Protein 8K2F (pdb70)

InterPro domains:
  IPR025150 Glycoside hydrolase 123, catalytic domain [PF13320] (336-466)
  IPR053850 Glycoside hydrolase 123, N-terminal domain [PF22680] (28-164)

Radius of gyration: 23.16 Å; Cα contacts (8 Å, |Δi|>4): 1126; chains: 1; bounding box: 53×58×70 Å

Structure (mmCIF, N/CA/C/O backbone):
data_8K2F
#
_entry.id   8K2F
#
_cell.length_a   48.699
_cell.length_b   70.614
_cell.length_c   71.604
_cell.angle_alpha   90.00
_cell.angle_beta   100.86
_cell.angle_gamma   90.00
#
_symmetry.space_group_name_H-M   'P 1 21 1'
#
loop_
_entity.id
_entity.type
_entity.pdbx_description
1 polymer 'Oligosaccharide-releasing beta-N-acetylgalactosaminidase'
2 non-polymer 'MAGNESIUM ION'
3 water water
#
loop_
_atom_site.group_PDB
_atom_site.id
_atom_site.type_symbol
_atom_site.label_atom_id
_atom_site.label_alt_id
_atom_site.label_comp_id
_atom_site.label_asym_id
_atom_site.label_entity_id
_atom_site.label_seq_id
_atom_site.pdbx_PDB_ins_code
_atom_site.Cartn_x
_atom_site.Cartn_y
_atom_site.Cartn_z
_atom_site.occupancy
_atom_site.B_iso_or_equiv
_atom_site.auth_seq_id
_atom_site.auth_comp_id
_atom_site.auth_asym_id
_atom_site.auth_atom_id
_atom_site.pdbx_PDB_model_num
ATOM 1 N N . SER A 1 12 ? 31.997 1.167 -11.765 1.00 36.67 9 SER A N 1
ATOM 2 C CA . SER A 1 12 ? 31.135 2.349 -12.054 1.00 34.22 9 SER A CA 1
ATOM 3 C C . SER A 1 12 ? 29.828 2.354 -11.242 1.00 31.56 9 SER A C 1
ATOM 4 O O . SER A 1 12 ? 29.172 3.406 -11.151 1.00 31.98 9 SER A O 1
ATOM 7 N N . LEU A 1 13 ? 29.425 1.190 -10.705 1.00 25.91 10 LEU A N 1
ATOM 8 C CA . LEU A 1 13 ? 28.243 1.077 -9.843 1.00 23.14 10 LEU A CA 1
ATOM 9 C C . LEU A 1 13 ? 28.590 0.278 -8.584 1.00 22.09 10 LEU A C 1
ATOM 10 O O . LEU A 1 13 ? 28.658 -0.975 -8.621 1.00 20.44 10 LEU A O 1
ATOM 15 N N . SER A 1 14 ? 28.761 1.044 -7.485 1.00 19.75 11 SER A N 1
ATOM 16 C CA . SER A 1 14 ? 29.113 0.531 -6.168 1.00 17.98 11 SER A CA 1
ATOM 17 C C . SER A 1 14 ? 27.835 0.410 -5.346 1.00 16.56 11 SER A C 1
ATOM 18 O O . SER A 1 14 ? 27.102 1.388 -5.250 1.00 14.53 11 SER A O 1
ATOM 21 N N . VAL A 1 15 ? 27.577 -0.787 -4.814 1.00 14.53 12 VAL A N 1
ATOM 22 C CA . VAL A 1 15 ? 26.388 -1.127 -4.043 1.00 14.13 12 VAL A CA 1
ATOM 23 C C . VAL A 1 15 ? 26.831 -1.742 -2.717 1.00 13.44 12 VAL A C 1
ATOM 24 O O . VAL A 1 15 ? 27.713 -2.618 -2.682 1.00 13.97 12 VAL A O 1
ATOM 28 N N . TRP A 1 16 ? 26.202 -1.316 -1.617 1.00 12.88 13 TRP A N 1
ATOM 29 C CA . TRP A 1 16 ? 26.464 -1.936 -0.329 1.00 12.73 13 TRP A CA 1
ATOM 30 C C . TRP A 1 16 ? 25.253 -1.831 0.590 1.00 12.91 13 TRP A C 1
ATOM 31 O O . TRP A 1 16 ? 24.372 -1.025 0.336 1.00 12.42 13 TRP A O 1
ATOM 42 N N . THR A 1 17 ? 25.258 -2.623 1.676 1.00 12.11 14 THR A N 1
ATOM 43 C CA . THR A 1 17 ? 24.191 -2.597 2.671 1.00 12.81 14 THR A CA 1
ATOM 44 C C . THR A 1 17 ? 24.621 -1.928 3.975 1.00 13.86 14 THR A C 1
ATOM 45 O O . THR A 1 17 ? 25.804 -1.857 4.344 1.00 14.65 14 THR A O 1
ATOM 49 N N . ALA A 1 18 ? 23.612 -1.478 4.730 1.00 12.97 15 ALA A N 1
ATOM 50 C CA . ALA A 1 18 ? 23.768 -0.847 6.050 1.00 14.62 15 ALA A CA 1
ATOM 51 C C . ALA A 1 18 ? 22.595 -1.281 6.935 1.00 14.81 15 ALA A C 1
ATOM 52 O O . ALA A 1 18 ? 21.465 -1.540 6.452 1.00 12.66 15 ALA A O 1
ATOM 54 N N . SER A 1 19 ? 22.855 -1.351 8.251 1.00 13.51 16 SER A N 1
ATOM 55 C CA . SER A 1 19 ? 21.832 -1.734 9.218 1.00 12.77 16 SER A CA 1
ATOM 56 C C . SER A 1 19 ? 20.844 -0.594 9.394 1.00 11.82 16 SER A C 1
ATOM 57 O O . SER A 1 19 ? 21.144 0.534 8.999 1.00 11.97 16 SER A O 1
ATOM 60 N N . SER A 1 20 ? 19.701 -0.895 10.019 1.00 11.53 17 SER A N 1
ATOM 61 C CA . SER A 1 20 ? 18.586 0.042 10.127 1.00 11.80 17 SER A CA 1
ATOM 62 C C . SER A 1 20 ? 18.992 1.350 10.821 1.00 12.02 17 SER A C 1
ATOM 63 O O . SER A 1 20 ? 18.581 2.420 10.358 1.00 12.07 17 SER A O 1
ATOM 66 N N . GLN A 1 21 ? 19.821 1.292 11.901 1.00 12.90 18 GLN A N 1
ATOM 67 C CA . GLN A 1 21 ? 20.145 2.506 12.650 1.00 13.53 18 GLN A CA 1
ATOM 68 C C . GLN A 1 21 ? 21.571 2.992 12.369 1.00 13.85 18 GLN A C 1
ATOM 69 O O . GLN A 1 21 ? 22.141 3.698 13.197 1.00 16.42 18 GLN A O 1
ATOM 75 N N . GLU A 1 22 ? 22.102 2.669 11.186 1.00 13.81 19 GLU A N 1
ATOM 76 C CA . GLU A 1 22 ? 23.322 3.206 10.621 1.00 14.13 19 GLU A CA 1
ATOM 77 C C . GLU A 1 22 ? 22.942 4.333 9.664 1.00 15.63 19 GLU A C 1
ATOM 78 O O . GLU A 1 22 ? 22.259 4.104 8.660 1.00 16.83 19 GLU A O 1
ATOM 84 N N . ARG A 1 23 ? 23.391 5.552 9.960 1.00 12.50 20 ARG A N 1
ATOM 85 C CA . ARG A 1 23 ? 23.237 6.671 9.038 1.00 13.27 20 ARG A CA 1
ATOM 86 C C . ARG A 1 23 ? 24.173 6.509 7.842 1.00 12.58 20 ARG A C 1
ATOM 87 O O . ARG A 1 23 ? 25.382 6.280 8.016 1.00 16.04 20 ARG A O 1
ATOM 95 N N . VAL A 1 24 ? 23.632 6.660 6.618 1.00 12.57 21 VAL A N 1
ATOM 96 C CA . VAL A 1 24 ? 24.439 6.718 5.406 1.00 12.13 21 VAL A CA 1
ATOM 97 C C . VAL A 1 24 ? 24.446 8.150 4.877 1.00 12.73 21 VAL A C 1
ATOM 98 O O . VAL A 1 24 ? 23.417 8.657 4.431 1.00 12.40 21 VAL A O 1
ATOM 102 N N . ARG A 1 25 ? 25.614 8.780 4.937 1.00 14.71 22 ARG A N 1
ATOM 103 C CA . ARG A 1 25 ? 25.803 10.129 4.399 1.00 14.94 22 ARG A CA 1
ATOM 104 C C . ARG A 1 25 ? 25.972 10.089 2.878 1.00 15.51 22 ARG A C 1
ATOM 105 O O . ARG A 1 25 ? 26.365 9.064 2.303 1.00 15.78 22 ARG A O 1
ATOM 113 N N . GLN A 1 26 ? 25.652 11.213 2.199 1.00 16.82 23 GLN A N 1
ATOM 114 C CA . GLN A 1 26 ? 25.859 11.321 0.757 1.00 18.92 23 GLN A CA 1
ATOM 115 C C . GLN A 1 26 ? 27.297 11.022 0.357 1.00 19.12 23 GLN A C 1
ATOM 116 O O . GLN A 1 26 ? 27.538 10.584 -0.776 1.00 20.82 23 GLN A O 1
ATOM 122 N N . ASP A 1 27 ? 28.269 11.341 1.226 1.00 18.50 24 ASP A N 1
ATOM 123 C CA . ASP A 1 27 ? 29.678 11.270 0.902 1.00 20.81 24 ASP A CA 1
ATOM 124 C C . ASP A 1 27 ? 30.340 10.069 1.557 1.00 20.28 24 ASP A C 1
ATOM 125 O O . ASP A 1 27 ? 31.570 9.892 1.511 1.00 23.06 24 ASP A O 1
ATOM 130 N N . ASP A 1 28 ? 29.553 9.153 2.113 1.00 18.39 25 ASP A N 1
ATOM 131 C CA . ASP A 1 28 ? 30.191 8.021 2.759 1.00 18.64 25 ASP A CA 1
ATOM 132 C C . ASP A 1 28 ? 30.795 7.100 1.693 1.00 17.81 25 ASP A C 1
ATOM 133 O O . ASP A 1 28 ? 30.249 6.867 0.590 1.00 17.11 25 ASP A O 1
ATOM 138 N N . PRO A 1 29 ? 31.934 6.466 2.035 1.00 18.74 26 PRO A N 1
ATOM 139 C CA . PRO A 1 29 ? 32.580 5.529 1.121 1.00 18.95 26 PRO A CA 1
ATOM 140 C C . PRO A 1 29 ? 31.773 4.226 1.009 1.00 18.82 26 PRO A C 1
ATOM 141 O O . PRO A 1 29 ? 30.998 3.896 1.917 1.00 20.58 26 PRO A O 1
ATOM 145 N N . ALA A 1 30 ? 31.988 3.494 -0.082 1.00 19.93 27 ALA A N 1
ATOM 146 C CA . ALA A 1 30 ? 31.331 2.200 -0.263 1.00 20.82 27 ALA A CA 1
ATOM 147 C C . ALA A 1 30 ? 31.752 1.240 0.852 1.00 20.84 27 ALA A C 1
ATOM 148 O O . ALA A 1 30 ? 32.919 1.212 1.249 1.00 21.37 27 ALA A O 1
ATOM 150 N N . GLY A 1 31 ? 30.782 0.485 1.383 1.00 18.56 28 GLY A N 1
ATOM 151 C CA . GLY A 1 31 ? 30.985 -0.564 2.370 1.00 21.09 28 GLY A CA 1
ATOM 152 C C . GLY A 1 31 ? 31.410 -1.890 1.716 1.00 21.12 28 GLY A C 1
ATOM 153 O O . GLY A 1 31 ? 31.483 -1.978 0.488 1.00 22.66 28 GLY A O 1
ATOM 154 N N . GLU A 1 32 ? 31.637 -2.914 2.549 1.00 23.65 29 GLU A N 1
ATOM 155 C CA . GLU A 1 32 ? 32.301 -4.137 2.106 1.00 26.62 29 GLU A CA 1
ATOM 156 C C . GLU A 1 32 ? 31.294 -5.234 1.736 1.00 22.78 29 GLU A C 1
ATOM 157 O O . GLU A 1 32 ? 31.687 -6.204 1.096 1.00 27.76 29 GLU A O 1
ATOM 163 N N . SER A 1 33 ? 30.014 -5.098 2.103 1.00 19.68 30 SER A N 1
ATOM 164 C CA . SER A 1 33 ? 29.071 -6.180 1.831 1.00 20.32 30 SER A CA 1
ATOM 165 C C . SER A 1 33 ? 27.863 -5.709 1.036 1.00 17.19 30 SER A C 1
ATOM 166 O O . SER A 1 33 ? 27.311 -4.677 1.376 1.00 17.74 30 SER A O 1
ATOM 169 N N . LEU A 1 34 ? 27.443 -6.476 0.024 1.00 15.85 31 LEU A N 1
ATOM 170 C CA . LEU A 1 34 ? 26.167 -6.155 -0.601 1.00 17.25 31 LEU A CA 1
ATOM 171 C C . LEU A 1 34 ? 25.071 -7.145 -0.225 1.00 15.14 31 LEU A C 1
ATOM 172 O O . LEU A 1 34 ? 23.941 -7.003 -0.690 1.00 15.60 31 LEU A O 1
ATOM 177 N N . ASN A 1 35 ? 25.348 -8.048 0.716 1.00 14.91 32 ASN A N 1
ATOM 178 C CA . ASN A 1 35 ? 24.308 -8.931 1.220 1.00 15.06 32 ASN A CA 1
ATOM 179 C C . ASN A 1 35 ? 23.894 -8.463 2.619 1.00 14.41 32 ASN A C 1
ATOM 180 O O . ASN A 1 35 ? 24.593 -7.660 3.250 1.00 17.06 32 ASN A O 1
ATOM 185 N N . ILE A 1 36 ? 22.783 -9.008 3.125 1.00 14.41 33 ILE A N 1
ATOM 186 C CA . ILE A 1 36 ? 22.292 -8.682 4.465 1.00 14.37 33 ILE A CA 1
ATOM 187 C C . ILE A 1 36 ? 21.752 -9.964 5.128 1.00 14.87 33 ILE A C 1
ATOM 188 O O . ILE A 1 36 ? 21.162 -10.804 4.452 1.00 14.56 33 ILE A O 1
ATOM 193 N N . GLU A 1 37 ? 22.031 -10.116 6.427 1.00 16.17 34 GLU A N 1
ATOM 194 C CA . GLU A 1 37 ? 21.547 -11.228 7.244 1.00 17.00 34 GLU A CA 1
ATOM 195 C C . GLU A 1 37 ? 20.771 -10.653 8.426 1.00 15.94 34 GLU A C 1
ATOM 196 O O . GLU A 1 37 ? 21.317 -9.871 9.226 1.00 17.26 34 GLU A O 1
ATOM 202 N N . LEU A 1 38 ? 19.472 -10.991 8.494 1.00 14.87 35 LEU A N 1
ATOM 203 C CA . LEU A 1 38 ? 18.574 -10.472 9.505 1.00 15.04 35 LEU A CA 1
ATOM 204 C C . LEU A 1 38 ? 17.873 -11.600 10.250 1.00 15.21 35 LEU A C 1
ATOM 205 O O . LEU A 1 38 ? 17.830 -12.744 9.787 1.00 15.71 35 LEU A O 1
ATOM 210 N N . PHE A 1 39 ? 17.311 -11.221 11.412 1.00 14.63 36 PHE A N 1
ATOM 211 C CA . PHE A 1 39 ? 16.642 -12.134 12.323 1.00 14.44 36 PHE A CA 1
ATOM 212 C C . PHE A 1 39 ? 15.399 -11.433 12.856 1.00 13.95 36 PHE A C 1
ATOM 213 O O . PHE A 1 39 ? 15.506 -10.279 13.251 1.00 13.28 36 PHE A O 1
ATOM 221 N N . ALA A 1 40 ? 14.246 -12.118 12.914 1.00 13.83 37 ALA A N 1
ATOM 222 C CA . ALA A 1 40 ? 13.034 -11.485 13.433 1.00 14.65 37 ALA A CA 1
ATOM 223 C C . ALA A 1 40 ? 12.009 -12.535 13.875 1.00 15.75 37 ALA A C 1
ATOM 224 O O . ALA A 1 40 ? 12.094 -13.721 13.489 1.00 15.60 37 ALA A O 1
ATOM 226 N N . ALA A 1 41 ? 11.025 -12.082 14.665 1.00 15.87 38 ALA A N 1
ATOM 227 C CA . ALA A 1 41 ? 9.895 -12.911 15.088 1.00 15.56 38 ALA A CA 1
ATOM 228 C C . ALA A 1 41 ? 8.729 -12.707 14.136 1.00 15.79 38 ALA A C 1
ATOM 229 O O . ALA A 1 41 ? 8.689 -11.736 13.410 1.00 16.73 38 ALA A O 1
ATOM 231 N N . ARG A 1 42 ? 7.710 -13.581 14.212 1.00 15.47 39 ARG A N 1
ATOM 232 C CA . ARG A 1 42 ? 6.435 -13.301 13.571 1.00 15.95 39 ARG A CA 1
ATOM 233 C C . ARG A 1 42 ? 5.861 -11.979 14.129 1.00 15.00 39 ARG A C 1
ATOM 234 O O . ARG A 1 42 ? 5.957 -11.686 15.310 1.00 15.17 39 ARG A O 1
ATOM 242 N N . GLY A 1 43 ? 5.266 -11.196 13.255 1.00 16.28 40 GLY A N 1
ATOM 243 C CA . GLY A 1 43 ? 4.608 -9.958 13.633 1.00 16.38 40 GLY A CA 1
ATOM 244 C C . GLY A 1 43 ? 5.591 -8.811 13.889 1.00 19.49 40 GLY A C 1
ATOM 245 O O . GLY A 1 43 ? 5.205 -7.792 14.468 1.00 21.07 40 GLY A O 1
ATOM 246 N N . GLU A 1 44 ? 6.839 -8.988 13.443 1.00 15.76 41 GLU A N 1
ATOM 247 C CA . GLU A 1 44 ? 7.885 -7.997 13.678 1.00 14.92 41 GLU A CA 1
ATOM 248 C C . GLU A 1 44 ? 8.385 -7.469 12.330 1.00 14.29 41 GLU A C 1
ATOM 249 O O . GLU A 1 44 ? 8.432 -8.201 11.330 1.00 14.56 41 GLU A O 1
ATOM 255 N N . TYR A 1 45 ? 8.809 -6.186 12.334 1.00 12.96 42 TYR A N 1
ATOM 256 C CA . TYR A 1 45 ? 9.579 -5.595 11.259 1.00 13.47 42 TYR A CA 1
ATOM 257 C C . TYR A 1 45 ? 11.090 -5.697 11.509 1.00 14.68 42 TYR A C 1
ATOM 258 O O . TYR A 1 45 ? 11.553 -5.479 12.621 1.00 14.68 42 TYR A O 1
ATOM 267 N N . GLU A 1 46 ? 11.846 -5.968 10.443 1.00 13.65 43 GLU A N 1
ATOM 268 C CA . GLU A 1 46 ? 13.278 -5.693 10.379 1.00 14.47 43 GLU A CA 1
ATOM 269 C C . GLU A 1 46 ? 13.508 -4.914 9.087 1.00 14.55 43 GLU A C 1
ATOM 270 O O . GLU A 1 46 ? 12.750 -5.046 8.117 1.00 16.58 43 GLU A O 1
ATOM 276 N N . SER A 1 47 ? 14.533 -4.057 9.102 1.00 12.71 44 SER A N 1
ATOM 277 C CA . SER A 1 47 ? 14.819 -3.157 7.983 1.00 12.27 44 SER A CA 1
ATOM 278 C C . SER A 1 47 ? 16.306 -3.168 7.681 1.00 11.80 44 SER A C 1
ATOM 279 O O . SER A 1 47 ? 17.105 -3.450 8.567 1.00 12.44 44 SER A O 1
ATOM 282 N N . PHE A 1 48 ? 16.655 -2.840 6.421 1.00 11.06 45 PHE A N 1
ATOM 283 C CA . PHE A 1 48 ? 18.029 -2.592 6.051 1.00 11.64 45 PHE A CA 1
ATOM 284 C C . PHE A 1 48 ? 18.042 -1.586 4.917 1.00 11.59 45 PHE A C 1
ATOM 285 O O . PHE A 1 48 ? 16.988 -1.195 4.418 1.00 11.76 45 PHE A O 1
ATOM 293 N N . GLN A 1 49 ? 19.233 -1.064 4.661 1.00 10.43 46 GLN A N 1
ATOM 294 C CA . GLN A 1 49 ? 19.422 -0.043 3.658 1.00 10.18 46 GLN A CA 1
ATOM 295 C C . GLN A 1 49 ? 20.382 -0.556 2.579 1.00 11.29 46 GLN A C 1
ATOM 296 O O . GLN A 1 49 ? 21.360 -1.248 2.879 1.00 13.29 46 GLN A O 1
ATOM 302 N N . VAL A 1 50 ? 20.065 -0.210 1.326 1.00 11.47 47 VAL A N 1
ATOM 303 C CA . VAL A 1 50 ? 20.937 -0.377 0.177 1.00 11.39 47 VAL A CA 1
ATOM 304 C C . VAL A 1 50 ? 21.411 0.994 -0.302 1.00 12.06 47 VAL A C 1
ATOM 305 O O . VAL A 1 50 ? 20.611 1.822 -0.776 1.00 11.68 47 VAL A O 1
ATOM 309 N N . ALA A 1 51 ? 22.735 1.181 -0.204 1.00 12.24 48 ALA A N 1
ATOM 310 C CA . ALA A 1 51 ? 23.401 2.379 -0.669 1.00 12.85 48 ALA A CA 1
ATOM 311 C C . ALA A 1 51 ? 24.073 2.129 -2.010 1.00 13.84 48 ALA A C 1
ATOM 312 O O . ALA A 1 51 ? 24.573 1.014 -2.247 1.00 13.91 48 ALA A O 1
ATOM 314 N N . LEU A 1 52 ? 24.019 3.193 -2.839 1.00 14.92 49 LEU A N 1
ATOM 315 C CA . LEU A 1 52 ? 24.462 3.201 -4.218 1.00 14.80 49 LEU A CA 1
ATOM 316 C C . LEU A 1 52 ? 25.342 4.421 -4.481 1.00 14.68 49 LEU A C 1
ATOM 317 O O . LEU A 1 52 ? 25.022 5.538 -4.055 1.00 14.65 49 LEU A O 1
ATOM 322 N N . LYS A 1 53 ? 26.432 4.197 -5.234 1.00 15.12 50 LYS A N 1
ATOM 323 C CA . LYS A 1 53 ? 27.343 5.254 -5.605 1.00 17.17 50 LYS A CA 1
ATOM 324 C C . LYS A 1 53 ? 27.791 5.048 -7.048 1.00 19.16 50 LYS A C 1
ATOM 325 O O . LYS A 1 53 ? 28.131 3.948 -7.441 1.00 18.33 50 LYS A O 1
ATOM 331 N N . ALA A 1 54 ? 27.918 6.155 -7.766 1.00 21.52 51 ALA A N 1
ATOM 332 C CA . ALA A 1 54 ? 28.503 6.119 -9.098 1.00 26.26 51 ALA A CA 1
ATOM 333 C C . ALA A 1 54 ? 29.847 6.829 -9.017 1.00 31.37 51 ALA A C 1
ATOM 334 O O . ALA A 1 54 ? 29.887 8.052 -9.001 1.00 33.76 51 ALA A O 1
ATOM 336 N N . PRO A 1 55 ? 30.960 6.083 -8.787 1.00 39.13 52 PRO A N 1
ATOM 337 C CA . PRO A 1 55 ? 32.268 6.701 -8.585 1.00 42.10 52 PRO A CA 1
ATOM 338 C C . PRO A 1 55 ? 32.873 7.250 -9.879 1.00 48.16 52 PRO A C 1
ATOM 339 O O . PRO A 1 55 ? 33.838 8.013 -9.812 1.00 48.61 52 PRO A O 1
ATOM 343 N N . GLU A 1 56 ? 32.291 6.872 -11.031 1.00 50.38 53 GLU A N 1
ATOM 344 C CA . GLU A 1 56 ? 32.752 7.303 -12.343 1.00 58.72 53 GLU A CA 1
ATOM 345 C C . GLU A 1 56 ? 31.543 7.548 -13.244 1.00 58.53 53 GLU A C 1
ATOM 346 O O . GLU A 1 56 ? 30.954 6.598 -13.760 1.00 65.08 53 GLU A O 1
ATOM 352 N N . GLY A 1 57 ? 31.178 8.822 -13.423 1.00 54.47 54 GLY A N 1
ATOM 353 C CA . GLY A 1 57 ? 30.111 9.188 -14.340 1.00 58.11 54 GLY A CA 1
ATOM 354 C C . GLY A 1 57 ? 28.738 9.145 -13.672 1.00 63.03 54 GLY A C 1
ATOM 355 O O . GLY A 1 57 ? 28.634 9.362 -12.463 1.00 66.57 54 GLY A O 1
ATOM 356 N N . GLU A 1 58 ? 27.704 8.860 -14.481 1.00 58.54 55 GLU A N 1
ATOM 357 C CA . GLU A 1 58 ? 26.311 9.022 -14.085 1.00 53.57 55 GLU A CA 1
ATOM 358 C C . GLU A 1 58 ? 25.467 7.884 -14.668 1.00 48.16 55 GLU A C 1
ATOM 359 O O . GLU A 1 58 ? 25.671 7.452 -15.799 1.00 42.81 55 GLU A O 1
ATOM 365 N N . HIS A 1 59 ? 24.545 7.375 -13.844 1.00 37.46 56 HIS A N 1
ATOM 366 C CA . HIS A 1 59 ? 23.498 6.463 -14.259 1.00 30.23 56 HIS A CA 1
ATOM 367 C C . HIS A 1 59 ? 22.218 7.255 -14.092 1.00 30.63 56 HIS A C 1
ATOM 368 O O . HIS A 1 59 ? 21.956 7.715 -12.984 1.00 33.30 56 HIS A O 1
ATOM 375 N N . ARG A 1 60 ? 21.466 7.478 -15.169 1.00 27.67 57 ARG A N 1
ATOM 376 C CA . ARG A 1 60 ? 20.375 8.430 -15.075 1.00 33.31 57 ARG A CA 1
ATOM 377 C C . ARG A 1 60 ? 19.049 7.733 -14.806 1.00 29.55 57 ARG A C 1
ATOM 378 O O . ARG A 1 60 ? 18.111 8.385 -14.336 1.00 30.25 57 ARG A O 1
ATOM 386 N N . ASN A 1 61 ? 18.982 6.418 -15.050 1.00 25.03 58 ASN A N 1
ATOM 387 C CA . ASN A 1 61 ? 17.724 5.704 -15.006 1.00 24.85 58 ASN A CA 1
ATOM 388 C C . ASN A 1 61 ? 17.829 4.454 -14.126 1.00 24.21 58 ASN A C 1
ATOM 389 O O . ASN A 1 61 ? 17.753 3.330 -14.639 1.00 23.43 58 ASN A O 1
ATOM 394 N N . VAL A 1 62 ? 17.924 4.657 -12.798 1.00 20.60 59 VAL A N 1
ATOM 395 C CA . VAL A 1 62 ? 18.124 3.547 -11.866 1.00 20.51 59 VAL A CA 1
ATOM 396 C C . VAL A 1 62 ? 16.774 3.064 -11.330 1.00 19.35 59 VAL A C 1
ATOM 397 O O . VAL A 1 62 ? 15.905 3.845 -10.914 1.00 19.58 59 VAL A O 1
ATOM 401 N N . HIS A 1 63 ? 16.592 1.747 -11.372 1.00 17.74 60 HIS A N 1
ATOM 402 C CA . HIS A 1 63 ? 15.461 1.017 -10.830 1.00 18.16 60 HIS A CA 1
ATOM 403 C C . HIS A 1 63 ? 15.917 0.074 -9.715 1.00 16.79 60 HIS A C 1
ATOM 404 O O . HIS A 1 63 ? 17.098 -0.285 -9.632 1.00 16.65 60 HIS A O 1
ATOM 411 N N . PHE A 1 64 ? 14.957 -0.388 -8.925 1.00 16.31 61 PHE A N 1
ATOM 412 C CA . PHE A 1 64 ? 15.193 -1.222 -7.756 1.00 15.34 61 PHE A CA 1
ATOM 413 C C . PHE A 1 64 ? 13.981 -2.107 -7.501 1.00 15.84 61 PHE A C 1
ATOM 414 O O . PHE A 1 64 ? 12.848 -1.617 -7.329 1.00 16.02 61 PHE A O 1
ATOM 422 N N . VAL A 1 65 ? 14.216 -3.429 -7.457 1.00 16.06 62 VAL A N 1
ATOM 423 C CA . VAL A 1 65 ? 13.159 -4.397 -7.200 1.00 17.98 62 VAL A CA 1
ATOM 424 C C . VAL A 1 65 ? 13.628 -5.409 -6.159 1.00 17.17 62 VAL A C 1
ATOM 425 O O . VAL A 1 65 ? 14.841 -5.579 -5.965 1.00 19.74 62 VAL A O 1
ATOM 429 N N . VAL A 1 66 ? 12.681 -6.139 -5.547 1.00 15.88 63 VAL A N 1
ATOM 430 C CA . VAL A 1 66 ? 12.998 -7.179 -4.582 1.00 17.93 63 VAL A CA 1
ATOM 431 C C . VAL A 1 66 ? 12.206 -8.413 -4.997 1.00 19.36 63 VAL A C 1
ATOM 432 O O . VAL A 1 66 ? 11.146 -8.280 -5.605 1.00 20.75 63 VAL A O 1
ATOM 436 N N . SER A 1 67 ? 12.678 -9.556 -4.550 1.00 18.83 64 SER A N 1
ATOM 437 C CA . SER A 1 67 ? 12.006 -10.820 -4.808 1.00 21.55 64 SER A CA 1
ATOM 438 C C . SER A 1 67 ? 11.230 -11.277 -3.580 1.00 19.77 64 SER A C 1
ATOM 439 O O . SER A 1 67 ? 11.331 -10.722 -2.485 1.00 19.94 64 SER A O 1
ATOM 442 N N . ASP A 1 68 ? 10.425 -12.341 -3.756 1.00 19.11 65 ASP A N 1
ATOM 443 C CA . ASP A 1 68 ? 9.984 -13.140 -2.639 1.00 18.43 65 ASP A CA 1
ATOM 444 C C . ASP A 1 68 ? 11.164 -13.721 -1.844 1.00 16.56 65 ASP A C 1
ATOM 445 O O . ASP A 1 68 ? 12.248 -13.942 -2.372 1.00 18.50 65 ASP A O 1
ATOM 450 N N . LEU A 1 69 ? 10.947 -14.016 -0.564 1.00 18.01 66 LEU A N 1
ATOM 451 C CA . LEU A 1 69 ? 11.923 -14.710 0.266 1.00 18.77 66 LEU A CA 1
ATOM 452 C C . LEU A 1 69 ? 11.572 -16.201 0.329 1.00 21.02 66 LEU A C 1
ATOM 453 O O . LEU A 1 69 ? 10.567 -16.604 0.911 1.00 18.62 66 LEU A O 1
ATOM 458 N N . LYS A 1 70 ? 12.432 -17.027 -0.289 1.00 21.57 67 LYS A N 1
ATOM 459 C CA . LYS A 1 70 ? 12.192 -18.464 -0.362 1.00 25.79 67 LYS A CA 1
ATOM 460 C C . LYS A 1 70 ? 12.748 -19.189 0.863 1.00 23.92 67 LYS A C 1
ATOM 461 O O . LYS A 1 70 ? 13.875 -19.010 1.317 1.00 19.03 67 LYS A O 1
ATOM 467 N N . GLY A 1 71 ? 11.902 -20.050 1.438 1.00 24.29 68 GLY A N 1
ATOM 468 C CA . GLY A 1 71 ? 12.324 -20.915 2.520 1.00 24.66 68 GLY A CA 1
ATOM 469 C C . GLY A 1 71 ? 12.329 -22.367 2.046 1.00 31.54 68 GLY A C 1
ATOM 470 O O . GLY A 1 71 ? 12.475 -22.621 0.859 1.00 32.73 68 GLY A O 1
ATOM 471 N N . THR A 1 72 ? 12.100 -23.298 2.958 1.00 35.17 69 THR A N 1
ATOM 472 C CA . THR A 1 72 ? 12.041 -24.709 2.589 1.00 38.71 69 THR A CA 1
ATOM 473 C C . THR A 1 72 ? 10.947 -25.028 1.562 1.00 41.58 69 THR A C 1
ATOM 474 O O . THR A 1 72 ? 9.841 -24.491 1.603 1.00 34.01 69 THR A O 1
ATOM 478 N N . GLY A 1 73 ? 11.315 -25.918 0.622 1.00 38.51 70 GLY A N 1
ATOM 479 C CA . GLY A 1 73 ? 10.459 -26.350 -0.467 1.00 40.28 70 GLY A CA 1
ATOM 480 C C . GLY A 1 73 ? 9.736 -25.205 -1.165 1.00 40.67 70 GLY A C 1
ATOM 481 O O . GLY A 1 73 ? 10.339 -24.448 -1.920 1.00 40.64 70 GLY A O 1
ATOM 482 N N . ASP A 1 74 ? 8.441 -25.100 -0.840 1.00 40.76 71 ASP A N 1
ATOM 483 C CA . ASP A 1 74 ? 7.436 -24.305 -1.534 1.00 48.88 71 ASP A CA 1
ATOM 484 C C . ASP A 1 74 ? 7.205 -22.975 -0.801 1.00 39.21 71 ASP A C 1
ATOM 485 O O . ASP A 1 74 ? 6.608 -22.045 -1.387 1.00 37.42 71 ASP A O 1
ATOM 490 N N . SER A 1 75 ? 7.672 -23.006 0.471 1.00 31.56 72 SER A N 1
ATOM 491 C CA . SER A 1 75 ? 7.569 -22.033 1.557 1.00 37.49 72 SER A CA 1
ATOM 492 C C . SER A 1 75 ? 8.190 -20.722 1.108 1.00 37.40 72 SER A C 1
ATOM 493 O O . SER A 1 75 ? 9.297 -20.747 0.575 1.00 33.08 72 SER A O 1
ATOM 496 N N . PHE A 1 76 ? 7.475 -19.614 1.339 1.00 32.34 73 PHE A N 1
ATOM 497 C CA . PHE A 1 76 ? 7.951 -18.307 0.944 1.00 31.63 73 PHE A CA 1
ATOM 498 C C . PHE A 1 76 ? 7.292 -17.256 1.840 1.00 27.60 73 PHE A C 1
ATOM 499 O O . PHE A 1 76 ? 6.257 -17.476 2.450 1.00 29.54 73 PHE A O 1
ATOM 507 N N . ILE A 1 77 ? 7.994 -16.153 2.014 1.00 23.39 74 ILE A N 1
ATOM 508 C CA . ILE A 1 77 ? 7.391 -14.907 2.454 1.00 21.52 74 ILE A CA 1
ATOM 509 C C . ILE A 1 77 ? 7.253 -14.036 1.222 1.00 20.98 74 ILE A C 1
ATOM 510 O O . ILE A 1 77 ? 8.224 -13.679 0.565 1.00 19.34 74 ILE A O 1
ATOM 515 N N . SER A 1 78 ? 6.019 -13.663 0.894 1.00 19.58 75 SER A N 1
ATOM 516 C CA . SER A 1 78 ? 5.777 -12.850 -0.286 1.00 19.61 75 SER A CA 1
ATOM 517 C C . SER A 1 78 ? 6.472 -11.486 -0.214 1.00 20.03 75 SER A C 1
ATOM 518 O O . SER A 1 78 ? 6.514 -10.872 0.847 1.00 21.17 75 SER A O 1
ATOM 521 N N . LYS A 1 79 ? 6.953 -11.011 -1.362 1.00 19.16 76 LYS A N 1
ATOM 522 C CA . LYS A 1 79 ? 7.466 -9.658 -1.534 1.00 19.75 76 LYS A CA 1
ATOM 523 C C . LYS A 1 79 ? 6.406 -8.604 -1.178 1.00 19.37 76 LYS A C 1
ATOM 524 O O . LYS A 1 79 ? 6.751 -7.442 -0.993 1.00 20.15 76 LYS A O 1
ATOM 530 N N . SER A 1 80 ? 5.119 -8.979 -1.110 1.00 19.41 77 SER A N 1
ATOM 531 C CA . SER A 1 80 ? 4.085 -8.039 -0.675 1.00 19.09 77 SER A CA 1
ATOM 532 C C . SER A 1 80 ? 4.373 -7.538 0.742 1.00 19.32 77 SER A C 1
ATOM 533 O O . SER A 1 80 ? 3.845 -6.492 1.132 1.00 19.84 77 SER A O 1
ATOM 536 N N . ASN A 1 81 ? 5.163 -8.307 1.498 1.00 16.61 78 ASN A N 1
ATOM 537 C CA . ASN A 1 81 ? 5.497 -8.012 2.888 1.00 17.43 78 ASN A CA 1
ATOM 538 C C . ASN A 1 81 ? 6.726 -7.094 2.987 1.00 18.29 78 ASN A C 1
ATOM 539 O O . ASN A 1 81 ? 7.171 -6.796 4.097 1.00 17.56 78 ASN A O 1
ATOM 544 N N . LEU A 1 82 ? 7.289 -6.695 1.856 1.00 17.96 79 LEU A N 1
ATOM 545 C CA . LEU A 1 82 ? 8.411 -5.775 1.843 1.00 17.28 79 LEU A CA 1
ATOM 546 C C . LEU A 1 82 ? 7.896 -4.418 1.407 1.00 18.28 79 LEU A C 1
ATOM 547 O O . LEU A 1 82 ? 7.114 -4.319 0.444 1.00 20.66 79 LEU A O 1
ATOM 552 N N . THR A 1 83 ? 8.321 -3.365 2.116 1.00 16.23 80 THR A N 1
ATOM 553 C CA . THR A 1 83 ? 7.957 -2.007 1.760 1.00 15.72 80 THR A CA 1
ATOM 554 C C . THR A 1 83 ? 9.213 -1.197 1.451 1.00 15.79 80 THR A C 1
ATOM 555 O O . THR A 1 83 ? 10.147 -1.188 2.268 1.00 15.99 80 THR A O 1
ATOM 559 N N . LEU A 1 84 ? 9.241 -0.567 0.280 1.00 14.01 81 LEU A N 1
ATOM 560 C CA . LEU A 1 84 ? 10.430 0.124 -0.220 1.00 14.70 81 LEU A CA 1
ATOM 561 C C . LEU A 1 84 ? 10.242 1.643 -0.254 1.00 13.49 81 LEU A C 1
ATOM 562 O O . LEU A 1 84 ? 9.169 2.179 -0.626 1.00 14.01 81 LEU A O 1
ATOM 567 N N . TYR A 1 85 ? 11.322 2.351 0.077 1.00 12.91 82 TYR A N 1
ATOM 568 C CA . TYR A 1 85 ? 11.399 3.801 -0.057 1.00 12.52 82 TYR A CA 1
ATOM 569 C C . TYR A 1 85 ? 12.772 4.274 -0.527 1.00 11.35 82 TYR A C 1
ATOM 570 O O . TYR A 1 85 ? 13.798 3.630 -0.271 1.00 12.29 82 TYR A O 1
ATOM 579 N N . ARG A 1 86 ? 12.825 5.439 -1.173 1.00 11.76 83 ARG A N 1
ATOM 580 C CA . ARG A 1 86 ? 14.094 6.100 -1.432 1.00 12.10 83 ARG A CA 1
ATOM 581 C C . ARG A 1 86 ? 14.287 7.210 -0.391 1.00 12.06 83 ARG A C 1
ATOM 582 O O . ARG A 1 86 ? 13.356 7.972 -0.064 1.00 12.17 83 ARG A O 1
ATOM 590 N N . GLU A 1 87 ? 15.490 7.260 0.212 1.00 11.28 84 GLU A N 1
ATOM 591 C CA . GLU A 1 87 ? 15.726 8.274 1.235 1.00 11.49 84 GLU A CA 1
ATOM 592 C C . GLU A 1 87 ? 15.898 9.655 0.589 1.00 11.29 84 GLU A C 1
ATOM 593 O O . GLU A 1 87 ? 16.669 9.834 -0.339 1.00 12.08 84 GLU A O 1
ATOM 599 N N . HIS A 1 88 ? 15.270 10.667 1.208 1.00 11.89 85 HIS A N 1
ATOM 600 C CA . HIS A 1 88 ? 15.417 12.048 0.790 1.00 13.09 85 HIS A CA 1
ATOM 601 C C . HIS A 1 88 ? 16.280 12.779 1.802 1.00 12.54 85 HIS A C 1
ATOM 602 O O . HIS A 1 88 ? 15.977 12.742 3.016 1.00 13.84 85 HIS A O 1
ATOM 609 N N . TYR A 1 89 ? 17.333 13.407 1.313 1.00 12.23 86 TYR A N 1
ATOM 610 C CA . TYR A 1 89 ? 18.228 14.184 2.160 1.00 13.69 86 TYR A CA 1
ATOM 611 C C . TYR A 1 89 ? 17.753 15.637 2.246 1.00 13.61 86 TYR A C 1
ATOM 612 O O . TYR A 1 89 ? 17.230 16.200 1.288 1.00 14.75 86 TYR A O 1
ATOM 621 N N . VAL A 1 90 ? 17.848 16.160 3.464 1.00 14.45 87 VAL A N 1
ATOM 622 C CA . VAL A 1 90 ? 17.440 17.509 3.825 1.00 13.96 87 VAL A CA 1
ATOM 623 C C . VAL A 1 90 ? 18.694 18.217 4.336 1.00 13.27 87 VAL A C 1
ATOM 624 O O . VAL A 1 90 ? 19.545 17.612 5.016 1.00 12.28 87 VAL A O 1
ATOM 628 N N . TYR A 1 91 ? 18.829 19.504 3.985 1.00 13.75 88 TYR A N 1
ATOM 629 C CA . TYR A 1 91 ? 20.004 20.257 4.394 1.00 13.32 88 TYR A CA 1
ATOM 630 C C . TYR A 1 91 ? 19.725 21.010 5.699 1.00 14.11 88 TYR A C 1
ATOM 631 O O . TYR A 1 91 ? 18.817 21.833 5.752 1.00 15.19 88 TYR A O 1
ATOM 640 N N . ILE A 1 92 ? 20.559 20.766 6.704 1.00 15.15 89 ILE A N 1
ATOM 641 C CA . ILE A 1 92 ? 20.556 21.473 7.984 1.00 13.07 89 ILE A CA 1
ATOM 642 C C . ILE A 1 92 ? 21.659 22.532 7.948 1.00 13.10 89 ILE A C 1
ATOM 643 O O . ILE A 1 92 ? 22.834 22.208 7.841 1.00 13.87 89 ILE A O 1
ATOM 648 N N . SER A 1 93 ? 21.255 23.810 7.993 1.00 13.43 90 SER A N 1
ATOM 649 C CA . SER A 1 93 ? 22.207 24.929 7.925 1.00 13.69 90 SER A CA 1
ATOM 650 C C . SER A 1 93 ? 22.556 25.503 9.300 1.00 14.22 90 SER A C 1
ATOM 651 O O . SER A 1 93 ? 23.517 26.259 9.415 1.00 15.07 90 SER A O 1
ATOM 654 N N . GLU A 1 94 ? 21.735 25.208 10.321 1.00 13.82 91 GLU A N 1
ATOM 655 C CA . GLU A 1 94 ? 21.967 25.686 11.678 1.00 14.55 91 GLU A CA 1
ATOM 656 C C . GLU A 1 94 ? 21.862 24.474 12.605 1.00 14.40 91 GLU A C 1
ATOM 657 O O . GLU A 1 94 ? 20.814 23.876 12.618 1.00 14.91 91 GLU A O 1
ATOM 663 N N . SER A 1 95 ? 22.909 24.171 13.372 1.00 13.98 92 SER A N 1
ATOM 664 C CA . SER A 1 95 ? 22.921 23.038 14.278 1.00 13.53 92 SER A CA 1
ATOM 665 C C . SER A 1 95 ? 21.875 23.163 15.392 1.00 12.84 92 SER A C 1
ATOM 666 O O . SER A 1 95 ? 21.583 24.258 15.920 1.00 12.60 92 SER A O 1
ATOM 669 N N . SER A 1 96 ? 21.346 22.011 15.806 1.00 12.77 93 SER A N 1
ATOM 670 C CA . SER A 1 96 ? 20.651 21.894 17.081 1.00 13.15 93 SER A CA 1
ATOM 671 C C . SER A 1 96 ? 21.630 22.257 18.194 1.00 12.51 93 SER A C 1
ATOM 672 O O . SER A 1 96 ? 22.838 22.309 17.976 1.00 13.28 93 SER A O 1
ATOM 675 N N . PRO A 1 97 ? 21.155 22.547 19.420 1.00 12.79 94 PRO A N 1
ATOM 676 C CA . PRO A 1 97 ? 22.085 22.948 20.481 1.00 14.59 94 PRO A CA 1
ATOM 677 C C . PRO A 1 97 ? 23.188 21.932 20.716 1.00 15.44 94 PRO A C 1
ATOM 678 O O . PRO A 1 97 ? 22.955 20.716 20.703 1.00 16.38 94 PRO A O 1
ATOM 682 N N . GLN A 1 98 ? 24.384 22.464 21.020 1.00 15.69 95 GLN A N 1
ATOM 683 C CA . GLN A 1 98 ? 25.598 21.711 21.256 1.00 16.72 95 GLN A CA 1
ATOM 684 C C . GLN A 1 98 ? 25.977 21.900 22.721 1.00 19.60 95 GLN A C 1
ATOM 685 O O . GLN A 1 98 ? 26.316 23.023 23.137 1.00 21.40 95 GLN A O 1
ATOM 691 N N . ARG A 1 99 ? 25.843 20.833 23.506 1.00 18.28 96 ARG A N 1
ATOM 692 C CA . ARG A 1 99 ? 26.177 20.876 24.908 1.00 22.44 96 ARG A CA 1
ATOM 693 C C . ARG A 1 99 ? 26.594 19.499 25.386 1.00 22.50 96 ARG A C 1
ATOM 694 O O . ARG A 1 99 ? 26.032 18.465 25.008 1.00 20.32 96 ARG A O 1
ATOM 702 N N . GLY A 1 100 ? 27.563 19.503 26.313 1.00 21.16 97 GLY A N 1
ATOM 703 C CA . GLY A 1 100 ? 27.948 18.271 26.962 1.00 18.97 97 GLY A CA 1
ATOM 704 C C . GLY A 1 100 ? 28.654 17.339 25.989 1.00 19.43 97 GLY A C 1
ATOM 705 O O . GLY A 1 100 ? 29.333 17.806 25.077 1.00 20.97 97 GLY A O 1
ATOM 706 N N . THR A 1 101 ? 28.393 16.037 26.145 1.00 20.41 98 THR A N 1
ATOM 707 C CA . THR A 1 101 ? 29.119 15.007 25.429 1.00 22.02 98 THR A CA 1
ATOM 708 C C . THR A 1 101 ? 28.238 14.348 24.355 1.00 20.36 98 THR A C 1
ATOM 709 O O . THR A 1 101 ? 28.763 13.661 23.500 1.00 20.78 98 THR A O 1
ATOM 713 N N . VAL A 1 102 ? 26.930 14.552 24.418 1.00 17.44 99 VAL A N 1
ATOM 714 C CA . VAL A 1 102 ? 26.020 14.028 23.408 1.00 15.32 99 VAL A CA 1
ATOM 715 C C . VAL A 1 102 ? 25.710 15.197 22.460 1.00 15.48 99 VAL A C 1
ATOM 716 O O . VAL A 1 102 ? 24.919 16.075 22.795 1.00 16.38 99 VAL A O 1
ATOM 720 N N . LEU A 1 103 ? 26.363 15.191 21.298 1.00 14.98 100 LEU A N 1
ATOM 721 C CA . LEU A 1 103 ? 26.441 16.337 20.391 1.00 14.54 100 LEU A CA 1
ATOM 722 C C . LEU A 1 103 ? 25.832 16.000 19.040 1.00 14.60 100 LEU A C 1
ATOM 723 O O . LEU A 1 103 ? 25.933 14.859 18.579 1.00 14.97 100 LEU A O 1
ATOM 728 N N . PRO A 1 104 ? 25.249 16.990 18.323 1.00 14.35 101 PRO A N 1
ATOM 729 C CA . PRO A 1 104 ? 24.791 16.764 16.956 1.00 14.38 101 PRO A CA 1
ATOM 730 C C . PRO A 1 104 ? 25.981 16.713 16.003 1.00 13.47 101 PRO A C 1
ATOM 731 O O . PRO A 1 104 ? 27.092 17.135 16.350 1.00 12.62 101 PRO A O 1
ATOM 735 N N . GLU A 1 105 ? 25.753 16.195 14.787 1.00 13.05 102 GLU A N 1
ATOM 736 C CA . GLU A 1 105 ? 26.860 15.814 13.912 1.00 13.92 102 GLU A CA 1
ATOM 737 C C . GLU A 1 105 ? 27.318 16.942 12.983 1.00 15.01 102 GLU A C 1
ATOM 738 O O . GLU A 1 105 ? 28.256 16.736 12.202 1.00 14.82 102 GLU A O 1
ATOM 744 N N . GLY A 1 106 ? 26.656 18.102 13.057 1.00 15.09 103 GLY A N 1
ATOM 745 C CA . GLY A 1 106 ? 27.089 19.283 12.325 1.00 15.23 103 GLY A CA 1
ATOM 746 C C . GLY A 1 106 ? 26.191 19.603 11.130 1.00 13.04 103 GLY A C 1
ATOM 747 O O . GLY A 1 106 ? 25.468 18.748 10.586 1.00 12.89 103 GLY A O 1
ATOM 748 N N . PRO A 1 107 ? 26.179 20.860 10.658 1.00 14.11 104 PRO A N 1
ATOM 749 C CA . PRO A 1 107 ? 25.411 21.215 9.473 1.00 14.43 104 PRO A CA 1
ATOM 750 C C . PRO A 1 107 ? 25.785 20.346 8.290 1.00 13.64 104 PRO A C 1
ATOM 751 O O . PRO A 1 107 ? 26.920 19.870 8.184 1.00 14.84 104 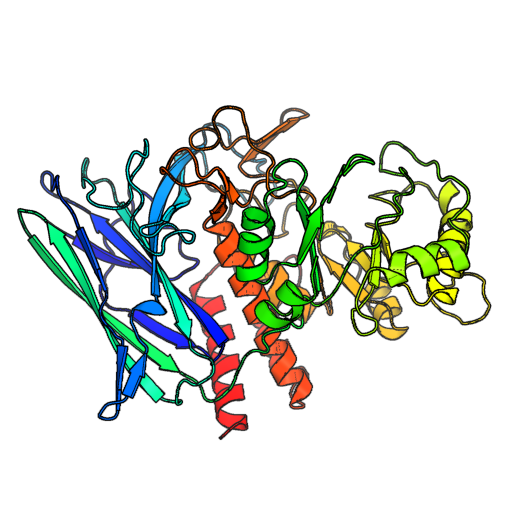PRO A O 1
ATOM 755 N N . GLY A 1 108 ? 24.810 20.094 7.424 1.00 13.73 105 GLY A N 1
ATOM 756 C CA . GLY A 1 108 ? 25.049 19.161 6.329 1.00 12.28 105 GLY A CA 1
ATOM 757 C C . GLY A 1 108 ? 23.753 18.518 5.842 1.00 12.14 105 GLY A C 1
ATOM 758 O O . GLY A 1 108 ? 22.670 18.869 6.287 1.00 11.41 105 GLY A O 1
ATOM 759 N N . TRP A 1 109 ? 23.903 17.602 4.869 1.00 12.47 106 TRP A N 1
ATOM 760 C CA . TRP A 1 109 ? 22.786 16.822 4.335 1.00 12.49 106 TRP A CA 1
ATOM 761 C C . TRP A 1 109 ? 22.513 15.573 5.173 1.00 12.87 106 TRP A C 1
ATOM 762 O O . TRP A 1 109 ? 23.443 14.791 5.470 1.00 16.34 106 TRP A O 1
ATOM 773 N N . TYR A 1 110 ? 21.246 15.423 5.613 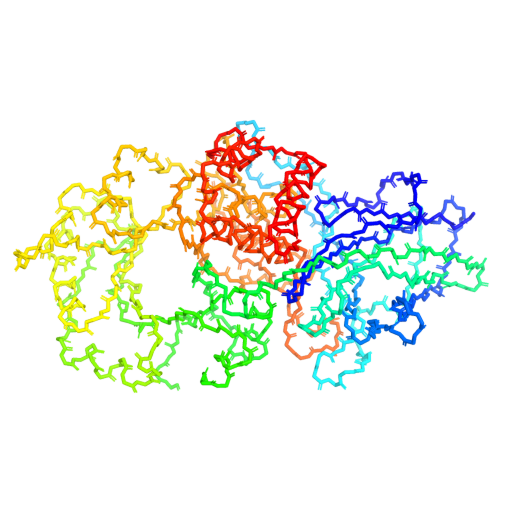1.00 12.09 107 TYR A N 1
ATOM 774 C CA . TYR A 1 110 ? 20.811 14.317 6.464 1.00 11.64 107 TYR A CA 1
ATOM 775 C C . TYR A 1 110 ? 19.720 13.547 5.748 1.00 11.66 107 TYR A C 1
ATOM 776 O O . TYR A 1 110 ? 18.695 14.116 5.365 1.00 10.09 107 TYR A O 1
ATOM 785 N N . PRO A 1 111 ? 19.801 12.207 5.639 1.00 10.45 108 PRO A N 1
ATOM 786 C CA . PRO A 1 111 ? 18.642 11.445 5.143 1.00 11.42 108 PRO A CA 1
ATOM 787 C C . PRO A 1 111 ? 17.561 11.337 6.224 1.00 11.19 108 PRO A C 1
ATOM 788 O O . PRO A 1 111 ? 17.819 11.063 7.404 1.00 12.59 108 PRO A O 1
ATOM 792 N N . ASP A 1 112 ? 16.301 11.588 5.843 1.00 12.41 109 ASP A N 1
ATOM 793 C CA . ASP A 1 112 ? 15.235 11.518 6.842 1.00 12.57 109 ASP A CA 1
ATOM 794 C C . ASP A 1 112 ? 13.866 11.209 6.248 1.00 12.65 109 ASP A C 1
ATOM 795 O O . ASP A 1 112 ? 13.217 10.302 6.754 1.00 14.85 109 ASP A O 1
ATOM 800 N N . ALA A 1 113 ? 13.392 11.973 5.276 1.00 12.28 110 ALA A N 1
ATOM 801 C CA . ALA A 1 113 ? 12.087 11.656 4.692 1.00 12.63 110 ALA A CA 1
ATOM 802 C C . ALA A 1 113 ? 12.194 10.431 3.806 1.00 12.25 110 ALA A C 1
ATOM 803 O O . ALA A 1 113 ? 13.231 10.207 3.199 1.00 15.64 110 ALA A O 1
ATOM 805 N N . LEU A 1 114 ? 11.119 9.642 3.767 1.00 13.31 111 LEU A N 1
ATOM 806 C CA . LEU A 1 114 ? 11.114 8.417 2.983 1.00 12.88 111 LEU A CA 1
ATOM 807 C C . LEU A 1 114 ? 10.105 8.569 1.842 1.00 13.73 111 LEU A C 1
ATOM 808 O O . LEU A 1 114 ? 8.905 8.672 2.102 1.00 15.83 111 LEU A O 1
ATOM 813 N N . ILE A 1 115 ? 10.638 8.513 0.616 1.00 13.98 112 ILE A N 1
ATOM 814 C CA . ILE A 1 115 ? 9.835 8.607 -0.604 1.00 14.87 112 ILE A CA 1
ATOM 815 C C . ILE A 1 115 ? 9.312 7.209 -0.900 1.00 15.46 112 ILE A C 1
ATOM 816 O O . ILE A 1 115 ? 10.056 6.387 -1.388 1.00 14.29 112 ILE A O 1
ATOM 821 N N . PRO A 1 116 ? 8.003 6.911 -0.766 1.00 16.35 113 PRO A N 1
ATOM 822 C CA . PRO A 1 116 ? 7.516 5.540 -0.952 1.00 16.27 113 PRO A CA 1
ATOM 823 C C . PRO A 1 116 ? 7.458 5.141 -2.420 1.00 15.54 113 PRO A C 1
ATOM 824 O O . PRO A 1 116 ? 7.206 5.969 -3.279 1.00 13.69 113 PRO A O 1
ATOM 828 N N . PHE A 1 117 ? 7.848 3.892 -2.699 1.00 14.52 114 PHE A N 1
ATOM 829 C CA . PHE A 1 117 ? 7.680 3.343 -4.038 1.00 15.44 114 PHE A CA 1
ATOM 830 C C . PHE A 1 117 ? 6.187 3.156 -4.339 1.00 16.16 114 PHE A C 1
ATOM 831 O O . PHE A 1 117 ? 5.819 3.181 -5.526 1.00 18.61 114 PHE A O 1
ATOM 839 N N . ILE A 1 118 ? 5.382 2.869 -3.305 1.00 16.27 115 ILE A N 1
ATOM 840 C CA . ILE A 1 118 ? 3.974 2.477 -3.451 1.00 18.61 115 ILE A CA 1
ATOM 841 C C . ILE A 1 118 ? 3.112 3.441 -2.645 1.00 20.99 115 ILE A C 1
ATOM 842 O O . ILE A 1 118 ? 3.385 3.680 -1.471 1.00 19.04 115 ILE A O 1
ATOM 847 N N . ASP A 1 119 ? 2.001 3.919 -3.233 1.00 20.78 116 ASP A N 1
ATOM 848 C CA . ASP A 1 119 ? 1.010 4.668 -2.481 1.00 21.99 116 ASP A CA 1
ATOM 849 C C . ASP A 1 119 ? 0.130 3.713 -1.680 1.00 24.11 116 ASP A C 1
ATOM 850 O O . ASP A 1 119 ? -0.541 2.879 -2.267 1.00 24.17 116 ASP A O 1
ATOM 855 N N . PRO A 1 120 ? 0.081 3.752 -0.319 1.00 27.26 117 PRO A N 1
ATOM 856 C CA . PRO A 1 120 ? -0.692 2.756 0.425 1.00 28.92 117 PRO A CA 1
ATOM 857 C C . PRO A 1 120 ? -2.181 2.743 0.062 1.00 31.44 117 PRO A C 1
ATOM 858 O O . PRO A 1 120 ? -2.843 1.737 0.257 1.00 30.68 117 PRO A O 1
ATOM 862 N N . ALA A 1 121 ? -2.690 3.858 -0.472 1.00 35.78 118 ALA A N 1
ATOM 863 C CA . ALA A 1 121 ? -4.101 3.978 -0.824 1.00 37.94 118 ALA A CA 1
ATOM 864 C C . ALA A 1 121 ? -4.445 3.205 -2.103 1.00 38.29 118 ALA A C 1
ATOM 865 O O . ALA A 1 121 ? -5.590 2.810 -2.284 1.00 41.36 118 ALA A O 1
ATOM 867 N N . THR A 1 122 ? -3.479 2.987 -3.004 1.00 36.38 119 THR A N 1
ATOM 868 C CA . THR A 1 122 ? -3.753 2.333 -4.279 1.00 34.73 119 THR A CA 1
ATOM 869 C C . THR A 1 122 ? -3.074 0.967 -4.375 1.00 34.77 119 THR A C 1
ATOM 870 O O . THR A 1 122 ? -3.464 0.123 -5.182 1.00 32.30 119 THR A O 1
ATOM 874 N N . ASN A 1 123 ? -2.021 0.767 -3.563 1.00 32.04 120 ASN A N 1
ATOM 875 C CA . ASN A 1 123 ? -1.116 -0.366 -3.681 1.00 29.22 120 ASN A CA 1
ATOM 876 C C . ASN A 1 123 ? -0.431 -0.345 -5.042 1.00 26.02 120 ASN A C 1
ATOM 877 O O . ASN A 1 123 ? 0.038 -1.383 -5.519 1.00 31.01 120 ASN A O 1
ATOM 882 N N . GLU A 1 124 ? -0.253 0.852 -5.609 1.00 24.95 121 GLU A N 1
ATOM 883 C CA . GLU A 1 124 ? 0.477 1.036 -6.846 1.00 27.95 121 GLU A CA 1
ATOM 884 C C . GLU A 1 124 ? 1.385 2.249 -6.697 1.00 25.58 121 GLU A C 1
ATOM 885 O O . GLU A 1 124 ? 1.208 3.042 -5.773 1.00 25.33 121 GLU A O 1
ATOM 891 N N . PRO A 1 125 ? 2.387 2.402 -7.589 1.00 25.45 122 PRO A N 1
ATOM 892 C CA . PRO A 1 125 ? 3.293 3.543 -7.568 1.00 26.65 122 PRO A CA 1
ATOM 893 C C . PRO A 1 125 ? 2.512 4.846 -7.661 1.00 31.27 122 PRO A C 1
ATOM 894 O O . PRO A 1 125 ? 1.501 4.899 -8.367 1.00 29.11 122 PRO A O 1
ATOM 898 N N . PRO A 1 126 ? 2.962 5.929 -6.979 1.00 26.88 123 PRO A N 1
ATOM 899 C CA . PRO A 1 126 ? 2.432 7.269 -7.244 1.00 28.71 123 PRO A CA 1
ATOM 900 C C . PRO A 1 126 ? 2.784 7.736 -8.663 1.00 30.56 123 PRO A C 1
ATOM 901 O O . PRO A 1 126 ? 3.764 7.282 -9.249 1.00 30.70 123 PRO A O 1
ATOM 905 N N . SER A 1 127 ? 2.018 8.701 -9.177 1.00 38.68 124 SER A N 1
ATOM 906 C CA . SER A 1 127 ? 2.436 9.483 -10.332 1.00 40.00 124 SER A CA 1
ATOM 907 C C . SER A 1 127 ? 2.226 10.951 -10.016 1.00 38.62 124 SER A C 1
ATOM 908 O O . SER A 1 127 ? 1.462 11.286 -9.112 1.00 38.35 124 SER A O 1
ATOM 911 N N . GLY A 1 128 ? 2.979 11.797 -10.719 1.00 35.38 125 GLY A N 1
ATOM 912 C CA . GLY A 1 128 ? 2.752 13.225 -10.655 1.00 40.76 125 GLY A CA 1
ATOM 913 C C . GLY A 1 128 ? 3.673 13.951 -9.680 1.00 40.77 125 GLY A C 1
ATOM 914 O O . GLY A 1 128 ? 3.918 15.132 -9.870 1.00 40.08 125 GLY A O 1
ATOM 915 N N . GLY A 1 129 ? 4.196 13.254 -8.662 1.00 37.39 126 GLY A N 1
ATOM 916 C CA . GLY A 1 129 ? 4.909 13.921 -7.582 1.00 32.98 126 GLY A CA 1
ATOM 917 C C . GLY A 1 129 ? 6.086 14.756 -8.081 1.00 29.46 126 GLY A C 1
ATOM 918 O O . GLY A 1 129 ? 6.726 14.399 -9.066 1.00 31.91 126 GLY A O 1
ATOM 919 N N . GLU A 1 130 ? 6.339 15.869 -7.386 1.00 30.78 127 GLU A N 1
ATOM 920 C CA . GLU A 1 130 ? 7.570 16.648 -7.449 1.00 32.38 127 GLU A CA 1
ATOM 921 C C . GLU A 1 130 ? 8.786 15.725 -7.268 1.00 29.92 127 GLU A C 1
ATOM 922 O O . GLU A 1 130 ? 9.816 15.896 -7.913 1.00 29.58 127 GLU A O 1
ATOM 928 N N . LEU A 1 131 ? 8.690 14.800 -6.306 1.00 24.69 128 LEU A N 1
ATOM 929 C CA . LEU A 1 131 ? 9.760 13.849 -6.030 1.00 23.53 128 LEU A CA 1
ATOM 930 C C . LEU A 1 131 ? 9.242 12.442 -6.236 1.00 20.55 128 LEU A C 1
ATOM 931 O O . LEU A 1 131 ? 8.196 12.102 -5.698 1.00 19.47 128 LEU A O 1
ATOM 936 N N . ILE A 1 132 ? 10.035 11.599 -6.910 1.00 21.83 129 ILE A N 1
ATOM 937 C CA . ILE A 1 132 ? 9.619 10.230 -7.162 1.00 22.52 129 ILE A CA 1
ATOM 938 C C . ILE A 1 132 ? 10.739 9.252 -6.789 1.00 20.01 129 ILE A C 1
ATOM 939 O O . ILE A 1 132 ? 11.920 9.575 -6.889 1.00 21.04 129 ILE A O 1
ATOM 944 N N . ALA A 1 133 ? 10.342 8.084 -6.299 1.00 19.26 130 ALA A N 1
ATOM 945 C CA . ALA A 1 133 ? 11.306 7.135 -5.720 1.00 17.49 130 ALA A CA 1
ATOM 946 C C . ALA A 1 133 ? 12.134 6.523 -6.849 1.00 16.30 130 ALA A C 1
ATOM 947 O O . ALA A 1 133 ? 13.352 6.606 -6.823 1.00 16.73 130 ALA A O 1
ATOM 949 N N . VAL A 1 134 ? 11.437 5.991 -7.871 1.00 20.44 131 VAL A N 1
ATOM 950 C CA . VAL A 1 134 ? 12.073 5.309 -8.994 1.00 20.77 131 VAL A CA 1
ATOM 951 C C . VAL A 1 134 ? 11.354 5.671 -10.293 1.00 21.88 131 VAL A C 1
ATOM 952 O O . VAL A 1 134 ? 10.133 5.859 -10.306 1.00 21.00 131 VAL A O 1
ATOM 956 N N . PRO A 1 135 ? 12.063 5.844 -11.427 1.00 23.29 132 PRO A N 1
ATOM 957 C CA . PRO A 1 135 ? 13.522 5.832 -11.506 1.00 22.54 132 PRO A CA 1
ATOM 958 C C . PRO A 1 135 ? 14.140 7.059 -10.866 1.00 23.45 132 PRO A C 1
ATOM 959 O O . PRO A 1 135 ? 13.453 8.065 -10.659 1.00 23.38 132 PRO A O 1
ATOM 963 N N . PHE A 1 136 ? 15.441 6.932 -10.521 1.00 21.67 133 PHE A N 1
ATOM 964 C CA . PHE A 1 136 ? 16.237 8.046 -10.041 1.00 19.68 133 PHE A CA 1
ATOM 965 C C . PHE A 1 136 ? 17.584 8.067 -10.754 1.00 21.68 133 PHE A C 1
ATOM 966 O O . PHE A 1 136 ? 18.039 7.064 -11.320 1.00 18.79 133 PHE A O 1
ATOM 974 N N . ALA A 1 137 ? 18.243 9.230 -10.650 1.00 23.61 134 ALA A N 1
ATOM 975 C CA . ALA A 1 137 ? 19.592 9.430 -11.124 1.00 23.13 134 ALA A CA 1
ATOM 976 C C . ALA A 1 137 ? 20.586 9.271 -9.987 1.00 22.43 134 ALA A C 1
ATOM 977 O O . ALA A 1 137 ? 20.379 9.732 -8.864 1.00 26.41 134 ALA A O 1
ATOM 979 N N . LEU A 1 138 ? 21.699 8.646 -10.323 1.00 20.86 135 LEU A N 1
ATOM 980 C CA . LEU A 1 138 ? 22.848 8.573 -9.458 1.00 20.82 135 LEU A CA 1
ATOM 981 C C . LEU A 1 138 ? 23.916 9.517 -10.010 1.00 27.00 135 LEU A C 1
ATOM 982 O O . LEU A 1 138 ? 24.468 9.272 -11.081 1.00 28.29 135 LEU A O 1
ATOM 987 N N . GLU A 1 139 ? 24.210 10.589 -9.262 1.00 26.43 136 GLU A N 1
ATOM 988 C CA . GLU A 1 139 ? 25.061 11.657 -9.757 1.00 34.15 136 GLU A CA 1
ATOM 989 C C . GLU A 1 139 ? 26.304 11.772 -8.885 1.00 40.16 136 GLU A C 1
ATOM 990 O O . GLU A 1 139 ? 26.554 10.884 -8.076 1.00 38.12 136 GLU A O 1
ATOM 996 N N . ASN A 1 140 ? 27.112 12.804 -9.207 1.00 43.30 137 ASN A N 1
ATOM 997 C CA . ASN A 1 140 ? 28.019 13.562 -8.339 1.00 41.42 137 ASN A CA 1
ATOM 998 C C . ASN A 1 140 ? 28.919 12.724 -7.432 1.00 35.17 137 ASN A C 1
ATOM 999 O O . ASN A 1 140 ? 29.444 13.290 -6.490 1.00 32.20 137 ASN A O 1
ATOM 1004 N N . ASN A 1 141 ? 29.139 11.427 -7.678 1.00 39.72 138 ASN A N 1
ATOM 1005 C CA . ASN A 1 141 ? 29.782 10.569 -6.675 1.00 38.56 138 ASN A CA 1
ATOM 1006 C C . ASN A 1 141 ? 28.930 10.501 -5.390 1.00 34.75 138 ASN A C 1
ATOM 1007 O O . ASN A 1 141 ? 29.359 9.900 -4.411 1.00 41.70 138 ASN A O 1
ATOM 1012 N N . SER A 1 142 ? 27.692 11.042 -5.436 1.00 30.54 139 SER A N 1
ATOM 1013 C CA . SER A 1 142 ? 26.837 11.300 -4.280 1.00 27.21 139 SER A CA 1
ATOM 1014 C C . SER A 1 142 ? 25.845 10.160 -4.077 1.00 23.18 139 SER A C 1
ATOM 1015 O O . SER A 1 142 ? 25.124 9.817 -5.002 1.00 21.68 139 SER A O 1
ATOM 1018 N N . ASN A 1 143 ? 25.794 9.610 -2.865 1.00 17.27 140 ASN A N 1
ATOM 1019 C CA . ASN A 1 143 ? 25.086 8.357 -2.614 1.00 14.99 140 ASN A CA 1
ATOM 1020 C C . ASN A 1 143 ? 23.573 8.543 -2.691 1.00 17.04 140 ASN A C 1
ATOM 1021 O O . ASN A 1 143 ? 23.041 9.574 -2.223 1.00 16.77 140 ASN A O 1
ATOM 1026 N N . GLN A 1 144 ? 22.908 7.491 -3.191 1.00 13.10 141 GLN A N 1
ATOM 1027 C CA . GLN A 1 144 ? 21.480 7.277 -3.070 1.00 14.28 141 GLN A CA 1
ATOM 1028 C C . GLN A 1 144 ? 21.255 6.066 -2.167 1.00 14.52 141 GLN A C 1
ATOM 1029 O O . GLN A 1 144 ? 22.088 5.162 -2.122 1.00 14.17 141 GLN A O 1
ATOM 1035 N N . VAL A 1 145 ? 20.158 6.092 -1.413 1.00 13.40 142 VAL A N 1
ATOM 1036 C CA . VAL A 1 145 ? 19.915 5.054 -0.410 1.00 11.88 142 VAL A CA 1
ATOM 1037 C C . VAL A 1 145 ? 18.462 4.619 -0.466 1.00 12.07 142 VAL A C 1
ATOM 1038 O O . VAL A 1 145 ? 17.535 5.445 -0.469 1.00 12.16 142 VAL A O 1
ATOM 1042 N N . ILE A 1 146 ? 18.279 3.292 -0.569 1.00 11.14 143 ILE A N 1
ATOM 1043 C CA . ILE A 1 146 ? 16.976 2.661 -0.515 1.00 11.32 143 ILE A CA 1
ATOM 1044 C C . ILE A 1 146 ? 16.753 2.065 0.874 1.00 10.44 143 ILE A C 1
ATOM 1045 O O . ILE A 1 146 ? 17.607 1.326 1.372 1.00 11.03 143 ILE A O 1
ATOM 1050 N N . TRP A 1 147 ? 15.620 2.376 1.490 1.00 11.32 144 TRP A N 1
ATOM 1051 C CA . TRP A 1 147 ? 15.186 1.779 2.738 1.00 10.78 144 TRP A CA 1
ATOM 1052 C C . TRP A 1 147 ? 14.228 0.622 2.443 1.00 11.75 144 TRP A C 1
ATOM 1053 O O . TRP A 1 147 ? 13.211 0.830 1.739 1.00 12.17 144 TRP A O 1
ATOM 1064 N N . VAL A 1 148 ? 14.528 -0.540 3.033 1.00 11.27 145 VAL A N 1
ATOM 1065 C CA . VAL A 1 148 ? 13.736 -1.761 2.869 1.00 11.86 145 VAL A CA 1
ATOM 1066 C C . VAL A 1 148 ? 13.177 -2.214 4.207 1.00 11.51 145 VAL A C 1
ATOM 1067 O O . VAL A 1 148 ? 13.926 -2.580 5.105 1.00 10.96 145 VAL A O 1
ATOM 1071 N N . ASP A 1 149 ? 11.838 -2.182 4.362 1.00 11.24 146 ASP A N 1
ATOM 1072 C CA . ASP A 1 149 ? 11.154 -2.830 5.461 1.00 11.72 146 ASP A CA 1
ATOM 1073 C C . ASP A 1 149 ? 10.659 -4.234 5.083 1.00 13.28 146 ASP A C 1
ATOM 1074 O O . ASP A 1 149 ? 10.169 -4.437 3.963 1.00 15.15 146 ASP A O 1
ATOM 1079 N N . ILE A 1 150 ? 10.885 -5.165 6.010 1.00 14.02 147 ILE A N 1
ATOM 1080 C CA . ILE A 1 150 ? 10.356 -6.529 5.936 1.00 14.98 147 ILE A CA 1
ATOM 1081 C C . ILE A 1 150 ? 9.410 -6.739 7.108 1.00 15.62 147 ILE A C 1
ATOM 1082 O O . ILE A 1 150 ? 9.830 -6.722 8.250 1.00 15.58 147 ILE A O 1
ATOM 1087 N N . GLN A 1 151 ? 8.122 -6.984 6.831 1.00 14.93 148 GLN A N 1
ATOM 1088 C CA . GLN A 1 151 ? 7.234 -7.400 7.892 1.00 17.40 148 GLN A CA 1
ATOM 1089 C C . GLN A 1 151 ? 7.049 -8.919 7.893 1.00 17.75 148 GLN A C 1
ATOM 1090 O O . GLN A 1 151 ? 6.604 -9.467 6.898 1.00 19.41 148 GLN A O 1
ATOM 1096 N N . VAL A 1 152 ? 7.439 -9.600 8.979 1.00 16.71 149 VAL A N 1
ATOM 1097 C CA . VAL A 1 152 ? 7.277 -11.042 9.038 1.00 15.28 149 VAL A CA 1
ATOM 1098 C C . VAL A 1 152 ? 5.798 -11.357 9.273 1.00 17.38 149 VAL A C 1
ATOM 1099 O O . VAL A 1 152 ? 5.216 -10.938 10.274 1.00 15.48 149 VAL A O 1
ATOM 1103 N N . PRO A 1 153 ? 5.162 -12.147 8.376 1.00 17.22 150 PRO A N 1
ATOM 1104 C CA . PRO A 1 153 ? 3.771 -12.560 8.572 1.00 18.65 150 PRO A CA 1
ATOM 1105 C C . PRO A 1 153 ? 3.552 -13.322 9.869 1.00 20.83 150 PRO A C 1
ATOM 1106 O O . PRO A 1 153 ? 4.428 -14.016 10.366 1.00 19.8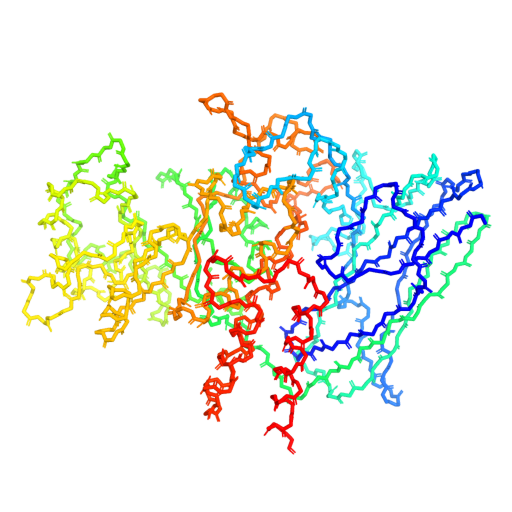5 150 PRO A O 1
ATOM 1110 N N . ARG A 1 154 ? 2.351 -13.182 10.448 1.00 22.72 151 ARG A N 1
ATOM 1111 C CA . ARG A 1 154 ? 2.073 -13.846 11.717 1.00 25.50 151 ARG A CA 1
ATOM 1112 C C . ARG A 1 154 ? 2.013 -15.361 11.555 1.00 26.99 151 ARG A C 1
ATOM 1113 O O . ARG A 1 154 ? 2.089 -16.090 12.546 1.00 33.71 151 ARG A O 1
ATOM 1121 N N . ASP A 1 155 ? 1.930 -15.822 10.316 1.00 29.98 152 ASP A N 1
ATOM 1122 C CA . ASP A 1 155 ? 1.836 -17.241 10.034 1.00 36.67 152 ASP A CA 1
ATOM 1123 C C . ASP A 1 155 ? 3.153 -17.798 9.493 1.00 33.69 152 ASP A C 1
ATOM 1124 O O . ASP A 1 155 ? 3.179 -18.933 9.014 1.00 33.72 152 ASP A O 1
ATOM 1129 N N . ALA A 1 156 ? 4.260 -17.035 9.584 1.00 26.43 153 ALA A N 1
ATOM 1130 C CA . ALA A 1 156 ? 5.491 -17.489 8.960 1.00 24.98 153 ALA A CA 1
ATOM 1131 C C . ALA A 1 156 ? 6.087 -18.633 9.779 1.00 23.02 153 ALA A C 1
ATOM 1132 O O . ALA A 1 156 ? 6.299 -18.525 10.983 1.00 26.59 153 ALA A O 1
ATOM 1134 N N . GLU A 1 157 ? 6.399 -19.740 9.096 1.00 20.16 154 GLU A N 1
ATOM 1135 C CA . GLU A 1 157 ? 7.092 -20.848 9.725 1.00 21.72 154 GLU A CA 1
ATOM 1136 C C . GLU A 1 157 ? 8.513 -20.423 10.106 1.00 20.56 154 GLU A C 1
ATOM 1137 O O . GLU A 1 157 ? 9.222 -19.794 9.320 1.00 20.02 154 GLU A O 1
ATOM 1143 N N . ALA A 1 158 ? 8.939 -20.850 11.296 1.00 17.26 155 ALA A N 1
ATOM 1144 C CA . ALA A 1 158 ? 10.277 -20.572 11.785 1.00 18.35 155 ALA A CA 1
ATOM 1145 C C . ALA A 1 158 ? 11.315 -21.205 10.862 1.00 20.88 155 ALA A C 1
ATOM 1146 O O . ALA A 1 158 ? 11.084 -22.281 10.288 1.00 21.17 155 ALA A O 1
ATOM 1148 N N . GLY A 1 159 ? 12.453 -20.533 10.698 1.00 17.73 156 GLY A N 1
ATOM 1149 C CA . GLY A 1 159 ? 13.489 -21.042 9.810 1.00 20.39 156 GLY A CA 1
ATOM 1150 C C . GLY A 1 159 ? 14.073 -19.951 8.922 1.00 20.39 156 GLY A C 1
ATOM 1151 O O . GLY A 1 159 ? 13.776 -18.775 9.075 1.00 16.57 156 GLY A O 1
ATOM 1152 N N . HIS A 1 160 ? 14.879 -20.383 7.965 1.00 23.12 157 HIS A N 1
ATOM 1153 C CA . HIS A 1 160 ? 15.677 -19.492 7.152 1.00 21.61 157 HIS A CA 1
ATOM 1154 C C . HIS A 1 160 ? 15.047 -19.312 5.766 1.00 23.34 157 HIS A C 1
ATOM 1155 O O . HIS A 1 160 ? 14.453 -20.236 5.178 1.00 20.08 157 HIS A O 1
ATOM 1162 N N . TYR A 1 161 ? 15.093 -18.060 5.296 1.00 18.05 158 TYR A N 1
ATOM 1163 C CA . TYR A 1 161 ? 14.529 -17.634 4.033 1.00 18.16 158 TYR A CA 1
ATOM 1164 C C . TYR A 1 161 ? 15.544 -16.744 3.322 1.00 19.78 158 TYR A C 1
ATOM 1165 O O . TYR A 1 161 ? 16.295 -16.039 3.995 1.00 18.86 158 TYR A O 1
ATOM 1174 N N . SER A 1 162 ? 15.587 -16.827 1.986 1.00 18.76 159 SER A N 1
ATOM 1175 C CA . SER A 1 162 ? 16.508 -16.036 1.185 1.00 20.80 159 SER A CA 1
ATOM 1176 C C . SER A 1 162 ? 15.795 -15.487 -0.035 1.00 20.44 159 SER A C 1
ATOM 1177 O O . SER A 1 162 ? 15.085 -16.210 -0.726 1.00 21.36 159 SER A O 1
ATOM 1180 N N . GLY A 1 163 ? 16.050 -14.204 -0.331 1.00 17.52 160 GLY A N 1
ATOM 1181 C CA . GLY A 1 163 ? 15.613 -13.557 -1.555 1.00 19.59 160 GLY A CA 1
ATOM 1182 C C . GLY A 1 163 ? 16.703 -12.602 -2.038 1.00 16.73 160 GLY A C 1
ATOM 1183 O O . GLY A 1 163 ? 17.835 -12.751 -1.611 1.00 17.28 160 GLY A O 1
ATOM 1184 N N . SER A 1 164 ? 16.336 -11.678 -2.913 1.00 16.68 161 SER A N 1
ATOM 1185 C CA . SER A 1 164 ? 17.271 -10.821 -3.625 1.00 18.74 161 SER A CA 1
ATOM 1186 C C . SER A 1 164 ? 16.698 -9.428 -3.709 1.00 17.06 161 SER A C 1
ATOM 1187 O O . SER A 1 164 ? 15.487 -9.254 -3.717 1.00 19.66 161 SER A O 1
ATOM 1190 N N . TYR A 1 165 ? 17.599 -8.459 -3.821 1.00 15.46 162 TYR A N 1
ATOM 1191 C CA . TYR A 1 165 ? 17.276 -7.159 -4.392 1.00 15.28 162 TYR A CA 1
ATOM 1192 C C . TYR A 1 165 ? 18.113 -7.001 -5.647 1.00 15.84 162 TYR A C 1
ATOM 1193 O O . TYR A 1 165 ? 19.241 -7.482 -5.711 1.00 16.86 162 TYR A O 1
ATOM 1202 N N . ILE A 1 166 ? 17.576 -6.257 -6.611 1.00 15.46 163 ILE A N 1
ATOM 1203 C CA . ILE A 1 166 ? 18.257 -5.993 -7.860 1.00 16.54 163 ILE A CA 1
ATOM 1204 C C . ILE A 1 166 ? 18.251 -4.496 -8.138 1.00 15.62 163 ILE A C 1
ATOM 1205 O O . ILE A 1 166 ? 17.167 -3.907 -8.298 1.00 16.85 163 ILE A O 1
ATOM 1210 N N . VAL A 1 167 ? 19.453 -3.924 -8.257 1.00 16.93 164 VAL A N 1
ATOM 1211 C CA . VAL A 1 167 ? 19.666 -2.551 -8.679 1.00 17.42 164 VAL A CA 1
ATOM 1212 C C . VAL A 1 167 ? 19.996 -2.578 -10.163 1.00 19.56 164 VAL A C 1
ATOM 1213 O O . VAL A 1 167 ? 20.961 -3.251 -10.542 1.00 20.73 164 VAL A O 1
ATOM 1217 N N . SER A 1 168 ? 19.221 -1.863 -10.992 1.00 19.50 165 SER A N 1
ATOM 1218 C CA . SER A 1 168 ? 19.525 -1.872 -12.420 1.00 21.62 165 SER A CA 1
ATOM 1219 C C . SER A 1 168 ? 19.455 -0.469 -13.013 1.00 23.35 165 SER A C 1
ATOM 1220 O O . SER A 1 168 ? 18.662 0.379 -12.598 1.00 21.67 165 SER A O 1
ATOM 1223 N N . SER A 1 169 ? 20.325 -0.235 -13.983 1.00 22.98 166 SER A N 1
ATOM 1224 C CA . SER A 1 169 ? 20.289 1.014 -14.710 1.00 23.03 166 SER A CA 1
ATOM 1225 C C . SER A 1 169 ? 20.492 0.701 -16.188 1.00 26.14 166 SER A C 1
ATOM 1226 O O . SER A 1 169 ? 20.567 -0.477 -16.558 1.00 24.65 166 SER A O 1
ATOM 1229 N N . GLU A 1 170 ? 20.604 1.762 -16.997 1.00 27.99 167 GLU A N 1
ATOM 1230 C CA . GLU A 1 170 ? 20.917 1.615 -18.415 1.00 29.20 167 GLU A CA 1
ATOM 1231 C C . GLU A 1 170 ? 22.371 1.143 -18.610 1.00 31.19 167 GLU A C 1
ATOM 1232 O O . GLU A 1 170 ? 22.713 0.705 -19.710 1.00 31.16 167 GLU A O 1
ATOM 1238 N N . HIS A 1 171 ? 23.240 1.210 -17.577 1.00 25.98 168 HIS A N 1
ATOM 1239 C CA . HIS A 1 171 ? 24.639 0.848 -17.728 1.00 31.53 168 HIS A CA 1
ATOM 1240 C C . HIS A 1 171 ? 25.105 -0.198 -16.723 1.00 31.68 168 HIS A C 1
ATOM 1241 O O . HIS A 1 171 ? 26.291 -0.480 -16.673 1.00 34.95 168 HIS A O 1
ATOM 1248 N N . GLY A 1 172 ? 24.217 -0.796 -15.939 1.00 29.44 169 GLY A N 1
ATOM 1249 C CA . GLY A 1 172 ? 24.682 -1.805 -14.995 1.00 28.41 169 GLY A CA 1
ATOM 1250 C C . GLY A 1 172 ? 23.551 -2.534 -14.287 1.00 26.55 169 GLY A C 1
ATOM 1251 O O . GLY A 1 172 ? 22.385 -2.171 -14.403 1.00 22.97 169 GLY A O 1
ATOM 1252 N N . GLU A 1 173 ? 23.915 -3.617 -13.581 1.00 20.75 170 GLU A N 1
ATOM 1253 C CA . GLU A 1 173 ? 22.964 -4.385 -12.802 1.00 22.14 170 GLU A CA 1
ATOM 1254 C C . GLU A 1 173 ? 23.743 -5.139 -11.727 1.00 20.06 170 GLU A C 1
ATOM 1255 O O . GLU A 1 173 ? 24.800 -5.710 -12.014 1.00 20.26 170 GLU A O 1
ATOM 1261 N N . VAL A 1 174 ? 23.266 -5.025 -10.479 1.00 17.67 171 VAL A N 1
ATOM 1262 C CA . VAL A 1 174 ? 23.904 -5.648 -9.336 1.00 15.61 171 VAL A CA 1
ATOM 1263 C C . VAL A 1 174 ? 22.792 -6.263 -8.493 1.00 14.13 171 VAL A C 1
ATOM 1264 O O . VAL A 1 174 ? 21.776 -5.618 -8.229 1.00 16.85 171 VAL A O 1
ATOM 1268 N N . THR A 1 175 ? 23.020 -7.490 -8.031 1.00 13.18 172 THR A N 1
ATOM 1269 C CA . THR A 1 175 ? 22.041 -8.245 -7.273 1.00 15.18 172 THR A CA 1
ATOM 1270 C C . THR A 1 175 ? 22.651 -8.670 -5.946 1.00 15.02 172 THR A C 1
ATOM 1271 O O . THR A 1 175 ? 23.696 -9.297 -5.936 1.00 15.37 172 THR A O 1
ATOM 1275 N N . GLY A 1 176 ? 21.972 -8.331 -4.835 1.00 15.24 173 GLY A N 1
ATOM 1276 C CA . GLY A 1 176 ? 22.371 -8.715 -3.499 1.00 14.59 173 GLY A CA 1
ATOM 1277 C C . GLY A 1 176 ? 21.364 -9.635 -2.812 1.00 14.36 173 GLY A C 1
ATOM 1278 O O . GLY A 1 176 ? 20.194 -9.733 -3.199 1.00 15.36 173 GLY A O 1
ATOM 1279 N N . GLN A 1 177 ? 21.854 -10.378 -1.830 1.00 16.07 174 GLN A N 1
ATOM 1280 C CA . GLN A 1 177 ? 21.048 -11.370 -1.130 1.00 15.99 174 GLN A CA 1
ATOM 1281 C C . GLN A 1 177 ? 20.430 -10.785 0.146 1.00 15.44 174 GLN A C 1
ATOM 1282 O O . GLN A 1 177 ? 21.095 -10.128 0.936 1.00 18.24 174 GLN A O 1
ATOM 1288 N N . ILE A 1 178 ? 19.165 -11.107 0.364 1.00 14.90 175 ILE A N 1
ATOM 1289 C CA . ILE A 1 178 ? 18.446 -10.865 1.613 1.00 16.36 175 ILE A CA 1
ATOM 1290 C C . ILE A 1 178 ? 18.225 -12.198 2.327 1.00 19.19 175 ILE A C 1
ATOM 1291 O O . ILE A 1 178 ? 17.452 -13.026 1.836 1.00 23.12 175 ILE A O 1
ATOM 1296 N N . SER A 1 179 ? 18.953 -12.433 3.428 1.00 18.17 176 SER A N 1
ATOM 1297 C CA . SER A 1 179 ? 18.819 -13.615 4.266 1.00 18.47 176 SER A CA 1
ATOM 1298 C C . SER A 1 179 ? 18.013 -13.237 5.509 1.00 20.47 176 SER A C 1
ATOM 1299 O O . SER A 1 179 ? 18.360 -12.294 6.180 1.00 18.83 176 SER A O 1
ATOM 1302 N N . LEU A 1 180 ? 16.954 -13.990 5.826 1.00 15.75 177 LEU A N 1
ATOM 1303 C CA . LEU A 1 180 ? 16.152 -13.727 7.005 1.00 17.30 177 LEU A CA 1
ATOM 1304 C C . LEU A 1 180 ? 15.918 -15.033 7.754 1.00 16.10 177 LEU A C 1
ATOM 1305 O O . LEU A 1 180 ? 15.406 -16.003 7.167 1.00 17.27 177 LEU A O 1
ATOM 1310 N N . THR A 1 181 ? 16.243 -15.010 9.045 1.00 17.12 178 THR A N 1
ATOM 1311 C CA . THR A 1 181 ? 15.871 -16.095 9.941 1.00 16.69 178 THR A CA 1
ATOM 1312 C C . THR A 1 181 ? 14.664 -15.632 10.747 1.00 17.46 178 THR A C 1
ATOM 1313 O O . THR A 1 181 ? 14.716 -14.596 11.397 1.00 15.64 178 THR A O 1
ATOM 1317 N N . VAL A 1 182 ? 13.615 -16.454 10.705 1.00 16.06 179 VAL A N 1
ATOM 1318 C CA . VAL A 1 182 ? 12.385 -16.233 11.441 1.00 16.55 179 VAL A CA 1
ATOM 1319 C C . VAL A 1 182 ? 12.480 -17.133 12.675 1.00 19.75 179 VAL A C 1
ATOM 1320 O O . VAL A 1 182 ? 12.617 -18.355 12.583 1.00 18.99 179 VAL A O 1
ATOM 1324 N N . TRP A 1 183 ? 12.430 -16.498 13.838 1.00 18.37 180 TRP A N 1
ATOM 1325 C CA . TRP A 1 183 ? 12.422 -17.172 15.123 1.00 19.20 180 TRP A CA 1
ATOM 1326 C C . TRP A 1 183 ? 11.014 -17.680 15.424 1.00 18.43 180 TRP A C 1
ATOM 1327 O O . TRP A 1 183 ? 10.039 -17.180 14.880 1.00 16.87 180 TRP A O 1
ATOM 1338 N N . ASN A 1 184 ? 10.949 -18.650 16.339 1.00 19.84 181 ASN A N 1
ATOM 1339 C CA . ASN A 1 184 ? 9.710 -19.350 16.655 1.00 20.55 181 ASN A CA 1
ATOM 1340 C C . ASN A 1 184 ? 8.965 -18.674 17.811 1.00 22.11 181 ASN A C 1
ATOM 1341 O O . ASN A 1 184 ? 8.727 -19.283 18.868 1.00 19.23 181 ASN A O 1
ATOM 1346 N N . PHE A 1 185 ? 8.644 -17.377 17.625 1.00 20.15 182 PHE A N 1
ATOM 1347 C CA . PHE A 1 185 ? 7.847 -16.614 18.575 1.00 18.14 182 PHE A CA 1
ATOM 1348 C C . PHE A 1 185 ? 7.224 -15.452 17.813 1.00 18.28 182 PHE A C 1
ATOM 1349 O O . PHE A 1 185 ? 7.479 -15.276 16.620 1.00 17.48 182 PHE A O 1
ATOM 1357 N N . GLU A 1 186 ? 6.314 -14.730 18.482 1.00 18.86 183 GLU A N 1
ATOM 1358 C CA . GLU A 1 186 ? 5.461 -13.778 17.810 1.00 19.53 183 GLU A CA 1
ATOM 1359 C C . GLU A 1 186 ? 5.352 -12.577 18.735 1.00 19.18 183 GLU A C 1
ATOM 1360 O O . GLU A 1 186 ? 5.276 -12.767 19.952 1.00 21.19 183 GLU A O 1
ATOM 1366 N N . LEU A 1 187 ? 5.481 -11.377 18.164 1.00 16.65 184 LEU A N 1
ATOM 1367 C CA . LEU A 1 187 ? 5.193 -10.156 18.891 1.00 17.35 184 LEU A CA 1
ATOM 1368 C C . LEU A 1 187 ? 3.683 -9.929 18.859 1.00 17.77 184 LEU A C 1
ATOM 1369 O O . LEU A 1 187 ? 3.083 -9.946 17.800 1.00 19.33 184 LEU A O 1
ATOM 1374 N N . PRO A 1 188 ? 3.022 -9.658 20.002 1.00 18.75 185 PRO A N 1
ATOM 1375 C CA . PRO A 1 188 ? 1.584 -9.384 19.965 1.00 21.07 185 PRO A CA 1
ATOM 1376 C C . PRO A 1 188 ? 1.205 -8.168 19.119 1.00 20.69 185 PRO A C 1
ATOM 1377 O O . PRO A 1 188 ? 1.957 -7.181 19.009 1.00 20.07 185 PRO A O 1
ATOM 1381 N N . LEU A 1 189 ? 0.043 -8.225 18.468 1.00 19.13 186 LEU A N 1
ATOM 1382 C CA . LEU A 1 189 ? -0.402 -7.108 17.650 1.00 20.94 186 LEU A CA 1
ATOM 1383 C C . LEU A 1 189 ? -0.580 -5.869 18.523 1.00 19.09 186 LEU A C 1
ATOM 1384 O O . LEU A 1 189 ? -0.335 -4.744 18.077 1.00 18.62 186 LEU A O 1
ATOM 1389 N N . LYS A 1 190 ? -1.123 -6.111 19.715 1.00 19.49 187 LYS A N 1
ATOM 1390 C CA . LYS A 1 190 ? -1.272 -5.083 20.732 1.00 22.51 187 LYS A CA 1
ATOM 1391 C C . LYS A 1 190 ? 0.086 -4.866 21.384 1.00 18.48 187 LYS A C 1
ATOM 1392 O O . LYS A 1 190 ? 0.594 -5.762 22.036 1.00 19.19 187 LYS A O 1
ATOM 1398 N N . PRO A 1 191 ? 0.767 -3.713 21.194 1.00 17.42 188 PRO A N 1
ATOM 1399 C CA . PRO A 1 191 ? 2.093 -3.596 21.804 1.00 18.56 188 PRO A CA 1
ATOM 1400 C C . PRO A 1 191 ? 2.011 -3.499 23.322 1.00 18.47 188 PRO A C 1
ATOM 1401 O O . PRO A 1 191 ? 1.051 -2.941 23.833 1.00 22.09 188 PRO A O 1
ATOM 1405 N N . SER A 1 192 ? 3.012 -4.015 24.029 1.00 17.07 189 SER A N 1
ATOM 1406 C CA . SER A 1 192 ? 3.055 -3.914 25.483 1.00 17.91 189 SER A CA 1
ATOM 1407 C C . SER A 1 192 ? 3.339 -2.461 25.907 1.00 19.01 189 SER A C 1
ATOM 1408 O O . SER A 1 192 ? 2.802 -2.011 26.900 1.00 20.81 189 SER A O 1
ATOM 1411 N N . LEU A 1 193 ? 4.121 -1.703 25.126 1.00 16.86 190 LEU A N 1
ATOM 1412 C CA . LEU A 1 193 ? 4.437 -0.324 25.483 1.00 16.43 190 LEU A CA 1
ATOM 1413 C C . LEU A 1 193 ? 3.273 0.604 25.099 1.00 16.86 190 LEU A C 1
ATOM 1414 O O . LEU A 1 193 ? 2.815 0.585 23.957 1.00 16.07 190 LEU A O 1
ATOM 1419 N N . LYS A 1 194 ? 2.748 1.365 26.071 1.00 16.36 191 LYS A N 1
ATOM 1420 C CA . LYS A 1 194 ? 1.731 2.361 25.797 1.00 17.36 191 LYS A CA 1
ATOM 1421 C C . LYS A 1 194 ? 2.389 3.681 25.385 1.00 14.84 191 LYS A C 1
ATOM 1422 O O . LYS A 1 194 ? 3.578 3.919 25.666 1.00 17.92 191 LYS A O 1
ATOM 1428 N N . SER A 1 195 ? 1.623 4.481 24.663 1.00 16.47 192 SER A N 1
ATOM 1429 C CA . SER A 1 195 ? 2.123 5.750 24.163 1.00 16.58 192 SER A CA 1
ATOM 1430 C C . SER A 1 195 ? 1.014 6.759 23.940 1.00 17.81 192 SER A C 1
ATOM 1431 O O . SER A 1 195 ? -0.165 6.426 23.840 1.00 16.38 192 SER A O 1
ATOM 1434 N N . THR A 1 196 ? 1.467 8.022 23.841 1.00 15.96 193 THR A N 1
ATOM 1435 C CA . THR A 1 196 ? 0.671 9.180 23.498 1.00 18.15 193 THR A CA 1
ATOM 1436 C C . THR A 1 196 ? 1.498 10.093 22.598 1.00 18.01 193 THR A C 1
ATOM 1437 O O . THR A 1 196 ? 2.393 10.779 23.104 1.00 16.42 193 THR A O 1
ATOM 1441 N N . PHE A 1 197 ? 1.244 10.028 21.268 1.00 16.79 194 PHE A N 1
ATOM 1442 C CA . PHE A 1 197 ? 1.843 10.922 20.282 1.00 16.24 194 PHE A CA 1
ATOM 1443 C C . PHE A 1 197 ? 0.760 11.841 19.719 1.00 18.15 194 PHE A C 1
ATOM 1444 O O . PHE A 1 197 ? -0.236 11.376 19.136 1.00 17.54 194 PHE A O 1
ATOM 1452 N N . LEU A 1 198 ? 0.986 13.161 19.840 1.00 17.87 195 LEU A N 1
ATOM 1453 C CA . LEU A 1 198 ? -0.095 14.100 19.539 1.00 18.06 195 LEU A CA 1
ATOM 1454 C C . LEU A 1 198 ? -0.073 14.564 18.090 1.00 17.50 195 LEU A C 1
ATOM 1455 O O . LEU A 1 198 ? 0.959 14.899 17.553 1.00 15.65 195 LEU A O 1
ATOM 1460 N N . ILE A 1 199 ? -1.273 14.684 17.490 1.00 16.37 196 ILE A N 1
ATOM 1461 C CA . ILE A 1 199 ? -1.442 15.230 16.152 1.00 17.17 196 ILE A CA 1
ATOM 1462 C C . ILE A 1 199 ? -2.222 16.536 16.257 1.00 18.25 196 ILE A C 1
ATOM 1463 O O . ILE A 1 199 ? -3.309 16.518 16.799 1.00 20.61 196 ILE A O 1
ATOM 1468 N N . TRP A 1 200 ? -1.695 17.629 15.691 1.00 16.82 197 TRP A N 1
ATOM 1469 C CA . TRP A 1 200 ? -2.287 18.947 15.892 1.00 19.37 197 TRP A CA 1
ATOM 1470 C C . TRP A 1 200 ? -3.001 19.469 14.643 1.00 22.50 197 TRP A C 1
ATOM 1471 O O . TRP A 1 200 ? -3.856 20.363 14.774 1.00 22.91 197 TRP A O 1
ATOM 1482 N N . SER A 1 201 ? -2.547 19.080 13.448 1.00 24.88 198 SER A N 1
ATOM 1483 C CA . SER A 1 201 ? -3.060 19.698 12.226 1.00 28.62 198 SER A CA 1
ATOM 1484 C C . SER A 1 201 ? -3.579 18.680 11.210 1.00 32.58 198 SER A C 1
ATOM 1485 O O . SER A 1 201 ? -4.557 18.976 10.527 1.00 32.26 198 SER A O 1
ATOM 1488 N N . SER A 1 202 ? -2.954 17.500 11.082 1.00 31.92 199 SER A N 1
ATOM 1489 C CA . SER A 1 202 ? -3.349 16.530 10.061 1.00 32.05 199 SER A CA 1
ATOM 1490 C C . SER A 1 202 ? -4.473 15.607 10.547 1.00 32.33 199 SER A C 1
ATOM 1491 O O . SER A 1 202 ? -4.238 14.566 11.164 1.00 31.77 199 SER A O 1
ATOM 1494 N N . ARG A 1 203 ? -5.728 15.973 10.228 1.00 33.58 200 ARG A N 1
ATOM 1495 C CA . ARG A 1 203 ? -6.888 15.275 10.776 1.00 35.77 200 ARG A CA 1
ATOM 1496 C C . ARG A 1 203 ? -7.231 14.002 9.989 1.00 39.12 200 ARG A C 1
ATOM 1497 O O . ARG A 1 203 ? -8.155 13.268 10.333 1.00 36.51 200 ARG A O 1
ATOM 1505 N N . LYS A 1 204 ? -6.444 13.666 8.970 1.00 40.74 201 LYS A N 1
ATOM 1506 C CA . LYS A 1 204 ? -6.756 12.529 8.122 1.00 39.61 201 LYS A CA 1
ATOM 1507 C C . LYS A 1 204 ? -6.687 11.208 8.909 1.00 36.72 201 LYS A C 1
ATOM 1508 O O . LYS A 1 204 ? -5.857 11.031 9.800 1.00 32.18 201 LYS A O 1
ATOM 1514 N N . LYS A 1 205 ? -7.568 10.262 8.566 1.00 29.87 202 LYS A N 1
ATOM 1515 C CA . LYS A 1 205 ? -7.483 8.889 9.049 1.00 34.73 202 LYS A CA 1
ATOM 1516 C C . LYS A 1 205 ? -6.131 8.278 8.647 1.00 29.20 202 LYS A C 1
ATOM 1517 O O . LYS A 1 205 ? -5.575 7.478 9.385 1.00 30.11 202 LYS A O 1
ATOM 1523 N N . SER A 1 206 ? -5.610 8.674 7.477 1.00 29.67 203 SER A N 1
ATOM 1524 C CA . SER A 1 206 ? -4.337 8.162 6.969 1.00 30.39 203 SER A CA 1
ATOM 1525 C C . SER A 1 206 ? -3.154 8.548 7.868 1.00 31.85 203 SER A C 1
ATOM 1526 O O . SER A 1 206 ? -2.122 7.867 7.868 1.00 33.32 203 SER A O 1
ATOM 1529 N N . THR A 1 207 ? -3.287 9.624 8.646 1.00 27.48 204 THR A N 1
ATOM 1530 C CA . THR A 1 207 ? -2.195 10.090 9.488 1.00 25.88 204 THR A CA 1
ATOM 1531 C C . THR A 1 207 ? -2.146 9.277 10.776 1.00 26.78 204 THR A C 1
ATOM 1532 O O . THR A 1 207 ? -1.080 8.817 11.219 1.00 23.26 204 THR A O 1
ATOM 1536 N N . VAL A 1 208 ? -3.334 9.070 11.368 1.00 24.36 205 VAL A N 1
ATOM 1537 C CA . VAL A 1 208 ? -3.481 8.141 12.470 1.00 22.36 205 VAL A CA 1
ATOM 1538 C C . VAL A 1 208 ? -2.963 6.758 12.062 1.00 21.94 205 VAL A C 1
ATOM 1539 O O . VAL A 1 208 ? -2.238 6.113 12.813 1.00 21.27 205 VAL A O 1
ATOM 1543 N N . GLU A 1 209 ? -3.360 6.293 10.875 1.00 21.51 206 GLU A N 1
ATOM 1544 C CA . GLU A 1 209 ? -3.029 4.968 10.443 1.00 22.26 206 GLU A CA 1
ATOM 1545 C C . GLU A 1 209 ? -1.522 4.826 10.260 1.00 20.16 206 GLU A C 1
ATOM 1546 O O . GLU A 1 209 ? -0.993 3.763 10.559 1.00 19.78 206 GLU A O 1
ATOM 1552 N N . GLU A 1 210 ? -0.866 5.876 9.759 1.00 21.35 207 GLU A N 1
ATOM 1553 C CA . GLU A 1 210 ? 0.573 5.798 9.542 1.00 22.91 207 GLU A CA 1
ATOM 1554 C C . GLU A 1 210 ? 1.276 5.606 10.888 1.00 19.36 207 GLU A C 1
ATOM 1555 O O . GLU A 1 210 ? 2.178 4.771 10.995 1.00 20.07 207 GLU A O 1
ATOM 1561 N N . LEU A 1 211 ? 0.827 6.316 11.937 1.00 17.10 208 LEU A N 1
ATOM 1562 C CA . LEU A 1 211 ? 1.397 6.140 13.267 1.00 17.20 208 LEU A CA 1
ATOM 1563 C C . LEU A 1 211 ? 1.133 4.738 13.815 1.00 15.29 208 LEU A C 1
ATOM 1564 O O . LEU A 1 211 ? 2.055 4.108 14.330 1.00 14.71 208 LEU A O 1
ATOM 1569 N N . LEU A 1 212 ? -0.128 4.257 13.776 1.00 13.77 209 LEU A N 1
ATOM 1570 C CA . LEU A 1 212 ? -0.482 2.954 14.322 1.00 15.50 209 LEU A CA 1
ATOM 1571 C C . LEU A 1 212 ? 0.320 1.837 13.665 1.00 14.10 209 LEU A C 1
ATOM 1572 O O . LEU A 1 212 ? 0.735 0.890 14.340 1.00 15.17 209 LEU A O 1
ATOM 1577 N N . LYS A 1 213 ? 0.584 1.980 12.364 1.00 15.51 210 LYS A N 1
ATOM 1578 C CA . LYS A 1 213 ? 1.382 0.970 11.670 1.00 18.84 210 LYS A CA 1
ATOM 1579 C C . LYS A 1 213 ? 2.804 0.905 12.231 1.00 17.80 210 LYS A C 1
ATOM 1580 O O . LYS A 1 213 ? 3.449 -0.143 12.123 1.00 17.12 210 LYS A O 1
ATOM 1586 N N . HIS A 1 214 ? 3.283 2.020 12.818 1.00 16.42 211 HIS A N 1
ATOM 1587 C CA . HIS A 1 214 ? 4.590 2.041 13.474 1.00 14.70 211 HIS A CA 1
ATOM 1588 C C . HIS A 1 214 ? 4.504 1.777 14.979 1.00 16.00 211 HIS A C 1
ATOM 1589 O O . HIS A 1 214 ? 5.475 2.026 15.721 1.00 14.62 211 HIS A O 1
ATOM 1596 N N . LYS A 1 215 ? 3.350 1.256 15.446 1.00 14.22 212 LYS A N 1
ATOM 1597 C CA . LYS A 1 215 ? 3.141 0.770 16.817 1.00 14.36 212 LYS A CA 1
ATOM 1598 C C . LYS A 1 215 ? 2.932 1.924 17.823 1.00 14.67 212 LYS A C 1
ATOM 1599 O O . LYS A 1 215 ? 2.945 1.699 19.029 1.00 14.23 212 LYS A O 1
ATOM 1605 N N . LEU A 1 216 ? 2.682 3.124 17.322 1.00 16.06 213 LEU A N 1
ATOM 1606 C CA . LEU A 1 216 ? 2.489 4.341 18.112 1.00 17.49 213 LEU A CA 1
ATOM 1607 C C . LEU A 1 216 ? 1.012 4.668 18.257 1.00 18.30 213 LEU A C 1
ATOM 1608 O O . LEU A 1 216 ? 0.265 4.762 17.264 1.00 20.18 213 LEU A O 1
ATOM 1613 N N . MET A 1 217 ? 0.632 4.947 19.508 1.00 17.38 214 MET A N 1
ATOM 1614 C CA . MET A 1 217 ? -0.741 5.357 19.779 1.00 19.74 214 MET A CA 1
ATOM 1615 C C . MET A 1 217 ? -0.804 6.871 19.722 1.00 21.37 214 MET A C 1
ATOM 1616 O O . MET A 1 217 ? 0.108 7.575 20.157 1.00 21.14 214 MET A O 1
ATOM 1621 N N . CYS A 1 218 ? -1.875 7.381 19.130 1.00 22.33 215 CYS A N 1
ATOM 1622 C CA . CYS A 1 218 ? -1.919 8.811 18.931 1.00 24.28 215 CYS A CA 1
ATOM 1623 C C . CYS A 1 218 ? -3.256 9.358 19.421 1.00 26.31 215 CYS A C 1
ATOM 1624 O O . CYS A 1 218 ? -4.191 8.591 19.628 1.00 27.41 215 CYS A O 1
ATOM 1627 N N . GLN A 1 219 ? -3.270 10.664 19.672 1.00 23.50 216 GLN A N 1
ATOM 1628 C CA . GLN A 1 219 ? -4.451 11.407 20.055 1.00 25.86 216 GLN A CA 1
ATOM 1629 C C . GLN A 1 219 ? -4.475 12.682 19.232 1.00 27.68 216 GLN A C 1
ATOM 1630 O O . GLN A 1 219 ? -3.429 13.286 18.958 1.00 20.00 216 GLN A O 1
ATOM 1636 N N . GLN A 1 220 ? -5.691 13.106 18.873 1.00 24.58 217 GLN A N 1
ATOM 1637 C CA . GLN A 1 220 ? -5.890 14.356 18.185 1.00 26.45 217 GLN A CA 1
ATOM 1638 C C . GLN A 1 220 ? -5.879 15.469 19.222 1.00 26.09 217 GLN A C 1
ATOM 1639 O O . GLN A 1 220 ? -6.557 15.393 20.249 1.00 29.81 217 GLN A O 1
ATOM 1645 N N . TRP A 1 221 ? -5.056 16.484 18.990 1.00 24.31 218 TRP A N 1
ATOM 1646 C CA . TRP A 1 221 ? -4.949 17.590 19.929 1.00 25.26 218 TRP A CA 1
ATOM 1647 C C . TRP A 1 221 ? -5.549 18.858 19.340 1.00 24.70 218 TRP A C 1
ATOM 1648 O O . TRP A 1 221 ? -5.481 19.088 18.140 1.00 27.97 218 TRP A O 1
ATOM 1659 N N . ASN A 1 222 ? -6.094 19.717 20.209 1.00 32.45 219 ASN A N 1
ATOM 1660 C CA . ASN A 1 222 ? -6.647 20.986 19.749 1.00 37.06 219 ASN A CA 1
ATOM 1661 C C . ASN A 1 222 ? -7.837 20.798 18.808 1.00 34.40 219 ASN A C 1
ATOM 1662 O O . ASN A 1 222 ? -8.001 21.578 17.870 1.00 36.36 219 ASN A O 1
ATOM 1667 N N . LEU A 1 223 ? -8.689 19.802 19.057 1.00 32.24 220 LEU A N 1
ATOM 1668 C CA . LEU A 1 223 ? -9.875 19.625 18.227 1.00 35.40 220 LEU A CA 1
ATOM 1669 C C . LEU A 1 223 ? -10.906 20.693 18.590 1.00 38.22 220 LEU A C 1
ATOM 1670 O O . LEU A 1 223 ? -10.985 21.108 19.751 1.00 37.88 220 LEU A O 1
ATOM 1675 N N . SER A 1 224 ? -11.673 21.109 17.575 1.00 43.09 221 SER A N 1
ATOM 1676 C CA . SER A 1 224 ? -12.848 21.954 17.745 1.00 42.55 221 SER A CA 1
ATOM 1677 C C . SER A 1 224 ? -14.060 21.089 18.073 1.00 40.91 221 SER A C 1
ATOM 1678 O O . SER A 1 224 ? -14.089 19.901 17.760 1.00 35.71 221 SER A O 1
ATOM 1681 N N . GLU A 1 225 ? -15.109 21.753 18.567 1.00 41.15 222 GLU A N 1
ATOM 1682 C CA . GLU A 1 225 ? -16.325 21.095 19.002 1.00 39.41 222 GLU A CA 1
ATOM 1683 C C . GLU A 1 225 ? -16.907 20.255 17.865 1.00 37.53 222 GLU A C 1
ATOM 1684 O O . GLU A 1 225 ? -17.394 19.161 18.113 1.00 36.58 222 GLU A O 1
ATOM 1690 N N . GLU A 1 226 ? -16.818 20.750 16.613 1.00 36.73 223 GLU A N 1
ATOM 1691 C CA . GLU A 1 226 ? -17.314 20.032 15.444 1.00 37.13 223 GLU A CA 1
ATOM 1692 C C . GLU A 1 226 ? -16.327 18.923 15.058 1.00 35.56 223 GLU A C 1
ATOM 1693 O O . GLU A 1 226 ? -16.822 17.802 14.756 1.00 39.14 223 GLU A O 1
ATOM 1699 N N . GLU A 1 235 ? -12.688 3.186 15.516 1.00 61.59 232 GLU A N 1
ATOM 1700 C CA . GLU A 1 235 ? -11.720 2.870 16.602 1.00 61.32 232 GLU A CA 1
ATOM 1701 C C . GLU A 1 235 ? -11.689 1.366 16.871 1.00 65.30 232 GLU A C 1
ATOM 1702 O O . GLU A 1 235 ? -10.613 0.803 17.080 1.00 58.01 232 GLU A O 1
ATOM 1708 N N . GLY A 1 236 ? -12.871 0.730 16.922 1.00 61.09 233 GLY A N 1
ATOM 1709 C CA . GLY A 1 236 ? -12.947 -0.710 17.128 1.00 58.34 233 GLY A CA 1
ATOM 1710 C C . GLY A 1 236 ? -12.257 -1.463 15.992 1.00 52.85 233 GLY A C 1
ATOM 1711 O O . GLY A 1 236 ? -11.750 -2.569 16.174 1.00 51.82 233 GLY A O 1
ATOM 1712 N N . GLU A 1 237 ? -12.297 -0.836 14.815 1.00 48.40 234 GLU A N 1
ATOM 1713 C CA . GLU A 1 237 ? -11.598 -1.284 13.631 1.00 54.47 234 GLU A CA 1
ATOM 1714 C C . GLU A 1 237 ? -10.087 -1.170 13.859 1.00 55.89 234 GLU A C 1
ATOM 1715 O O . GLU A 1 237 ? -9.360 -2.134 13.650 1.00 59.19 234 GLU A O 1
ATOM 1721 N N . TRP A 1 238 ? -9.623 0.012 14.296 1.00 55.13 235 TRP A N 1
ATOM 1722 C CA . TRP A 1 238 ? -8.205 0.254 14.548 1.00 47.60 235 TRP A CA 1
ATOM 1723 C C . TRP A 1 238 ? -7.695 -0.650 15.669 1.00 39.67 235 TRP A C 1
ATOM 1724 O O . TRP A 1 238 ? -6.525 -1.027 15.668 1.00 34.65 235 TRP A O 1
ATOM 1735 N N . ILE A 1 239 ? -8.557 -0.977 16.642 1.00 35.89 236 ILE A N 1
ATOM 1736 C CA . ILE A 1 239 ? -8.200 -1.914 17.695 1.00 35.20 236 ILE A CA 1
ATOM 1737 C C . ILE A 1 239 ? -7.912 -3.296 17.109 1.00 41.94 236 ILE A C 1
ATOM 1738 O O . ILE A 1 239 ? -6.942 -3.975 17.463 1.00 38.98 236 ILE A O 1
ATOM 1743 N N . GLU A 1 240 ? -8.810 -3.732 16.232 1.00 40.17 237 GLU A N 1
ATOM 1744 C CA . GLU A 1 240 ? -8.783 -5.105 15.771 1.00 42.64 237 GLU A CA 1
ATOM 1745 C C . GLU A 1 240 ? -7.640 -5.237 14.768 1.00 36.91 237 GLU A C 1
ATOM 1746 O O . GLU A 1 240 ? -6.922 -6.230 14.765 1.00 41.16 237 GLU A O 1
ATOM 1752 N N . LYS A 1 241 ? -7.428 -4.189 13.980 1.00 31.60 238 LYS A N 1
ATOM 1753 C CA . LYS A 1 241 ? -6.405 -4.179 12.953 1.00 33.73 238 LYS A CA 1
ATOM 1754 C C . LYS A 1 241 ? -5.004 -3.843 13.479 1.00 28.83 238 LYS A C 1
ATOM 1755 O O . LYS A 1 241 ? -4.015 -4.384 12.981 1.00 25.95 238 LYS A O 1
ATOM 1761 N N . TYR A 1 242 ? -4.902 -2.862 14.395 1.00 28.82 239 TYR A N 1
ATOM 1762 C CA . TYR A 1 242 ? -3.610 -2.300 14.782 1.00 27.52 239 TYR A CA 1
ATOM 1763 C C . TYR A 1 242 ? -3.260 -2.501 16.249 1.00 26.39 239 TYR A C 1
ATOM 1764 O O . TYR A 1 242 ? -2.178 -2.075 16.674 1.00 26.07 239 TYR A O 1
ATOM 1773 N N . GLY A 1 243 ? -4.124 -3.162 17.022 1.00 21.99 240 GLY A N 1
ATOM 1774 C CA . GLY A 1 243 ? -3.819 -3.451 18.413 1.00 20.34 240 GLY A CA 1
ATOM 1775 C C . GLY A 1 243 ? -3.704 -2.183 19.281 1.00 21.56 240 GLY A C 1
ATOM 1776 O O . GLY A 1 243 ? -2.890 -2.153 20.201 1.00 24.52 240 GLY A O 1
ATOM 1777 N N . VAL A 1 244 ? -4.552 -1.186 19.026 1.00 23.10 241 VAL A N 1
ATOM 1778 C CA . VAL A 1 244 ? -4.657 -0.023 19.907 1.00 21.80 241 VAL A CA 1
ATOM 1779 C C . VAL A 1 244 ? -4.760 -0.492 21.359 1.00 21.50 241 VAL A C 1
ATOM 1780 O O . VAL A 1 244 ? -5.571 -1.348 21.701 1.00 22.13 241 VAL A O 1
ATOM 1784 N N . ASN A 1 245 ? -3.938 0.079 22.258 1.00 20.16 242 ASN A N 1
ATOM 1785 C CA . ASN A 1 245 ? -3.764 -0.447 23.598 1.00 21.18 242 ASN A CA 1
ATOM 1786 C C . ASN A 1 245 ? -4.166 0.575 24.677 1.00 19.37 242 ASN A C 1
ATOM 1787 O O . ASN A 1 245 ? -4.038 0.255 25.872 1.00 22.88 242 ASN A O 1
ATOM 1792 N N . CYS A 1 246 ? -4.584 1.785 24.276 1.00 20.97 243 CYS A N 1
ATOM 1793 C CA . CYS A 1 246 ? -5.015 2.802 25.245 1.00 19.27 243 CYS A CA 1
ATOM 1794 C C . CYS A 1 246 ? -5.716 3.948 24.546 1.00 19.46 243 CYS A C 1
ATOM 1795 O O . CYS A 1 246 ? -5.652 4.101 23.334 1.00 21.58 243 CYS A O 1
ATOM 1798 N N . SER A 1 247 ? -6.440 4.769 25.320 1.00 20.81 244 SER A N 1
ATOM 1799 C CA . SER A 1 247 ? -7.051 5.936 24.733 1.00 21.16 244 SER A CA 1
ATOM 1800 C C . SER A 1 247 ? -7.226 7.020 25.793 1.00 19.40 244 SER A C 1
ATOM 1801 O O . SER A 1 247 ? -7.450 6.694 26.952 1.00 21.25 244 SER A O 1
ATOM 1804 N N . GLY A 1 248 ? -7.057 8.280 25.374 1.00 21.64 245 GLY A N 1
ATOM 1805 C CA . GLY A 1 248 ? -7.212 9.436 26.247 1.00 22.11 245 GLY A CA 1
ATOM 1806 C C . GLY A 1 248 ? -8.637 9.989 26.146 1.00 23.40 245 GLY A C 1
ATOM 1807 O O . GLY A 1 248 ? -9.206 9.954 25.079 1.00 27.33 245 GLY A O 1
ATOM 1808 N N . LEU A 1 249 ? -9.194 10.574 27.227 1.00 25.45 246 LEU A N 1
ATOM 1809 C CA . LEU A 1 249 ? -10.572 11.093 27.190 1.00 26.37 246 LEU A CA 1
ATOM 1810 C C . LEU A 1 249 ? -10.642 12.584 26.839 1.00 29.30 246 LEU A C 1
ATOM 1811 O O . LEU A 1 249 ? -11.689 13.083 26.434 1.00 27.65 246 LEU A O 1
ATOM 1816 N N . GLY A 1 250 ? -9.537 13.318 26.988 1.00 24.88 247 GLY A N 1
ATOM 1817 C CA . GLY A 1 250 ? -9.458 14.653 26.439 1.00 26.78 247 GLY A CA 1
ATOM 1818 C C . GLY A 1 250 ? -10.059 15.737 27.339 1.00 24.67 247 GLY A C 1
ATOM 1819 O O . GLY A 1 250 ? -10.397 16.794 26.822 1.00 27.23 247 GLY A O 1
ATOM 1820 N N . PHE A 1 251 ? -10.189 15.482 28.646 1.00 25.06 248 PHE A N 1
ATOM 1821 C CA . PHE A 1 251 ? -10.508 16.541 29.608 1.00 25.58 248 PHE A CA 1
ATOM 1822 C C . PHE A 1 251 ? -9.228 17.304 29.977 1.00 24.44 248 PHE A C 1
ATOM 1823 O O . PHE A 1 251 ? -8.612 17.007 30.985 1.00 26.84 248 PHE A O 1
ATOM 1831 N N . TRP A 1 252 ? -8.920 18.320 29.180 1.00 27.47 249 TRP A N 1
ATOM 1832 C CA . TRP A 1 252 ? -7.734 19.149 29.331 1.00 28.63 249 TRP A CA 1
ATOM 1833 C C . TRP A 1 252 ? -7.995 20.313 30.301 1.00 30.32 249 TRP A C 1
ATOM 1834 O O . TRP A 1 252 ? -8.850 21.160 30.039 1.00 31.29 249 TRP A O 1
ATOM 1845 N N . SER A 1 253 ? -7.276 20.348 31.434 1.00 30.62 250 SER A N 1
ATOM 1846 C CA . SER A 1 253 ? -7.498 21.372 32.455 1.00 32.38 250 SER A CA 1
ATOM 1847 C C . SER A 1 253 ? -7.066 22.763 31.975 1.00 36.41 250 SER A C 1
ATOM 1848 O O . SER A 1 253 ? -7.495 23.767 32.541 1.00 36.44 250 SER A O 1
ATOM 1851 N N . LYS A 1 254 ? -6.224 22.819 30.936 1.00 33.32 251 LYS A N 1
ATOM 1852 C CA . LYS A 1 254 ? -5.666 24.049 30.384 1.00 40.84 251 LYS A CA 1
ATOM 1853 C C . LYS A 1 254 ? -4.464 24.528 31.200 1.00 39.66 251 LYS A C 1
ATOM 1854 O O . LYS A 1 254 ? -3.807 25.492 30.797 1.00 35.85 251 LYS A O 1
ATOM 1860 N N . ALA A 1 255 ? -4.124 23.796 32.275 1.00 35.36 252 ALA A N 1
ATOM 1861 C CA . ALA A 1 255 ? -2.992 24.130 33.126 1.00 37.11 252 ALA A CA 1
ATOM 1862 C C . ALA A 1 255 ? -1.704 23.626 32.458 1.00 35.77 252 ALA A C 1
ATOM 1863 O O . ALA A 1 255 ? -1.610 22.461 32.065 1.00 30.24 252 ALA A O 1
ATOM 1865 N N . ASP A 1 256 ? -0.742 24.542 32.277 1.00 36.17 253 ASP A N 1
ATOM 1866 C CA . ASP A 1 256 ? 0.510 24.244 31.606 1.00 37.40 253 ASP A CA 1
ATOM 1867 C C . ASP A 1 256 ? 1.629 25.014 32.317 1.00 39.36 253 ASP A C 1
ATOM 1868 O O . ASP A 1 256 ? 1.402 25.598 33.387 1.00 37.67 253 ASP A O 1
ATOM 1873 N N . THR A 1 257 ? 2.841 24.998 31.736 1.00 35.76 254 THR A N 1
ATOM 1874 C CA . THR A 1 257 ? 4.006 25.556 32.415 1.00 39.30 254 THR A CA 1
ATOM 1875 C C . THR A 1 257 ? 3.803 27.062 32.664 1.00 38.38 254 THR A C 1
ATOM 1876 O O . THR A 1 257 ? 4.316 27.580 33.661 1.00 36.93 254 THR A O 1
ATOM 1880 N N . PHE A 1 258 ? 3.014 27.732 31.806 1.00 38.63 255 PHE A N 1
ATOM 1881 C CA . PHE A 1 258 ? 2.776 29.176 31.873 1.00 45.71 255 PHE A CA 1
ATOM 1882 C C . PHE A 1 258 ? 1.439 29.517 32.549 1.00 49.20 255 PHE A C 1
ATOM 1883 O O . PHE A 1 258 ? 1.122 30.703 32.685 1.00 50.75 255 PHE A O 1
ATOM 1891 N N . ASN A 1 259 ? 0.651 28.500 32.953 1.00 45.04 256 ASN A N 1
ATOM 1892 C CA . ASN A 1 259 ? -0.718 28.718 33.417 1.00 44.13 256 ASN A CA 1
ATOM 1893 C C . ASN A 1 259 ? -1.036 27.782 34.586 1.00 44.34 256 ASN A C 1
ATOM 1894 O O . ASN A 1 259 ? -1.679 26.748 34.406 1.00 46.12 256 ASN A O 1
ATOM 1899 N N . GLY A 1 260 ? -0.590 28.165 35.794 1.00 40.83 257 GLY A N 1
ATOM 1900 C CA . GLY A 1 260 ? -0.772 27.371 37.000 1.00 38.42 257 GLY A CA 1
ATOM 1901 C C . GLY A 1 260 ? -2.172 27.531 37.591 1.00 39.47 257 GLY A C 1
ATOM 1902 O O . GLY A 1 260 ? -2.331 27.833 38.772 1.00 44.20 257 GLY A O 1
ATOM 1903 N N . VAL A 1 261 ? -3.192 27.305 36.757 1.00 43.23 258 VAL A N 1
ATOM 1904 C CA . VAL A 1 261 ? -4.584 27.492 37.135 1.00 44.54 258 VAL A CA 1
ATOM 1905 C C . VAL A 1 261 ? -5.367 26.274 36.641 1.00 45.67 258 VAL A C 1
ATOM 1906 O O . VAL A 1 261 ? -5.113 25.798 35.530 1.00 43.28 258 VAL A O 1
ATOM 1910 N N . MET A 1 262 ? -6.347 25.821 37.448 1.00 42.06 259 MET A N 1
ATOM 1911 C CA . MET A 1 262 ? -7.127 24.632 37.125 1.00 36.91 259 MET A CA 1
ATOM 1912 C C . MET A 1 262 ? -8.596 24.846 37.509 1.00 37.87 259 MET A C 1
ATOM 1913 O O . MET A 1 262 ? -8.884 25.247 38.633 1.00 34.26 259 MET A O 1
ATOM 1918 N N . PRO A 1 263 ? -9.580 24.532 36.631 1.00 34.30 260 PRO A N 1
ATOM 1919 C CA . PRO A 1 263 ? -10.993 24.659 36.981 1.00 32.67 260 PRO A CA 1
ATOM 1920 C C . PRO A 1 263 ? -11.440 23.482 37.845 1.00 31.90 260 PRO A C 1
ATOM 1921 O O . PRO A 1 263 ? -10.664 22.578 38.138 1.00 29.42 260 PRO A O 1
ATOM 1925 N N . PRO A 1 264 ? -12.689 23.474 38.372 1.00 32.60 261 PRO A N 1
ATOM 1926 C CA . PRO A 1 264 ? -13.191 22.310 39.113 1.00 31.40 261 PRO A CA 1
ATOM 1927 C C . PRO A 1 264 ? -13.198 21.088 38.196 1.00 28.99 261 PRO A C 1
ATOM 1928 O O . PRO A 1 264 ? -13.286 21.277 36.996 1.00 27.12 261 PRO A O 1
ATOM 1932 N N . PRO A 1 265 ? -13.063 19.845 38.716 1.00 30.13 262 PRO A N 1
ATOM 1933 C CA . PRO A 1 265 ? -12.936 18.666 37.846 1.00 31.32 262 PRO A CA 1
ATOM 1934 C C . PRO A 1 265 ? -14.248 18.333 37.161 1.00 31.67 262 PRO A C 1
ATOM 1935 O O . PRO A 1 265 ? -15.307 18.754 37.636 1.00 29.25 262 PRO A O 1
ATOM 1939 N N . PRO A 1 266 ? -14.245 17.617 36.009 1.00 28.44 263 PRO A N 1
ATOM 1940 C CA . PRO A 1 266 ? -15.470 16.970 35.537 1.00 27.14 263 PRO A CA 1
ATOM 1941 C C . PRO A 1 266 ? -15.943 16.064 36.670 1.00 23.96 263 PRO A C 1
ATOM 1942 O O . PRO A 1 266 ? -15.170 15.636 37.533 1.00 28.88 263 PRO A O 1
ATOM 1946 N N . THR A 1 267 ? -17.252 15.826 36.733 1.00 30.24 264 THR A N 1
ATOM 1947 C CA . THR A 1 267 ? -17.811 14.986 37.776 1.00 30.37 264 THR A CA 1
ATOM 1948 C C . THR A 1 267 ? -17.585 13.505 37.423 1.00 31.28 264 THR A C 1
ATOM 1949 O O . THR A 1 267 ? -17.347 13.194 36.252 1.00 31.19 264 THR A O 1
ATOM 1953 N N . VAL A 1 268 ? -17.730 12.598 38.414 1.00 28.38 265 VAL A N 1
ATOM 1954 C CA . VAL A 1 268 ? -17.569 11.168 38.182 1.00 28.47 265 VAL A CA 1
ATOM 1955 C C . VAL A 1 268 ? -18.450 10.728 37.006 1.00 28.10 265 VAL A C 1
ATOM 1956 O O . VAL A 1 268 ? -17.982 10.043 36.092 1.00 24.97 265 VAL A O 1
ATOM 1960 N N . GLU A 1 269 ? -19.719 11.138 36.960 1.00 29.61 266 GLU A N 1
ATOM 1961 C CA . GLU A 1 269 ? -20.574 10.635 35.879 1.00 32.12 266 GLU A CA 1
ATOM 1962 C C . GLU A 1 269 ? -20.293 11.350 34.550 1.00 31.05 266 GLU A C 1
ATOM 1963 O O . GLU A 1 269 ? -20.628 10.809 33.496 1.00 32.32 266 GLU A O 1
ATOM 1969 N N . GLU A 1 270 ? -19.623 12.510 34.564 1.00 29.56 267 GLU A N 1
ATOM 1970 C CA . GLU A 1 270 ? -19.218 13.172 33.314 1.00 28.32 267 GLU A CA 1
ATOM 1971 C C . GLU A 1 270 ? -18.055 12.428 32.641 1.00 23.26 267 GLU A C 1
ATOM 1972 O O . GLU A 1 270 ? -17.998 12.359 31.423 1.00 22.12 267 GLU A O 1
ATOM 1978 N N . ILE A 1 271 ? -17.117 11.957 33.474 1.00 22.46 268 ILE A N 1
ATOM 1979 C CA . ILE A 1 271 ? -15.982 11.144 33.054 1.00 23.14 268 ILE A CA 1
ATOM 1980 C C . ILE A 1 271 ? -16.497 9.796 32.508 1.00 28.15 268 ILE A C 1
ATOM 1981 O O . ILE A 1 271 ? -16.139 9.390 31.383 1.00 25.83 268 ILE A O 1
ATOM 1986 N N . GLN A 1 272 ? -17.444 9.154 33.245 1.00 27.41 269 GLN A N 1
ATOM 1987 C CA . GLN A 1 272 ? -18.078 7.905 32.795 1.00 27.35 269 GLN A CA 1
ATOM 1988 C C . GLN A 1 272 ? -18.729 8.048 31.414 1.00 26.23 269 GLN A C 1
ATOM 1989 O O . GLN A 1 272 ? -18.623 7.173 30.547 1.00 29.76 269 GLN A O 1
ATOM 1995 N N . ALA A 1 273 ? -19.441 9.161 31.190 1.00 26.93 270 ALA A N 1
ATOM 1996 C CA . ALA A 1 273 ? -20.068 9.459 29.909 1.00 25.78 270 ALA A CA 1
ATOM 1997 C C . ALA A 1 273 ? -19.101 9.554 28.726 1.00 31.29 270 ALA A C 1
ATOM 1998 O O . ALA A 1 273 ? -19.384 9.069 27.627 1.00 28.79 270 ALA A O 1
ATOM 2000 N N . ALA A 1 274 ? -17.942 10.207 28.883 1.00 27.71 271 ALA A N 1
ATOM 2001 C CA . ALA A 1 274 ? -16.969 10.232 27.798 1.00 26.93 271 ALA A CA 1
ATOM 2002 C C . ALA A 1 274 ? -16.435 8.824 27.517 1.00 22.12 271 ALA A C 1
ATOM 2003 O O . ALA A 1 274 ? -16.148 8.463 26.368 1.00 20.67 271 ALA A O 1
ATOM 2005 N N . ALA A 1 275 ? -16.158 8.107 28.604 1.00 21.00 272 ALA A N 1
ATOM 2006 C CA . ALA A 1 275 ? -15.598 6.765 28.534 1.00 19.69 272 ALA A CA 1
ATOM 2007 C C . ALA A 1 275 ? -16.505 5.836 27.714 1.00 20.81 272 ALA A C 1
ATOM 2008 O O . ALA A 1 275 ? -16.056 4.881 27.092 1.00 19.64 272 ALA A O 1
ATOM 2010 N N . SER A 1 276 ? -17.821 6.101 27.696 1.00 19.97 273 SER A N 1
ATOM 2011 C CA . SER A 1 276 ? -18.766 5.170 27.073 1.00 20.19 273 SER A CA 1
ATOM 2012 C C . SER A 1 276 ? -18.661 5.196 25.541 1.00 22.33 273 SER A C 1
ATOM 2013 O O . SER A 1 276 ? -19.259 4.370 24.876 1.00 23.99 273 SER A O 1
ATOM 2016 N N . ALA A 1 277 ? -17.878 6.129 24.961 1.00 23.48 274 ALA A N 1
ATOM 2017 C CA . ALA A 1 277 ? -17.643 6.207 23.530 1.00 26.52 274 ALA A CA 1
ATOM 2018 C C . ALA A 1 277 ? -16.504 5.285 23.079 1.00 30.21 274 ALA A C 1
ATOM 2019 O O . ALA A 1 277 ? -16.188 5.253 21.897 1.00 32.34 274 ALA A O 1
ATOM 2021 N N . HIS A 1 278 ? -15.926 4.498 24.002 1.00 31.35 275 HIS A N 1
ATOM 2022 C CA . HIS A 1 278 ? -14.786 3.621 23.735 1.00 31.29 275 HIS A CA 1
ATOM 2023 C C . HIS A 1 278 ? -15.205 2.193 24.079 1.00 32.26 275 HIS A C 1
ATOM 2024 O O . HIS A 1 278 ? -16.067 2.023 24.924 1.00 31.82 275 HIS A O 1
ATOM 2031 N N . PRO A 1 279 ? -14.588 1.110 23.524 1.00 32.15 276 PRO A N 1
ATOM 2032 C CA . PRO A 1 279 ? -14.807 -0.248 24.040 1.00 32.41 276 PRO A CA 1
ATOM 2033 C C . PRO A 1 279 ? -14.468 -0.353 25.523 1.00 33.63 276 PRO A C 1
ATOM 2034 O O . PRO A 1 279 ? -13.621 0.388 25.998 1.00 33.50 276 PRO A O 1
ATOM 2038 N N . SER A 1 280 ? -15.142 -1.253 26.263 1.00 32.54 277 SER A N 1
ATOM 2039 C CA . SER A 1 280 ? -15.017 -1.263 27.714 1.00 37.13 277 SER A CA 1
ATOM 2040 C C . SER A 1 280 ? -13.732 -1.968 28.154 1.00 33.22 277 SER A C 1
ATOM 2041 O O . SER A 1 280 ? -13.333 -1.838 29.308 1.00 36.59 277 SER A O 1
ATOM 2044 N N . ASN A 1 281 ? -13.042 -2.648 27.234 1.00 32.15 278 ASN A N 1
ATOM 2045 C CA . ASN A 1 281 ? -11.809 -3.355 27.584 1.00 36.72 278 ASN A CA 1
ATOM 2046 C C . ASN A 1 281 ? -10.567 -2.489 27.339 1.00 35.45 278 ASN A C 1
ATOM 2047 O O . ASN A 1 281 ? -9.443 -2.905 27.631 1.00 36.18 278 ASN A O 1
ATOM 2052 N N . LEU A 1 282 ? -10.750 -1.274 26.819 1.00 28.96 279 LEU A N 1
ATOM 2053 C CA . LEU A 1 282 ? -9.618 -0.445 26.429 1.00 27.47 279 LEU A CA 1
ATOM 2054 C C . LEU A 1 282 ? -9.165 0.423 27.609 1.00 27.18 279 LEU A C 1
ATOM 2055 O O . LEU A 1 282 ? -9.993 1.134 28.208 1.00 26.20 279 LEU A O 1
ATOM 2060 N N . PHE A 1 283 ? -7.848 0.373 27.910 1.00 23.26 280 PHE A N 1
ATOM 2061 C CA . PHE A 1 283 ? -7.216 1.156 28.973 1.00 26.52 280 PHE A CA 1
ATOM 2062 C C . PHE A 1 283 ? -7.379 2.654 28.713 1.00 24.28 280 PHE A C 1
ATOM 2063 O O . PHE A 1 283 ? -7.000 3.161 27.654 1.00 20.54 280 PHE A O 1
ATOM 2071 N N . LEU A 1 284 ? -7.979 3.357 29.695 1.00 24.06 281 LEU A N 1
ATOM 2072 C CA . LEU A 1 284 ? -8.298 4.761 29.530 1.00 23.16 281 LEU A CA 1
ATOM 2073 C C . LEU A 1 284 ? -7.455 5.605 30.479 1.00 18.93 281 LEU A C 1
ATOM 2074 O O . LEU A 1 284 ? -7.273 5.285 31.660 1.00 19.49 281 LEU A O 1
ATOM 2079 N N . TYR A 1 285 ? -6.953 6.688 29.899 1.00 20.60 282 TYR A N 1
ATOM 2080 C CA . TYR A 1 285 ? -6.276 7.713 30.672 1.00 20.39 282 TYR A CA 1
ATOM 2081 C C . TYR A 1 285 ? -6.846 9.086 30.315 1.00 19.49 282 TYR A C 1
ATOM 2082 O O . TYR A 1 285 ? -7.596 9.305 29.343 1.00 21.70 282 TYR A O 1
ATOM 2091 N N . ASN A 1 286 ? -6.371 10.085 31.074 1.00 20.34 283 ASN A N 1
ATOM 2092 C CA . ASN A 1 286 ? -6.696 11.469 30.818 1.00 18.14 283 ASN A CA 1
ATOM 2093 C C . ASN A 1 286 ? -5.432 12.310 31.022 1.00 17.37 283 ASN A C 1
ATOM 2094 O O . ASN A 1 286 ? -4.874 12.259 32.122 1.00 20.34 283 ASN A O 1
ATOM 2099 N N . TYR A 1 287 ? -4.995 12.994 29.948 1.00 18.88 284 TYR A N 1
ATOM 2100 C CA . TYR A 1 287 ? -3.880 13.948 29.966 1.00 19.47 284 TYR A CA 1
ATOM 2101 C C . TYR A 1 287 ? -4.406 15.281 30.525 1.00 18.33 284 TYR A C 1
ATOM 2102 O O . TYR A 1 287 ? -4.933 16.125 29.809 1.00 20.95 284 TYR A O 1
ATOM 2111 N N . THR A 1 288 ? -4.256 15.416 31.853 1.00 19.34 285 THR A N 1
ATOM 2112 C CA . THR A 1 288 ? -4.958 16.437 32.621 1.00 19.97 285 THR A CA 1
ATOM 2113 C C . THR A 1 288 ? -4.266 17.799 32.507 1.00 20.89 285 THR A C 1
ATOM 2114 O O . THR A 1 288 ? -4.910 18.852 32.406 1.00 21.14 285 THR A O 1
ATOM 2118 N N . ALA A 1 289 ? -2.927 17.784 32.560 1.00 22.20 286 ALA A N 1
ATOM 2119 C CA . ALA A 1 289 ? -2.139 19.006 32.697 1.00 21.10 286 ALA A CA 1
ATOM 2120 C C . ALA A 1 289 ? -0.706 18.723 32.256 1.00 23.08 286 ALA A C 1
ATOM 2121 O O . ALA A 1 289 ? -0.277 17.570 32.315 1.00 21.21 286 ALA A O 1
ATOM 2123 N N . ASP A 1 290 ? 0.013 19.802 31.882 1.00 20.06 287 ASP A N 1
ATOM 2124 C CA . ASP A 1 290 ? 1.321 19.669 31.255 1.00 23.31 287 ASP A CA 1
ATOM 2125 C C . ASP A 1 290 ? 2.348 20.533 31.973 1.00 24.88 287 ASP A C 1
ATOM 2126 O O . ASP A 1 290 ? 2.181 21.754 32.036 1.00 26.56 287 ASP A O 1
ATOM 2131 N N . GLU A 1 291 ? 3.419 19.868 32.411 1.00 25.91 288 GLU A N 1
ATOM 2132 C CA . GLU A 1 291 ? 4.601 20.489 33.002 1.00 32.15 288 GLU A CA 1
ATOM 2133 C C . GLU A 1 291 ? 4.197 21.556 34.024 1.00 33.45 288 GLU A C 1
ATOM 2134 O O . GLU A 1 291 ? 4.732 22.674 34.035 1.00 28.14 288 GLU A O 1
ATOM 2140 N N . ILE A 1 292 ? 3.303 21.167 34.939 1.00 31.32 289 ILE A N 1
ATOM 2141 C CA . ILE A 1 292 ? 2.848 22.056 36.002 1.00 32.07 289 ILE A CA 1
ATOM 2142 C C . ILE A 1 292 ? 3.562 21.758 37.328 1.00 36.55 289 ILE A C 1
ATOM 2143 O O . ILE A 1 292 ? 3.114 22.217 38.380 1.00 38.00 289 ILE A O 1
ATOM 2148 N N . GLY A 1 293 ? 4.681 21.014 37.296 1.00 33.83 290 GLY A N 1
ATOM 2149 C CA . GLY A 1 293 ? 5.370 20.570 38.501 1.00 33.37 290 GLY A CA 1
ATOM 2150 C C . GLY A 1 293 ? 5.695 21.676 39.522 1.00 38.44 290 GLY A C 1
ATOM 2151 O O . GLY A 1 293 ? 5.576 21.443 40.726 1.00 43.05 290 GLY A O 1
ATOM 2152 N N . HIS A 1 294 ? 6.092 22.873 39.067 1.00 34.50 291 HIS A N 1
ATOM 2153 C CA . HIS A 1 294 ? 6.554 23.922 39.982 1.00 40.94 291 HIS A CA 1
ATOM 2154 C C . HIS A 1 294 ? 5.395 24.538 40.788 1.00 46.93 291 HIS A C 1
ATOM 2155 O O . HIS A 1 294 ? 5.642 25.115 41.857 1.00 45.11 291 HIS A O 1
ATOM 2162 N N . TYR A 1 295 ? 4.145 24.400 40.298 1.00 42.95 292 TYR A N 1
ATOM 2163 C CA . TYR A 1 295 ? 2.955 24.987 40.917 1.00 43.20 292 TYR A CA 1
ATOM 2164 C C . TYR A 1 295 ? 2.362 24.092 42.019 1.00 47.11 292 TYR A C 1
ATOM 2165 O O . TYR A 1 295 ? 1.398 23.370 41.765 1.00 41.53 292 TYR A O 1
ATOM 2174 N N . THR A 1 296 ? 2.873 24.196 43.263 1.00 45.06 293 THR A N 1
ATOM 2175 C CA . THR A 1 296 ? 2.356 23.414 44.384 1.00 43.55 293 THR A CA 1
ATOM 2176 C C . THR A 1 296 ? 0.937 23.877 44.762 1.00 38.79 293 THR A C 1
ATOM 2177 O O . THR A 1 296 ? 0.154 23.123 45.351 1.00 40.28 293 THR A O 1
ATOM 2181 N N . SER A 1 297 ? 0.601 25.106 44.358 1.00 36.11 294 SER A N 1
ATOM 2182 C CA . SER A 1 297 ? -0.757 25.622 44.286 1.00 38.10 294 SER A CA 1
ATOM 2183 C C . SER A 1 297 ? -1.732 24.543 43.797 1.00 37.65 294 SER A C 1
ATOM 2184 O O . SER A 1 297 ? -2.896 24.513 44.196 1.00 31.76 294 SER A O 1
ATOM 2187 N N . LEU A 1 298 ? -1.276 23.671 42.882 1.00 35.09 295 LEU A N 1
ATOM 2188 C CA . LEU A 1 298 ? -2.213 22.838 42.148 1.00 31.86 295 LEU A CA 1
ATOM 2189 C C . LEU A 1 298 ? -2.378 21.434 42.746 1.00 32.25 295 LEU A C 1
ATOM 2190 O O . LEU A 1 298 ? -3.220 20.694 42.236 1.00 31.02 295 LEU A O 1
ATOM 2195 N N . TYR A 1 299 ? -1.693 21.097 43.851 1.00 29.11 296 TYR A N 1
ATOM 2196 C CA . TYR A 1 299 ? -1.788 19.770 44.457 1.00 32.92 296 TYR A CA 1
ATOM 2197 C C . TYR A 1 299 ? -3.221 19.386 44.874 1.00 32.92 296 TYR A C 1
ATOM 2198 O O . TYR A 1 299 ? -3.666 18.288 44.550 1.00 28.98 296 TYR A O 1
ATOM 2207 N N . GLU A 1 300 ? -3.954 20.232 45.620 1.00 33.77 297 GLU A N 1
ATOM 2208 C CA . GLU A 1 300 ? -5.293 19.824 46.036 1.00 33.61 297 GLU A CA 1
ATOM 2209 C C . GLU A 1 300 ? -6.226 19.723 44.823 1.00 31.24 297 GLU A C 1
ATOM 2210 O O . GLU A 1 300 ? -6.980 18.748 44.716 1.00 33.24 297 GLU A O 1
ATOM 2216 N N . PRO A 1 301 ? -6.233 20.677 43.862 1.00 28.69 298 PRO A N 1
ATOM 2217 C CA . PRO A 1 301 ? -6.978 20.491 42.617 1.00 30.87 298 PRO A CA 1
ATOM 2218 C C . PRO A 1 301 ? -6.611 19.222 41.840 1.00 29.55 298 PRO A C 1
ATOM 2219 O O . PRO A 1 301 ? -7.495 18.573 41.306 1.00 27.52 298 PRO A O 1
ATOM 2223 N N . ILE A 1 302 ? -5.316 18.884 41.763 1.00 28.89 299 ILE A N 1
ATOM 2224 C CA . ILE A 1 302 ? -4.894 17.644 41.121 1.00 28.77 299 ILE A CA 1
ATOM 2225 C C . ILE A 1 302 ? -5.529 16.446 41.832 1.00 28.44 299 ILE A C 1
ATOM 2226 O O . ILE A 1 302 ? -5.952 15.502 41.159 1.00 24.26 299 ILE A O 1
ATOM 2231 N N . LYS A 1 303 ? -5.575 16.483 43.182 1.00 30.73 300 LYS A N 1
ATOM 2232 C CA . LYS A 1 303 ? -6.135 15.376 43.964 1.00 30.59 300 LYS A CA 1
ATOM 2233 C C . LYS A 1 303 ? -7.636 15.275 43.737 1.00 28.68 300 LYS A C 1
ATOM 2234 O O . LYS A 1 303 ? -8.168 14.158 43.737 1.00 29.32 300 LYS A O 1
ATOM 2240 N N . ALA A 1 304 ? -8.277 16.424 43.483 1.00 29.23 301 ALA A N 1
ATOM 2241 C CA . ALA A 1 304 ? -9.703 16.511 43.234 1.00 32.35 301 ALA A CA 1
ATOM 2242 C C . ALA A 1 304 ? -10.058 15.898 41.875 1.00 33.60 301 ALA A C 1
ATOM 2243 O O . ALA A 1 304 ? -11.014 15.126 41.739 1.00 30.63 301 ALA A O 1
ATOM 2245 N N . TRP A 1 305 ? -9.265 16.246 40.852 1.00 29.05 302 TRP A N 1
ATOM 2246 C CA . TRP A 1 305 ? -9.306 15.552 39.562 1.00 28.89 302 TRP A CA 1
ATOM 2247 C C . TRP A 1 305 ? -9.016 14.055 39.730 1.00 23.88 302 TRP A C 1
ATOM 2248 O O . TRP A 1 305 ? -9.806 13.273 39.239 1.00 30.79 302 TRP A O 1
ATOM 2259 N N . ALA A 1 306 ? -7.958 13.633 40.462 1.00 25.86 303 ALA A N 1
ATOM 2260 C CA . ALA A 1 306 ? -7.586 12.225 40.627 1.00 24.20 303 ALA A CA 1
ATOM 2261 C C . ALA A 1 306 ? -8.695 11.385 41.280 1.00 29.04 303 ALA A C 1
ATOM 2262 O O . ALA A 1 306 ? -9.012 10.277 40.834 1.00 25.55 303 ALA A O 1
ATOM 2264 N N . ARG A 1 307 ? -9.275 11.894 42.375 1.00 28.39 304 ARG A N 1
ATOM 2265 C CA . ARG A 1 307 ? -10.315 11.153 43.080 1.00 28.12 304 ARG A CA 1
ATOM 2266 C C . ARG A 1 307 ? -11.477 10.857 42.133 1.00 23.29 304 ARG A C 1
ATOM 2267 O O . ARG A 1 307 ? -12.057 9.770 42.190 1.00 26.08 304 ARG A O 1
ATOM 2275 N N . ASN A 1 308 ? -11.835 11.818 41.286 1.00 23.60 305 ASN A N 1
ATOM 2276 C CA . ASN A 1 308 ? -12.954 11.656 40.369 1.00 23.42 305 ASN A CA 1
ATOM 2277 C C . ASN A 1 308 ? -12.609 10.710 39.214 1.00 26.75 305 ASN A C 1
ATOM 2278 O O . ASN A 1 308 ? -13.442 9.903 38.802 1.00 26.22 305 ASN A O 1
ATOM 2283 N N . LEU A 1 309 ? -11.419 10.870 38.621 1.00 26.36 306 LEU A N 1
ATOM 2284 C CA . LEU A 1 309 ? -10.995 9.898 37.626 1.00 23.57 306 LEU A CA 1
ATOM 2285 C C . LEU A 1 309 ? -10.988 8.512 38.258 1.00 21.01 306 LEU A C 1
ATOM 2286 O O . LEU A 1 309 ? -11.414 7.566 37.626 1.00 24.89 306 LEU A O 1
ATOM 2291 N N . HIS A 1 310 ? -10.498 8.380 39.501 1.00 23.43 307 HIS A N 1
ATOM 2292 C CA . HIS A 1 310 ? -10.334 7.069 40.090 1.00 24.39 307 HIS A CA 1
ATOM 2293 C C . HIS A 1 310 ? -11.684 6.389 40.297 1.00 29.71 307 HIS A C 1
ATOM 2294 O O . HIS A 1 310 ? -11.802 5.189 40.031 1.00 28.43 307 HIS A O 1
ATOM 2301 N N . GLU A 1 311 ? -12.682 7.158 40.751 1.00 31.80 308 GLU A N 1
ATOM 2302 C CA . GLU A 1 311 ? -14.005 6.598 40.972 1.00 34.24 308 GLU A CA 1
ATOM 2303 C C . GLU A 1 311 ? -14.546 6.108 39.634 1.00 34.79 308 GLU A C 1
ATOM 2304 O O . GLU A 1 311 ? -15.198 5.067 39.595 1.00 35.11 308 GLU A O 1
ATOM 2310 N N . ALA A 1 312 ? -14.190 6.802 38.542 1.00 36.42 309 ALA A N 1
ATOM 2311 C CA . ALA A 1 312 ? -14.696 6.471 37.216 1.00 30.60 309 ALA A CA 1
ATOM 2312 C C . ALA A 1 312 ? -13.806 5.464 36.460 1.00 31.97 309 ALA A C 1
ATOM 2313 O O . ALA A 1 312 ? -14.072 5.192 35.292 1.00 31.79 309 ALA A O 1
ATOM 2315 N N . GLY A 1 313 ? -12.750 4.929 37.092 1.00 31.25 310 GLY A N 1
ATOM 2316 C CA . GLY A 1 313 ? -11.904 3.889 36.500 1.00 30.95 310 GLY A CA 1
ATOM 2317 C C . GLY A 1 313 ? -10.922 4.400 35.433 1.00 30.57 310 GLY A C 1
ATOM 2318 O O . GLY A 1 313 ? -10.604 3.686 34.481 1.00 31.28 310 GLY A O 1
ATOM 2319 N N . VAL A 1 314 ? -10.426 5.633 35.592 1.00 26.56 311 VAL A N 1
ATOM 2320 C CA . VAL A 1 314 ? -9.594 6.277 34.578 1.00 27.00 311 VAL A CA 1
ATOM 2321 C C . VAL A 1 314 ? -8.274 6.692 35.222 1.00 28.66 311 VAL A C 1
ATOM 2322 O O . VAL A 1 314 ? -8.227 7.161 36.362 1.00 23.47 311 VAL A O 1
ATOM 2326 N N . ALA A 1 315 ? -7.172 6.481 34.486 1.00 25.57 312 ALA A N 1
ATOM 2327 C CA . ALA A 1 315 ? -5.863 6.839 34.991 1.00 24.13 312 ALA A CA 1
ATOM 2328 C C . ALA A 1 315 ? -5.594 8.326 34.717 1.00 20.58 312 ALA A C 1
ATOM 2329 O O . ALA A 1 315 ? -5.983 8.860 33.686 1.00 21.14 312 ALA A O 1
ATOM 2331 N N . ASN A 1 316 ? -4.958 8.975 35.704 1.00 22.96 313 ASN A N 1
ATOM 2332 C CA . ASN A 1 316 ? -4.572 10.371 35.604 1.00 18.75 313 ASN A CA 1
ATOM 2333 C C . ASN A 1 316 ? -3.126 10.430 35.115 1.00 16.46 313 ASN A C 1
ATOM 2334 O O . ASN A 1 316 ? -2.257 9.922 35.794 1.00 17.30 313 ASN A O 1
ATOM 2339 N N . LEU A 1 317 ? -2.911 11.109 33.991 1.00 17.33 314 LEU A N 1
ATOM 2340 C CA . LEU A 1 317 ? -1.597 11.274 33.367 1.00 17.77 314 LEU A CA 1
ATOM 2341 C C . LEU A 1 317 ? -1.188 12.752 33.387 1.00 16.82 314 LEU A C 1
ATOM 2342 O O . LEU A 1 317 ? -1.919 13.620 32.908 1.00 16.74 314 LEU A O 1
ATOM 2347 N N . ILE A 1 318 ? -0.004 13.035 33.950 1.00 16.52 315 ILE A N 1
ATOM 2348 C CA . ILE A 1 318 ? 0.543 14.372 33.965 1.00 16.19 315 ILE A CA 1
ATOM 2349 C C . ILE A 1 318 ? 2.040 14.276 33.684 1.00 15.74 315 ILE A C 1
ATOM 2350 O O . ILE A 1 318 ? 2.732 13.401 34.205 1.00 14.20 315 ILE A O 1
ATOM 2355 N N . THR A 1 319 ? 2.511 15.247 32.902 1.00 17.39 316 THR A N 1
ATOM 2356 C CA . THR A 1 319 ? 3.937 15.454 32.681 1.00 18.92 316 THR A CA 1
ATOM 2357 C C . THR A 1 319 ? 4.548 16.179 33.890 1.00 18.20 316 THR A C 1
ATOM 2358 O O . THR A 1 319 ? 4.720 17.394 33.844 1.00 18.25 316 THR A O 1
ATOM 2362 N N . MET A 1 320 ? 4.768 15.430 34.969 1.00 19.70 317 MET A N 1
ATOM 2363 C CA . MET A 1 320 ? 5.447 15.904 36.162 1.00 19.86 317 MET A CA 1
ATOM 2364 C C . MET A 1 320 ? 6.145 14.725 36.831 1.00 20.55 317 MET A C 1
ATOM 2365 O O . MET A 1 320 ? 5.724 13.574 36.682 1.00 22.61 317 MET A O 1
ATOM 2370 N N . ALA A 1 321 ? 7.223 15.014 37.575 1.00 20.38 318 ALA A N 1
ATOM 2371 C CA . ALA A 1 321 ? 7.983 13.994 38.296 1.00 21.47 318 ALA A CA 1
ATOM 2372 C C . ALA A 1 321 ? 7.302 13.595 39.613 1.00 22.59 318 ALA A C 1
ATOM 2373 O O . ALA A 1 321 ? 6.671 14.431 40.250 1.00 25.08 318 ALA A O 1
ATOM 2375 N N . PRO A 1 322 ? 7.418 12.321 40.058 1.00 22.16 319 PRO A N 1
ATOM 2376 C CA . PRO A 1 322 ? 6.827 11.895 41.334 1.00 23.33 319 PRO A CA 1
ATOM 2377 C C . PRO A 1 322 ? 7.212 12.807 42.506 1.00 23.52 319 PRO A C 1
ATOM 2378 O O . PRO A 1 322 ? 8.387 13.172 42.642 1.00 27.59 319 PRO A O 1
ATOM 2382 N N . VAL A 1 323 ? 6.186 13.229 43.278 1.00 28.98 320 VAL A N 1
ATOM 2383 C CA . VAL A 1 323 ? 6.370 14.034 44.484 1.00 28.66 320 VAL A CA 1
ATOM 2384 C C . VAL A 1 323 ? 5.583 13.382 45.622 1.00 33.47 320 VAL A C 1
ATOM 2385 O O . VAL A 1 323 ? 4.430 13.033 45.423 1.00 26.44 320 VAL A O 1
ATOM 2389 N N . PRO A 1 324 ? 6.184 13.145 46.818 1.00 30.57 321 PRO A N 1
ATOM 2390 C CA . PRO A 1 324 ? 5.507 12.350 47.853 1.00 35.15 321 PRO A CA 1
ATOM 2391 C C . PRO A 1 324 ? 4.132 12.898 48.260 1.00 33.19 321 PRO A C 1
ATOM 2392 O O . PRO A 1 324 ? 3.233 12.121 48.609 1.00 30.87 321 PRO A O 1
ATOM 2396 N N . GLU A 1 325 ? 3.960 14.229 48.171 1.00 33.84 322 GLU A N 1
ATOM 2397 C CA . GLU A 1 325 ? 2.694 14.919 48.410 1.00 35.39 322 GLU A CA 1
ATOM 2398 C C . GLU A 1 325 ? 1.551 14.416 47.535 1.00 36.79 322 GLU A C 1
ATOM 2399 O O . GLU A 1 325 ? 0.390 14.730 47.797 1.00 38.41 322 GLU A O 1
ATOM 2405 N N . LEU A 1 326 ? 1.860 13.755 46.416 1.00 33.65 323 LEU A N 1
ATOM 2406 C CA . LEU A 1 326 ? 0.810 13.312 45.514 1.00 28.06 323 LEU A CA 1
ATOM 2407 C C . LEU A 1 326 ? 0.715 11.784 45.471 1.00 30.77 323 LEU A C 1
ATOM 2408 O O . LEU A 1 326 ? -0.024 11.259 44.637 1.00 30.23 323 LEU A O 1
ATOM 2413 N N . TYR A 1 327 ? 1.432 11.084 46.368 1.00 27.30 324 TYR A N 1
ATOM 2414 C CA . TYR A 1 327 ? 1.391 9.628 46.450 1.00 28.48 324 TYR A CA 1
ATOM 2415 C C . TYR A 1 327 ? 0.091 9.132 47.086 1.00 29.82 324 TYR A C 1
ATOM 2416 O O . TYR A 1 327 ? -0.097 7.924 47.225 1.00 32.06 324 TYR A O 1
ATOM 2425 N N . ASP A 1 328 ? -0.815 10.047 47.460 1.00 32.82 325 ASP A N 1
ATOM 2426 C CA . ASP A 1 328 ? -2.116 9.658 47.984 1.00 32.43 325 ASP A CA 1
ATOM 2427 C C . ASP A 1 328 ? -3.155 10.640 47.458 1.00 32.17 325 ASP A C 1
ATOM 2428 O O . ASP A 1 328 ? -2.954 11.851 47.547 1.00 35.79 325 ASP A O 1
ATOM 2433 N N . ASP A 1 329 ? -4.269 10.129 46.919 1.00 27.23 326 ASP A N 1
ATOM 2434 C CA . ASP A 1 329 ? -5.237 11.004 46.280 1.00 30.65 326 ASP A CA 1
ATOM 2435 C C . ASP A 1 329 ? -6.235 11.572 47.295 1.00 33.65 326 ASP A C 1
ATOM 2436 O O . ASP A 1 329 ? -7.143 12.287 46.897 1.00 30.72 326 ASP A O 1
ATOM 2441 N N . GLY A 1 330 ? -6.035 11.291 48.591 1.00 34.71 327 GLY A N 1
ATOM 2442 C CA . GLY A 1 330 ? -6.897 11.832 49.634 1.00 38.20 327 GLY A CA 1
ATOM 2443 C C . GLY A 1 330 ? -8.243 11.109 49.732 1.00 40.75 327 GLY A C 1
ATOM 2444 O O . GLY A 1 330 ? -9.148 11.600 50.396 1.00 42.09 327 GLY A O 1
ATOM 2445 N N . SER A 1 331 ? -8.380 9.932 49.102 1.00 42.38 328 SER A N 1
ATOM 2446 C CA . SER A 1 331 ? -9.612 9.157 49.171 1.00 43.83 328 SER A CA 1
ATOM 2447 C C . SER A 1 331 ? -9.538 8.067 50.240 1.00 43.74 328 SER A C 1
ATOM 2448 O O . SER A 1 331 ? -10.530 7.379 50.468 1.00 46.15 328 SER A O 1
ATOM 2451 N N . GLY A 1 332 ? -8.358 7.846 50.835 1.00 42.50 329 GLY A N 1
ATOM 2452 C CA . GLY A 1 332 ? -8.201 6.815 51.855 1.00 46.12 329 GLY A CA 1
ATOM 2453 C C . GLY A 1 332 ? -7.789 5.448 51.297 1.00 49.70 329 GLY A C 1
ATOM 2454 O O . GLY A 1 332 ? -7.484 4.551 52.081 1.00 51.92 329 GLY A O 1
ATOM 2455 N N . SER A 1 333 ? -7.755 5.296 49.955 1.00 50.93 330 SER A N 1
ATOM 2456 C CA . SER A 1 333 ? -7.366 4.050 49.295 1.00 44.96 330 SER A CA 1
ATOM 2457 C C . SER A 1 333 ? -5.850 3.820 49.330 1.00 44.79 330 SER A C 1
ATOM 2458 O O . SER A 1 333 ? -5.405 2.678 49.284 1.00 45.99 330 SER A O 1
ATOM 2461 N N . GLY A 1 334 ? -5.066 4.905 49.397 1.00 39.43 331 GLY A N 1
ATOM 2462 C CA . GLY A 1 334 ? -3.613 4.834 49.356 1.00 35.78 331 GLY A CA 1
ATOM 2463 C C . GLY A 1 334 ? -3.066 5.128 47.956 1.00 32.93 331 GLY A C 1
ATOM 2464 O O . GLY A 1 334 ? -1.856 5.251 47.794 1.00 36.53 331 GLY A O 1
ATOM 2465 N N . ARG A 1 335 ? -3.968 5.224 46.962 1.00 29.83 332 ARG A N 1
ATOM 2466 C CA . ARG A 1 335 ? -3.605 5.341 45.556 1.00 32.51 332 ARG A CA 1
ATOM 2467 C C . ARG A 1 335 ? -3.063 6.740 45.268 1.00 30.45 332 ARG A C 1
ATOM 2468 O O . ARG A 1 335 ? -3.580 7.739 45.772 1.00 28.75 332 ARG A O 1
ATOM 2476 N N . SER A 1 336 ? -2.066 6.809 44.368 1.00 29.45 333 SER A N 1
ATOM 2477 C CA . SER A 1 336 ? -1.416 8.063 44.046 1.00 25.66 333 SER A CA 1
ATOM 2478 C C . SER A 1 336 ? -2.434 8.973 43.373 1.00 23.37 333 SER A C 1
ATOM 2479 O O . SER A 1 336 ? -3.389 8.488 42.793 1.00 27.23 333 SER A O 1
ATOM 2482 N N . ALA A 1 337 ? -2.175 10.281 43.390 1.00 24.29 334 ALA A N 1
ATOM 2483 C CA . ALA A 1 337 ? -2.988 11.244 42.667 1.00 20.86 334 ALA A CA 1
ATOM 2484 C C . ALA A 1 337 ? -2.615 11.266 41.180 1.00 25.02 334 ALA A C 1
ATOM 2485 O O . ALA A 1 337 ? -3.392 11.719 40.346 1.00 23.12 334 ALA A O 1
ATOM 2487 N N . VAL A 1 338 ? -1.406 10.806 40.874 1.00 23.93 335 VAL A N 1
ATOM 2488 C CA . VAL A 1 338 ? -1.030 10.670 39.471 1.00 24.70 335 VAL A CA 1
ATOM 2489 C C . VAL A 1 338 ? -0.704 9.201 39.252 1.00 18.08 335 VAL A C 1
ATOM 2490 O O . VAL A 1 338 ? 0.095 8.632 39.991 1.00 21.50 335 VAL A O 1
ATOM 2494 N N . ASP A 1 339 ? -1.313 8.626 38.218 1.00 20.25 336 ASP A N 1
ATOM 2495 C CA . ASP A 1 339 ? -1.229 7.204 37.921 1.00 20.82 336 ASP A CA 1
ATOM 2496 C C . ASP A 1 339 ? -0.136 6.918 36.895 1.00 20.06 336 ASP A C 1
ATOM 2497 O O . ASP A 1 339 ? 0.378 5.794 36.883 1.00 19.00 336 ASP A O 1
ATOM 2502 N N . ILE A 1 340 ? 0.038 7.882 35.966 1.00 19.95 337 ILE A N 1
ATOM 2503 C CA . ILE A 1 340 ? 1.027 7.832 34.901 1.00 18.06 337 ILE A CA 1
ATOM 2504 C C . ILE A 1 340 ? 1.843 9.121 34.982 1.00 16.38 337 ILE A C 1
ATOM 2505 O O . ILE A 1 340 ? 1.402 10.188 34.539 1.00 16.91 337 ILE A O 1
ATOM 2510 N N . TRP A 1 341 ? 2.999 8.997 35.610 1.00 17.62 338 TRP A N 1
ATOM 2511 C CA . TRP A 1 341 ? 3.949 10.091 35.719 1.00 16.86 338 TRP A CA 1
ATOM 2512 C C . TRP A 1 341 ? 4.847 10.109 34.471 1.00 15.17 338 TRP A C 1
ATOM 2513 O O . TRP A 1 341 ? 5.520 9.122 34.218 1.00 16.44 338 TRP A O 1
ATOM 2524 N N . VAL A 1 342 ? 4.875 11.215 33.762 1.00 15.42 339 VAL A N 1
ATOM 2525 C CA . VAL A 1 342 ? 5.591 11.278 32.488 1.00 15.33 339 VAL A CA 1
ATOM 2526 C C . VAL A 1 342 ? 6.748 12.256 32.687 1.00 16.15 339 VAL A C 1
ATOM 2527 O O . VAL A 1 342 ? 6.498 13.443 32.876 1.00 16.34 339 VAL A O 1
ATOM 2531 N N . ILE A 1 343 ? 7.985 11.749 32.578 1.00 15.94 340 ILE A N 1
ATOM 2532 C CA . ILE A 1 343 ? 9.191 12.523 32.888 1.00 17.22 340 ILE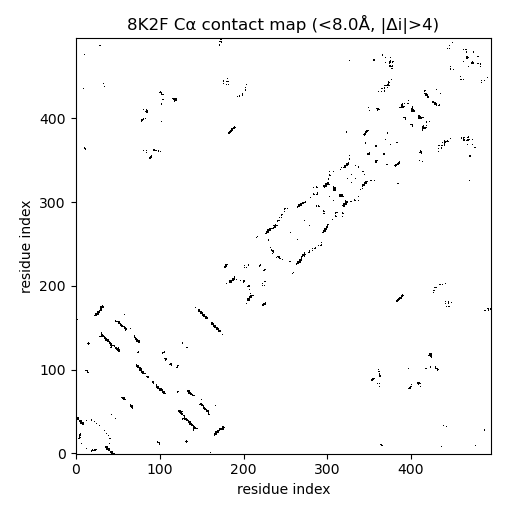 A CA 1
ATOM 2533 C C . ILE A 1 343 ? 10.178 12.595 31.724 1.00 17.45 340 ILE A C 1
ATOM 2534 O O . ILE A 1 343 ? 10.350 11.648 30.967 1.00 14.37 340 ILE A O 1
ATOM 2539 N N . LEU A 1 344 ? 10.946 13.685 31.726 1.00 15.85 341 LEU A N 1
ATOM 2540 C CA . LEU A 1 344 ? 12.149 13.788 30.915 1.00 16.59 341 LEU A CA 1
ATOM 2541 C C . LEU A 1 344 ? 13.261 12.970 31.540 1.00 16.78 341 LEU A C 1
ATOM 2542 O O . LEU A 1 344 ? 13.346 12.793 32.760 1.00 18.59 341 LEU A O 1
ATOM 2547 N N . PRO A 1 345 ? 14.216 12.482 30.706 1.00 16.70 342 PRO A N 1
ATOM 2548 C CA . PRO A 1 345 ? 15.410 11.838 31.245 1.00 15.90 342 PRO A CA 1
ATOM 2549 C C . PRO A 1 345 ? 16.073 12.593 32.415 1.00 18.16 342 PRO A C 1
ATOM 2550 O O . PRO A 1 345 ? 16.458 11.970 33.404 1.00 18.20 342 PRO A O 1
ATOM 2554 N N . LEU A 1 346 ? 16.175 13.916 32.304 1.00 17.86 343 LEU A N 1
ATOM 2555 C CA . LEU A 1 346 ? 16.884 14.718 33.305 1.00 20.15 343 LEU A CA 1
ATOM 2556 C C . LEU A 1 346 ? 16.177 14.753 34.667 1.00 21.86 343 LEU A C 1
ATOM 2557 O O . LEU A 1 346 ? 16.788 15.104 35.665 1.00 20.56 343 LEU A O 1
ATOM 2562 N N . GLN A 1 347 ? 14.909 14.372 34.705 1.00 19.88 344 GLN A N 1
ATOM 2563 C CA . GLN A 1 347 ? 14.106 14.435 35.916 1.00 21.52 344 GLN A CA 1
ATOM 2564 C C . GLN A 1 347 ? 14.201 13.124 36.688 1.00 21.60 344 GLN A C 1
ATOM 2565 O O . GLN A 1 347 ? 13.607 13.008 37.757 1.00 25.01 344 GLN A O 1
ATOM 2571 N N . TYR A 1 348 ? 14.841 12.100 36.106 1.00 20.70 345 TYR A N 1
ATOM 2572 C CA . TYR A 1 348 ? 14.807 10.756 36.663 1.00 20.08 345 TYR A CA 1
ATOM 2573 C C . TYR A 1 348 ? 15.406 10.775 38.075 1.00 22.72 345 TYR A C 1
ATOM 2574 O O . TYR A 1 348 ? 16.458 11.354 38.263 1.00 23.42 345 TYR A O 1
ATOM 2583 N N . ASP A 1 349 ? 14.705 10.159 39.033 1.00 23.03 346 ASP A N 1
ATOM 2584 C CA . ASP A 1 349 ? 15.168 10.048 40.412 1.00 27.45 346 ASP A CA 1
ATOM 2585 C C . ASP A 1 349 ? 14.892 8.615 40.857 1.00 24.27 346 ASP A C 1
ATOM 2586 O O . ASP A 1 349 ? 13.749 8.286 41.103 1.00 22.09 346 ASP A O 1
ATOM 2591 N N . LYS A 1 350 ? 15.942 7.792 40.967 1.00 26.20 347 LYS A N 1
ATOM 2592 C CA . LYS A 1 350 ? 15.764 6.363 41.178 1.00 30.15 347 LYS A CA 1
ATOM 2593 C C . LYS A 1 350 ? 14.840 6.077 42.371 1.00 30.84 347 LYS A C 1
ATOM 2594 O O . LYS A 1 350 ? 13.929 5.249 42.265 1.00 30.62 347 LYS A O 1
ATOM 2600 N N . ASP A 1 351 ? 15.101 6.737 43.507 1.00 31.52 348 ASP A N 1
ATOM 2601 C CA . ASP A 1 351 ? 14.382 6.456 44.748 1.00 32.90 348 ASP A CA 1
ATOM 2602 C C . ASP A 1 351 ? 12.890 6.724 44.608 1.00 28.49 348 ASP A C 1
ATOM 2603 O O . ASP A 1 351 ? 12.085 5.927 45.088 1.00 29.44 348 ASP A O 1
ATOM 2608 N N . ARG A 1 352 ? 12.516 7.850 43.984 1.00 28.79 349 ARG A N 1
ATOM 2609 C CA . ARG A 1 352 ? 11.113 8.223 43.888 1.00 28.30 349 ARG A CA 1
ATOM 2610 C C . ARG A 1 352 ? 10.404 7.362 42.844 1.00 27.02 349 ARG A C 1
ATOM 2611 O O . ARG A 1 352 ? 9.254 6.975 43.045 1.00 24.14 349 ARG A O 1
ATOM 2619 N N . ILE A 1 353 ? 11.116 7.009 41.766 1.00 25.75 350 ILE A N 1
ATOM 2620 C CA . ILE A 1 353 ? 10.542 6.126 40.756 1.00 24.63 350 ILE A CA 1
ATOM 2621 C C . ILE A 1 353 ? 10.280 4.741 41.357 1.00 24.48 350 ILE A C 1
ATOM 2622 O O . ILE A 1 353 ? 9.211 4.192 41.119 1.00 26.68 350 ILE A O 1
ATOM 2627 N N . GLN A 1 354 ? 11.247 4.159 42.101 1.00 25.17 351 GLN A N 1
ATOM 2628 C CA . GLN A 1 354 ? 11.068 2.841 42.706 1.00 27.10 351 GLN A CA 1
ATOM 2629 C C . GLN A 1 354 ? 9.861 2.843 43.645 1.00 25.94 351 GLN A C 1
ATOM 2630 O O . GLN A 1 354 ? 9.067 1.891 43.625 1.00 25.97 351 GLN A O 1
ATOM 2636 N N . GLU A 1 355 ? 9.717 3.919 44.433 1.00 26.75 352 GLU A N 1
ATOM 2637 C CA . GLU A 1 355 ? 8.574 4.069 45.334 1.00 28.76 352 GLU A CA 1
ATOM 2638 C C . GLU A 1 355 ? 7.237 4.007 44.594 1.00 25.92 352 GLU A C 1
ATOM 2639 O O . GLU A 1 355 ? 6.322 3.308 45.030 1.00 28.23 352 GLU A O 1
ATOM 2645 N N . VAL A 1 356 ? 7.092 4.727 43.467 1.00 26.09 353 VAL A N 1
ATOM 2646 C CA . VAL A 1 356 ? 5.791 4.792 42.803 1.00 23.51 353 VAL A CA 1
ATOM 2647 C C . VAL A 1 356 ? 5.534 3.534 41.992 1.00 22.66 353 VAL A C 1
ATOM 2648 O O . VAL A 1 356 ? 4.375 3.156 41.841 1.00 24.01 353 VAL A O 1
ATOM 2652 N N . LEU A 1 357 ? 6.582 2.892 41.449 1.00 22.86 354 LEU A N 1
ATOM 2653 C CA . LEU A 1 357 ? 6.392 1.622 40.764 1.00 24.44 354 LEU A CA 1
ATOM 2654 C C . LEU A 1 357 ? 5.923 0.596 41.797 1.00 26.60 354 LEU A C 1
ATOM 2655 O O . LEU A 1 357 ? 4.943 -0.114 41.541 1.00 28.32 354 LEU A O 1
ATOM 2660 N N . ALA A 1 358 ? 6.548 0.625 42.982 1.00 29.72 355 ALA A N 1
ATOM 2661 C CA . ALA A 1 358 ? 6.313 -0.395 44.002 1.00 31.85 355 ALA A CA 1
ATOM 2662 C C . ALA A 1 358 ? 4.886 -0.283 44.527 1.00 29.90 355 ALA A C 1
ATOM 2663 O O . ALA A 1 358 ? 4.294 -1.288 44.915 1.00 34.55 355 ALA A O 1
ATOM 2665 N N . LYS A 1 359 ? 4.303 0.921 44.457 1.00 30.68 356 LYS A N 1
ATOM 2666 C CA . LYS A 1 359 ? 2.963 1.122 44.971 1.00 30.91 356 LYS A CA 1
ATOM 2667 C C . LYS A 1 359 ? 1.927 0.980 43.864 1.00 29.53 356 LYS A C 1
ATOM 2668 O O . LYS A 1 359 ? 0.752 1.039 44.162 1.00 31.45 356 LYS A O 1
ATOM 2674 N N . GLY A 1 360 ? 2.330 0.819 42.595 1.00 29.38 357 GLY A N 1
ATOM 2675 C CA . GLY A 1 360 ? 1.390 0.414 41.558 1.00 25.25 357 GLY A CA 1
ATOM 2676 C C . GLY A 1 360 ? 1.209 1.417 40.416 1.00 28.28 357 GLY A C 1
ATOM 2677 O O . GLY A 1 360 ? 0.386 1.207 39.535 1.00 27.04 357 GLY A O 1
ATOM 2678 N N . ASP A 1 361 ? 1.980 2.504 40.403 1.00 27.76 358 ASP A N 1
ATOM 2679 C CA . ASP A 1 361 ? 1.854 3.490 39.343 1.00 25.19 358 ASP A CA 1
ATOM 2680 C C . ASP A 1 361 ? 2.694 3.074 38.126 1.00 20.81 358 ASP A C 1
ATOM 2681 O O . ASP A 1 361 ? 3.505 2.147 38.195 1.00 23.40 358 ASP A O 1
ATOM 2686 N N . GLU A 1 362 ? 2.464 3.788 37.020 1.00 21.25 359 GLU A N 1
ATOM 2687 C CA . GLU A 1 362 ? 3.331 3.716 35.849 1.00 19.60 359 GLU A CA 1
ATOM 2688 C C . GLU A 1 362 ? 4.180 4.982 35.765 1.00 18.13 359 GLU A C 1
ATOM 2689 O O . GLU A 1 362 ? 3.728 6.070 36.111 1.00 19.17 359 GLU A O 1
ATOM 2695 N N . VAL A 1 363 ? 5.411 4.818 35.257 1.00 19.07 360 VAL A N 1
ATOM 2696 C CA . VAL A 1 363 ? 6.225 5.938 34.824 1.00 17.39 360 VAL A CA 1
ATOM 2697 C C . VAL A 1 363 ? 6.522 5.778 33.321 1.00 16.07 360 VAL A C 1
ATOM 2698 O O . VAL A 1 363 ? 6.859 4.666 32.911 1.00 17.45 360 VAL A O 1
ATOM 2702 N N . TRP A 1 364 ? 6.297 6.858 32.554 1.00 16.58 361 TRP A N 1
ATOM 2703 C CA . TRP A 1 364 ? 6.649 6.946 31.135 1.00 16.17 361 TRP A CA 1
ATOM 2704 C C . TRP A 1 364 ? 7.768 7.967 30.937 1.00 15.97 361 TRP A C 1
ATOM 2705 O O . TRP A 1 364 ? 7.888 8.931 31.692 1.00 16.05 361 TRP A O 1
ATOM 2716 N N . SER A 1 365 ? 8.491 7.842 29.816 1.00 14.59 362 SER A N 1
ATOM 2717 C CA . SER A 1 365 ? 9.439 8.864 29.391 1.00 14.31 362 SER A CA 1
ATOM 2718 C C . SER A 1 365 ? 8.856 9.729 28.273 1.00 14.12 362 SER A C 1
ATOM 2719 O O . SER A 1 365 ? 7.973 9.322 27.497 1.00 14.23 362 SER A O 1
ATOM 2722 N N . TYR A 1 366 ? 9.337 10.990 28.219 1.00 13.43 363 TYR A N 1
ATOM 2723 C CA . TYR A 1 366 ? 9.118 11.841 27.069 1.00 14.45 363 TYR A CA 1
ATOM 2724 C C . TYR A 1 366 ? 10.411 12.582 26.771 1.00 15.98 363 TYR A C 1
ATOM 2725 O O . TYR A 1 366 ? 11.353 12.549 27.570 1.00 19.11 363 TYR A O 1
ATOM 2734 N N . ASN A 1 367 ? 10.448 13.224 25.602 1.00 16.20 364 ASN A N 1
ATOM 2735 C CA . ASN A 1 367 ? 11.676 13.891 25.150 1.00 15.05 364 ASN A CA 1
ATOM 2736 C C . ASN A 1 367 ? 11.272 15.111 24.341 1.00 15.21 364 ASN A C 1
ATOM 2737 O O . ASN A 1 367 ? 10.224 15.132 23.695 1.00 13.99 364 ASN A O 1
ATOM 2742 N N . CYS A 1 368 ? 12.089 16.170 24.441 1.00 16.21 365 CYS A N 1
ATOM 2743 C CA . CYS A 1 368 ? 12.029 17.280 23.518 1.00 19.07 365 CYS A CA 1
ATOM 2744 C C . CYS A 1 368 ? 13.234 18.181 23.788 1.00 17.79 365 CYS A C 1
ATOM 2745 O O . CYS A 1 368 ? 13.890 18.064 24.832 1.00 17.01 365 CYS A O 1
ATOM 2748 N N . CYS A 1 369 ? 13.535 18.974 22.759 1.00 16.84 366 CYS A N 1
ATOM 2749 C CA . CYS A 1 369 ? 14.624 19.956 22.773 1.00 16.22 366 CYS A CA 1
ATOM 2750 C C . CYS A 1 369 ? 15.967 19.294 23.090 1.00 15.84 366 CYS A C 1
ATOM 2751 O O . CYS A 1 369 ? 16.201 18.147 22.667 1.00 14.50 366 CYS A O 1
ATOM 2754 N N . VAL A 1 370 ? 16.907 20.056 23.703 1.00 14.79 367 VAL A N 1
ATOM 2755 C CA . VAL A 1 370 ? 18.246 19.567 24.027 1.00 13.76 367 VAL A CA 1
ATOM 2756 C C . VAL A 1 370 ? 18.581 20.105 25.420 1.00 15.68 367 VAL A C 1
ATOM 2757 O O . VAL A 1 370 ? 19.234 21.141 25.550 1.00 15.85 367 VAL A O 1
ATOM 2761 N N . GLN A 1 371 ? 18.133 19.398 26.467 1.00 16.11 368 GLN A N 1
ATOM 2762 C CA . GLN A 1 371 ? 17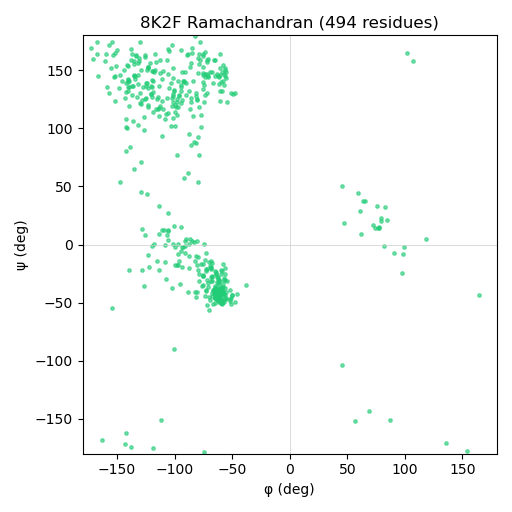.944 20.036 27.771 1.00 17.14 368 GLN A CA 1
ATOM 2763 C C . GLN A 1 371 ? 19.009 19.560 28.770 1.00 17.46 368 GLN A C 1
ATOM 2764 O O . GLN A 1 371 ? 18.989 19.981 29.944 1.00 18.97 368 GLN A O 1
ATOM 2770 N N . ASP A 1 372 ? 19.914 18.670 28.342 1.00 16.66 369 ASP A N 1
ATOM 2771 C CA . ASP A 1 372 ? 20.957 18.139 29.199 1.00 18.27 369 ASP A CA 1
ATOM 2772 C C . ASP A 1 372 ? 22.168 17.678 28.374 1.00 19.01 369 ASP A C 1
ATOM 2773 O O . ASP A 1 372 ? 22.143 17.704 27.140 1.00 19.53 369 ASP A O 1
ATOM 2778 N N . ASP A 1 373 ? 23.241 17.270 29.094 1.00 19.22 370 ASP A N 1
ATOM 2779 C CA . ASP A 1 373 ? 24.522 16.966 28.483 1.00 18.54 370 ASP A CA 1
ATOM 2780 C C . ASP A 1 373 ? 24.633 15.508 28.013 1.00 17.29 370 ASP A C 1
ATOM 2781 O O . ASP A 1 373 ? 25.640 15.143 27.399 1.00 17.45 370 ASP A O 1
ATOM 2786 N N . TYR A 1 374 ? 23.678 14.616 28.363 1.00 16.17 371 TYR A N 1
ATOM 2787 C CA . TYR A 1 374 ? 23.967 13.185 28.354 1.00 14.14 371 TYR A CA 1
ATOM 2788 C C . TYR A 1 374 ? 22.826 12.298 27.803 1.00 13.49 371 TYR A C 1
ATOM 2789 O O . TYR A 1 374 ? 23.109 11.196 27.385 1.00 13.83 371 TYR A O 1
ATOM 2798 N N . SER A 1 375 ? 21.582 12.773 27.804 1.00 13.00 372 SER A N 1
ATOM 2799 C CA . SER A 1 375 ? 20.430 11.934 27.458 1.00 13.67 372 SER A CA 1
ATOM 2800 C C . SER A 1 375 ? 20.351 11.763 25.940 1.00 12.38 372 SER A C 1
ATOM 2801 O O . SER A 1 375 ? 20.793 12.639 25.199 1.00 11.91 372 SER A O 1
ATOM 2804 N N . PRO A 1 376 ? 19.663 10.709 25.458 1.00 13.72 373 PRO A N 1
ATOM 2805 C CA . PRO A 1 376 ? 19.293 10.610 24.036 1.00 12.70 373 PRO A CA 1
ATOM 2806 C C . PRO A 1 376 ? 18.469 11.841 23.668 1.00 12.25 373 PRO A C 1
ATOM 2807 O O . PRO A 1 376 ? 17.594 12.297 24.430 1.00 12.15 373 PRO A O 1
ATOM 2811 N N . LYS A 1 377 ? 18.769 12.418 22.487 1.00 12.34 374 LYS A N 1
ATOM 2812 C CA . LYS A 1 377 ? 18.100 13.627 22.042 1.00 11.84 374 LYS A CA 1
ATOM 2813 C C . LYS A 1 377 ? 17.391 13.356 20.726 1.00 12.46 374 LYS A C 1
ATOM 2814 O O . LYS A 1 377 ? 17.975 12.704 19.872 1.00 12.34 374 LYS A O 1
ATOM 2820 N N . TRP A 1 378 ? 16.164 13.857 20.620 1.00 12.23 375 TRP A N 1
ATOM 2821 C CA . TRP A 1 378 ? 15.302 13.677 19.456 1.00 13.30 375 TRP A CA 1
ATOM 2822 C C . TRP A 1 378 ? 15.379 14.895 18.527 1.00 11.47 375 TRP A C 1
ATOM 2823 O O . TRP A 1 378 ? 14.484 15.740 18.489 1.00 12.20 375 TRP A O 1
ATOM 2834 N N . GLN A 1 379 ? 16.480 14.964 17.769 1.00 11.91 376 GLN A N 1
ATOM 2835 C CA . GLN A 1 379 ? 16.581 15.828 16.607 1.00 12.12 376 GLN A CA 1
ATOM 2836 C C . GLN A 1 379 ? 17.276 15.062 15.487 1.00 11.89 376 GLN A C 1
ATOM 2837 O O . GLN A 1 379 ? 17.945 14.064 15.744 1.00 12.51 376 GLN A O 1
ATOM 2843 N N . ILE A 1 380 ? 17.062 15.518 14.249 1.00 10.99 377 ILE A N 1
ATOM 2844 C CA . ILE A 1 380 ? 17.583 14.830 13.074 1.00 10.84 377 ILE A CA 1
ATOM 2845 C C . ILE A 1 380 ? 19.112 14.746 13.117 1.00 11.90 377 ILE A C 1
ATOM 2846 O O . ILE A 1 380 ? 19.695 13.740 12.674 1.00 11.03 377 ILE A O 1
ATOM 2851 N N . ASP A 1 381 ? 19.792 15.810 13.604 1.00 9.98 378 ASP A N 1
ATOM 2852 C CA . ASP A 1 381 ? 21.249 15.837 13.541 1.00 11.92 378 ASP A CA 1
ATOM 2853 C C . ASP A 1 381 ? 21.970 15.038 14.651 1.00 11.69 378 ASP A C 1
ATOM 2854 O O . ASP A 1 381 ? 23.201 15.053 14.678 1.00 13.09 378 ASP A O 1
ATOM 2859 N N . PHE A 1 382 ? 21.239 14.337 15.545 1.00 11.77 379 PHE A N 1
ATOM 2860 C CA . PHE A 1 382 ? 21.836 13.413 16.497 1.00 13.23 379 PHE A CA 1
ATOM 2861 C C . PHE A 1 382 ? 21.945 12.017 15.894 1.00 14.11 379 PHE A C 1
ATOM 2862 O O . PHE A 1 382 ? 21.364 11.721 14.866 1.00 13.89 379 PHE A O 1
ATOM 2870 N N . ASN A 1 383 ? 22.780 11.187 16.513 1.00 12.68 380 ASN A N 1
ATOM 2871 C CA . ASN A 1 383 ? 22.898 9.785 16.142 1.00 13.65 380 ASN A CA 1
ATOM 2872 C C . ASN A 1 383 ? 21.515 9.131 16.052 1.00 13.81 380 ASN A C 1
ATOM 2873 O O . ASN A 1 383 ? 20.717 9.215 16.992 1.00 13.09 380 ASN A O 1
ATOM 2878 N N . PRO A 1 384 ? 21.193 8.431 14.933 1.00 14.31 381 PRO A N 1
ATOM 2879 C CA . PRO A 1 384 ? 19.863 7.843 14.755 1.00 14.07 381 PRO A CA 1
ATOM 2880 C C . PRO A 1 384 ? 19.437 6.899 15.877 1.00 11.98 381 PRO A C 1
ATOM 2881 O O . PRO A 1 384 ? 18.265 6.624 16.073 1.00 12.32 381 PRO A O 1
ATOM 2885 N N . ILE A 1 385 ? 20.412 6.306 16.566 1.00 12.38 382 ILE A N 1
ATOM 2886 C CA . ILE A 1 385 ? 20.126 5.322 17.605 1.00 12.54 382 ILE A CA 1
ATOM 2887 C C . ILE A 1 385 ? 19.272 5.898 18.725 1.00 11.81 382 ILE A C 1
ATOM 2888 O O . ILE A 1 385 ? 18.590 5.172 19.479 1.00 12.67 382 ILE A O 1
ATOM 2893 N N . GLU A 1 386 ? 19.352 7.217 18.909 1.00 11.77 383 GLU A N 1
ATOM 2894 C CA . GLU A 1 386 ? 18.711 7.911 20.032 1.00 12.03 383 GLU A CA 1
ATOM 2895 C C . GLU A 1 386 ? 17.181 7.813 20.034 1.00 13.76 383 GLU A C 1
ATOM 2896 O O . GLU A 1 386 ? 16.567 7.766 21.116 1.00 12.57 383 GLU A O 1
ATOM 2902 N N . TYR A 1 387 ? 16.546 7.661 18.854 1.00 11.57 384 TYR A N 1
ATOM 2903 C CA . TYR A 1 387 ? 15.126 7.430 18.746 1.00 12.12 384 TYR A CA 1
ATOM 2904 C C . TYR A 1 387 ? 14.735 5.989 19.114 1.00 11.97 384 TYR A C 1
ATOM 2905 O O . TYR A 1 387 ? 13.605 5.740 19.505 1.00 12.84 384 TYR A O 1
ATOM 2914 N N . ARG A 1 388 ? 15.644 5.022 18.948 1.00 12.77 385 ARG A N 1
ATOM 2915 C CA . ARG A 1 388 ? 15.332 3.628 19.242 1.00 11.88 385 ARG A CA 1
ATOM 2916 C C . ARG A 1 388 ? 15.603 3.270 20.705 1.00 12.94 385 ARG A C 1
ATOM 2917 O O . ARG A 1 388 ? 14.884 2.449 21.294 1.00 12.38 385 ARG A O 1
ATOM 2925 N N . ILE A 1 389 ? 16.728 3.778 21.241 1.00 12.43 386 ILE A N 1
ATOM 2926 C CA . ILE A 1 389 ? 17.209 3.297 22.519 1.00 13.30 386 ILE A CA 1
ATOM 2927 C C . ILE A 1 389 ? 16.294 3.694 23.686 1.00 14.14 386 ILE A C 1
ATOM 2928 O O . ILE A 1 389 ? 16.246 2.972 24.694 1.00 15.79 386 ILE A O 1
ATOM 2933 N N . GLN A 1 390 ? 15.577 4.810 23.572 1.00 12.71 387 GLN A N 1
ATOM 2934 C CA . GLN A 1 390 ? 14.725 5.294 24.668 1.00 14.52 387 GLN A CA 1
ATOM 2935 C C . GLN A 1 390 ? 13.497 4.408 24.884 1.00 16.46 387 GLN A C 1
ATOM 2936 O O . GLN A 1 390 ? 13.238 3.953 26.006 1.00 15.99 387 GLN A O 1
ATOM 2942 N N . PRO A 1 391 ? 12.650 4.173 23.860 1.00 14.29 388 PRO A N 1
ATOM 2943 C CA . PRO A 1 391 ? 11.426 3.404 24.104 1.00 15.15 388 PRO A CA 1
ATOM 2944 C C . PRO A 1 391 ? 11.635 1.960 24.574 1.00 15.66 388 PRO A C 1
ATOM 2945 O O . PRO A 1 391 ? 10.755 1.410 25.237 1.00 17.11 388 PRO A O 1
ATOM 2949 N N . GLY A 1 392 ? 12.748 1.340 24.164 1.00 14.40 389 GLY A N 1
ATOM 2950 C CA . GLY A 1 392 ? 12.994 -0.063 24.381 1.00 15.50 389 GLY A CA 1
ATOM 2951 C C . GLY A 1 392 ? 13.923 -0.296 25.553 1.00 16.17 389 GLY A C 1
ATOM 2952 O O . GLY A 1 392 ? 13.467 -0.444 26.694 1.00 15.95 389 GLY A O 1
ATOM 2953 N N . PHE A 1 393 ? 15.231 -0.330 25.273 1.00 15.00 390 PHE A N 1
ATOM 2954 C CA . PHE A 1 393 ? 16.192 -0.783 26.269 1.00 15.03 390 PHE A CA 1
ATOM 2955 C C . PHE A 1 393 ? 16.229 0.127 27.505 1.00 15.99 390 PHE A C 1
ATOM 2956 O O . PHE A 1 393 ? 16.203 -0.403 28.625 1.00 18.12 390 PHE A O 1
ATOM 2964 N N . ILE A 1 394 ? 16.273 1.463 27.348 1.00 13.81 391 ILE A N 1
ATOM 2965 C CA . ILE A 1 394 ? 16.401 2.323 28.524 1.00 14.61 391 ILE A CA 1
ATOM 2966 C C . ILE A 1 394 ? 15.112 2.275 29.341 1.00 15.98 391 ILE A C 1
ATOM 2967 O O . ILE A 1 394 ? 15.171 2.070 30.559 1.00 16.37 391 ILE A O 1
ATOM 2972 N N . ASN A 1 395 ? 13.950 2.419 28.691 1.00 14.39 392 ASN A N 1
ATOM 2973 C CA . ASN A 1 395 ? 12.681 2.308 29.404 1.00 15.84 392 ASN A CA 1
ATOM 2974 C C . ASN A 1 395 ? 12.629 1.021 30.243 1.00 15.81 392 ASN A C 1
ATOM 2975 O O . ASN A 1 395 ? 12.281 1.102 31.430 1.00 17.08 392 ASN A O 1
ATOM 2980 N N . GLN A 1 396 ? 12.934 -0.143 29.628 1.00 15.14 393 GLN A N 1
ATOM 2981 C CA . GLN A 1 396 ? 12.877 -1.423 30.351 1.00 16.24 393 GLN A CA 1
ATOM 2982 C C . GLN A 1 396 ? 13.858 -1.455 31.529 1.00 18.35 393 GLN A C 1
ATOM 2983 O O . GLN A 1 396 ? 13.495 -1.906 32.621 1.00 18.39 393 GLN A O 1
ATOM 2989 N N . SER A 1 397 ? 15.084 -0.947 31.346 1.00 16.32 394 SER A N 1
ATOM 2990 C CA . SER A 1 397 ? 16.085 -0.970 32.407 1.00 16.75 394 SER A CA 1
ATOM 2991 C C . SER A 1 397 ? 15.590 -0.183 33.618 1.00 18.87 394 SER A C 1
ATOM 2992 O O . SER A 1 397 ? 15.952 -0.559 34.748 1.00 20.98 394 SER A O 1
ATOM 2995 N N . LEU A 1 398 ? 14.773 0.858 33.397 1.00 16.55 395 LEU A N 1
ATOM 2996 C CA . LEU A 1 398 ? 14.346 1.772 34.459 1.00 18.17 395 LEU A CA 1
ATOM 2997 C C . LEU A 1 398 ? 12.898 1.533 34.871 1.00 18.42 395 LEU A C 1
ATOM 2998 O O . LEU A 1 398 ? 12.367 2.247 35.740 1.00 21.81 395 LEU A O 1
ATOM 3003 N N . GLY A 1 399 ? 12.276 0.514 34.293 1.00 19.31 396 GLY A N 1
ATOM 3004 C CA . GLY A 1 399 ? 10.931 0.108 34.705 1.00 18.77 396 GLY A CA 1
ATOM 3005 C C . GLY A 1 399 ? 9.834 0.991 34.136 1.00 19.48 396 GLY A C 1
ATOM 3006 O O . GLY A 1 399 ? 8.729 1.027 34.654 1.00 19.81 396 GLY A O 1
ATOM 3007 N N . MET A 1 400 ? 10.126 1.720 33.065 1.00 19.07 397 MET A N 1
ATOM 3008 C CA . MET A 1 400 ? 9.142 2.604 32.474 1.00 18.87 397 MET A CA 1
ATOM 3009 C C . MET A 1 400 ? 8.360 1.835 31.401 1.00 15.94 397 MET A C 1
ATOM 3010 O O . MET A 1 400 ? 8.904 0.934 30.757 1.00 18.58 397 MET A O 1
ATOM 3015 N N . THR A 1 401 ? 7.095 2.201 31.227 1.00 15.30 398 THR A N 1
ATOM 3016 C CA . THR A 1 401 ? 6.111 1.383 30.531 1.00 15.59 398 THR A CA 1
ATOM 3017 C C . THR A 1 401 ? 5.364 2.129 29.436 1.00 16.34 398 THR A C 1
ATOM 3018 O O . THR A 1 401 ? 4.383 1.611 28.902 1.00 15.64 398 THR A O 1
ATOM 3022 N N . GLY A 1 402 ? 5.868 3.319 29.049 1.00 15.76 399 GLY A N 1
ATOM 3023 C CA . GLY A 1 402 ? 5.244 4.104 28.010 1.00 16.13 399 GLY A CA 1
ATOM 3024 C C . GLY A 1 402 ? 6.154 5.231 27.555 1.00 13.49 399 GLY A C 1
ATOM 3025 O O . GLY A 1 402 ? 7.180 5.473 28.185 1.00 14.95 399 GLY A O 1
ATOM 3026 N N . ILE A 1 403 ? 5.713 5.931 26.514 1.00 14.94 400 ILE A N 1
ATOM 3027 C CA . ILE A 1 403 ? 6.427 7.052 25.929 1.00 16.12 400 ILE A CA 1
ATOM 3028 C C . ILE A 1 403 ? 5.431 8.090 25.418 1.00 14.18 400 ILE A C 1
ATOM 3029 O O . ILE A 1 403 ? 4.348 7.763 24.954 1.00 14.59 400 ILE A O 1
ATOM 3034 N N . LEU A 1 404 ? 5.727 9.376 25.602 1.00 13.75 401 LEU A N 1
ATOM 3035 C CA . LEU A 1 404 ? 4.919 10.462 25.085 1.00 13.24 401 LEU A CA 1
ATOM 3036 C C . LEU A 1 404 ? 5.761 11.381 24.187 1.00 13.52 401 LEU A C 1
ATOM 3037 O O . LEU A 1 404 ? 6.981 11.504 24.351 1.00 14.04 401 LEU A O 1
ATOM 3042 N N . TYR A 1 405 ? 5.111 12.023 23.217 1.00 13.14 402 TYR A N 1
ATOM 3043 C CA . TYR A 1 405 ? 5.750 13.042 22.392 1.00 11.91 402 TYR A CA 1
ATOM 3044 C C . TYR A 1 405 ? 4.696 14.067 22.007 1.00 12.56 402 TYR A C 1
ATOM 3045 O O . TYR A 1 405 ? 3.608 13.726 21.533 1.00 13.56 402 TYR A O 1
ATOM 3054 N N . TRP A 1 406 ? 5.059 15.357 22.123 1.00 13.83 403 TRP A N 1
ATOM 3055 C CA . TRP A 1 406 ? 4.114 16.465 22.138 1.00 13.88 403 TRP A CA 1
ATOM 3056 C C . TRP A 1 406 ? 3.483 16.769 20.783 1.00 14.83 403 TRP A C 1
ATOM 3057 O O . TRP A 1 406 ? 2.428 17.382 20.764 1.00 15.28 403 TRP A O 1
ATOM 3068 N N . ARG A 1 407 ? 4.120 16.377 19.662 1.00 13.30 404 ARG A N 1
ATOM 3069 C CA . ARG A 1 407 ? 3.614 16.682 18.323 1.00 13.56 404 ARG A CA 1
ATOM 3070 C C . ARG A 1 407 ? 4.350 15.848 17.273 1.00 13.94 404 ARG A C 1
ATOM 3071 O O . ARG A 1 407 ? 5.549 15.629 17.420 1.00 13.05 404 ARG A O 1
ATOM 3079 N N . VAL A 1 408 ? 3.646 15.436 16.207 1.00 15.79 405 VAL A N 1
ATOM 3080 C CA . VAL A 1 408 ? 4.265 14.696 15.105 1.00 15.50 405 VAL A CA 1
ATOM 3081 C C . VAL A 1 408 ? 4.250 15.448 13.768 1.00 16.23 405 VAL A C 1
ATOM 3082 O O . VAL A 1 408 ? 4.945 15.028 12.814 1.00 15.04 405 VAL A O 1
ATOM 3086 N N . ASP A 1 409 ? 3.444 16.527 13.659 1.00 15.66 406 ASP A N 1
ATOM 3087 C CA . ASP A 1 409 ? 3.193 17.215 12.402 1.00 17.39 406 ASP A CA 1
ATOM 3088 C C . ASP A 1 409 ? 3.524 18.718 12.456 1.00 17.33 406 ASP A C 1
ATOM 3089 O O . ASP A 1 409 ? 2.793 19.543 11.891 1.00 17.85 406 ASP A O 1
ATOM 3094 N N . PHE A 1 410 ? 4.666 19.081 13.068 1.00 16.47 407 PHE A N 1
ATOM 3095 C CA . PHE A 1 410 ? 5.037 20.477 13.273 1.00 16.85 407 PHE A CA 1
ATOM 3096 C C . PHE A 1 410 ? 5.814 21.024 12.072 1.00 17.59 407 PHE A C 1
ATOM 3097 O O . PHE A 1 410 ? 6.956 21.491 12.205 1.00 19.11 407 PHE A O 1
ATOM 3105 N N . TRP A 1 411 ? 5.161 21.033 10.911 1.00 16.93 408 TRP A N 1
ATOM 3106 C CA . TRP A 1 411 ? 5.816 21.334 9.650 1.00 18.58 408 TRP A CA 1
ATOM 3107 C C . TRP A 1 411 ? 6.095 22.818 9.503 1.00 19.60 408 TRP A C 1
ATOM 3108 O O . TRP A 1 411 ? 5.258 23.645 9.888 1.00 19.01 408 TRP A O 1
ATOM 3119 N N . THR A 1 412 ? 7.221 23.129 8.837 1.00 18.25 409 THR A N 1
ATOM 3120 C CA . THR A 1 412 ? 7.525 24.458 8.327 1.00 19.13 409 THR A CA 1
ATOM 3121 C C . THR A 1 412 ? 6.677 24.726 7.078 1.00 19.22 409 THR A C 1
ATOM 3122 O O . THR A 1 412 ? 5.908 23.874 6.639 1.00 18.02 409 THR A O 1
ATOM 3126 N N . GLU A 1 413 ? 6.874 25.901 6.467 1.00 24.21 410 GLU A N 1
ATOM 3127 C CA . GLU A 1 413 ? 6.214 26.258 5.212 1.00 25.63 410 GLU A CA 1
ATOM 3128 C C . GLU A 1 413 ? 6.728 25.422 4.035 1.00 28.02 410 GLU A C 1
ATOM 3129 O O . GLU A 1 413 ? 6.050 25.355 3.007 1.00 26.86 410 GLU A O 1
ATOM 3135 N N . ASP A 1 414 ? 7.914 24.785 4.182 1.00 23.34 411 ASP A N 1
ATOM 3136 C CA . ASP A 1 414 ? 8.588 24.072 3.096 1.00 21.77 411 ASP A CA 1
ATOM 3137 C C . ASP A 1 414 ? 9.081 22.735 3.655 1.00 18.28 411 ASP A C 1
ATOM 3138 O O . ASP A 1 414 ? 10.295 22.580 3.832 1.00 16.31 411 ASP A O 1
ATOM 3143 N N . PRO A 1 415 ? 8.142 21.853 4.048 1.00 18.07 412 PRO A N 1
ATOM 3144 C CA . PRO A 1 415 ? 8.441 20.729 4.931 1.00 18.63 412 PRO A CA 1
ATOM 3145 C C . PRO A 1 415 ? 9.404 19.672 4.374 1.00 18.42 412 PRO A C 1
ATOM 3146 O O . PRO A 1 415 ? 10.098 19.024 5.153 1.00 17.01 412 PRO A O 1
ATOM 3150 N N . TRP A 1 416 ? 9.502 19.538 3.047 1.00 18.02 413 TRP A N 1
ATOM 3151 C CA . TRP A 1 416 ? 10.460 18.618 2.438 1.00 17.73 413 TRP A CA 1
ATOM 3152 C C . TRP A 1 416 ? 11.869 19.196 2.333 1.00 17.24 413 TRP A C 1
ATOM 3153 O O . TRP A 1 416 ? 12.793 18.423 2.063 1.00 23.08 413 TRP A O 1
ATOM 3164 N N . HIS A 1 417 ? 12.070 20.517 2.502 1.00 17.06 414 HIS A N 1
ATOM 3165 C CA . HIS A 1 417 ? 13.381 21.124 2.361 1.00 17.73 414 HIS A CA 1
ATOM 3166 C C . HIS A 1 417 ? 13.874 21.883 3.603 1.00 17.26 414 HIS A C 1
ATOM 3167 O O . HIS A 1 417 ? 15.075 22.104 3.720 1.00 16.43 414 HIS A O 1
ATOM 3174 N N . ASP A 1 418 ? 12.960 22.257 4.509 1.00 18.40 415 ASP A N 1
ATOM 3175 C CA . ASP A 1 418 ? 13.287 22.999 5.702 1.00 17.39 415 ASP A CA 1
ATOM 3176 C C . ASP A 1 418 ? 12.728 22.244 6.912 1.00 16.07 415 ASP A C 1
ATOM 3177 O O . ASP A 1 418 ? 11.509 22.178 7.103 1.00 15.97 415 ASP A O 1
ATOM 3182 N N . VAL A 1 419 ? 13.649 21.659 7.709 1.00 14.91 416 VAL A N 1
ATOM 3183 C CA . VAL A 1 419 ? 13.270 20.901 8.894 1.00 14.22 416 VAL A CA 1
ATOM 3184 C C . VAL A 1 419 ? 13.638 21.641 10.186 1.00 14.86 416 VAL A C 1
ATOM 3185 O O . VAL A 1 419 ? 13.645 21.026 11.253 1.00 14.30 416 VAL A O 1
ATOM 3189 N N . LEU A 1 420 ? 13.988 22.926 10.098 1.00 15.31 417 LEU A N 1
ATOM 3190 C CA . LEU A 1 420 ? 14.253 23.704 11.299 1.00 14.40 417 LEU A CA 1
ATOM 3191 C C . LEU A 1 420 ? 12.885 24.171 11.805 1.00 16.81 417 LEU A C 1
ATOM 3192 O O . LEU A 1 420 ? 12.350 25.192 11.357 1.00 17.07 417 LEU A O 1
ATOM 3197 N N . THR A 1 421 ? 12.272 23.321 12.642 1.00 14.54 418 THR A N 1
ATOM 3198 C CA . THR A 1 421 ? 10.860 23.435 12.966 1.00 14.75 418 THR A CA 1
ATOM 3199 C C . THR A 1 421 ? 10.627 24.382 14.144 1.00 15.55 418 THR A C 1
ATOM 3200 O O . THR A 1 421 ? 9.502 24.841 14.314 1.00 16.35 418 THR A O 1
ATOM 3204 N N . LEU A 1 422 ? 11.656 24.648 14.960 1.00 15.72 419 LEU A N 1
ATOM 3205 C CA . LEU A 1 422 ? 11.507 25.502 16.139 1.00 18.00 419 LEU A CA 1
ATOM 3206 C C . LEU A 1 422 ? 12.754 26.357 16.333 1.00 19.48 419 LEU A C 1
ATOM 3207 O O . LEU A 1 422 ? 13.869 25.851 16.452 1.00 16.78 419 LEU A O 1
ATOM 3212 N N . ARG A 1 423 ? 12.531 27.678 16.424 1.00 20.58 420 ARG A N 1
ATOM 3213 C CA . ARG A 1 423 ? 13.570 28.640 16.738 1.00 22.69 420 ARG A CA 1
ATOM 3214 C C . ARG A 1 423 ? 13.109 29.395 17.972 1.00 26.11 420 ARG A C 1
ATOM 3215 O O . ARG A 1 423 ? 12.000 29.919 17.977 1.00 24.19 420 ARG A O 1
ATOM 3223 N N . ALA A 1 424 ? 13.890 29.319 19.049 1.00 26.84 421 ALA A N 1
ATOM 3224 C CA . ALA A 1 424 ? 13.555 30.056 20.249 1.00 29.33 421 ALA A CA 1
ATOM 3225 C C . ALA A 1 424 ? 14.794 30.238 21.113 1.00 31.58 421 ALA A C 1
ATOM 3226 O O . ALA A 1 424 ? 15.573 29.308 21.308 1.00 28.33 421 ALA A O 1
ATOM 3228 N N . ASP A 1 425 ? 14.953 31.467 21.626 1.00 36.19 422 ASP A N 1
ATOM 3229 C CA . ASP A 1 425 ? 15.927 31.791 22.658 1.00 34.73 422 ASP A CA 1
ATOM 3230 C C . ASP A 1 425 ? 17.345 31.478 22.198 1.00 28.21 422 ASP A C 1
ATOM 3231 O O . ASP A 1 425 ? 18.134 30.946 22.972 1.00 30.86 422 ASP A O 1
ATOM 3236 N N . GLY A 1 426 ? 17.631 31.864 20.954 1.00 25.33 423 GLY A N 1
ATOM 3237 C CA . GLY A 1 426 ? 18.941 31.726 20.346 1.00 25.98 423 GLY A CA 1
ATOM 3238 C C . GLY A 1 426 ? 19.266 30.285 19.966 1.00 24.99 423 GLY A C 1
ATOM 3239 O O . GLY A 1 426 ? 20.420 29.996 19.676 1.00 25.37 423 GLY A O 1
ATOM 3240 N N . MET A 1 427 ? 18.243 29.408 19.953 1.00 23.17 424 MET A N 1
ATOM 3241 C CA . MET A 1 427 ? 18.461 27.994 19.663 1.00 21.54 424 MET A CA 1
ATOM 3242 C C . MET A 1 427 ? 17.568 27.585 18.492 1.00 18.09 424 MET A C 1
ATOM 3243 O O . MET A 1 427 ? 16.489 28.160 18.278 1.00 17.57 424 MET A O 1
ATOM 3248 N N . GLU A 1 428 ? 18.063 26.597 17.719 1.00 16.58 425 GLU A N 1
ATOM 3249 C CA . GLU A 1 428 ? 17.380 26.067 16.555 1.00 15.56 425 GLU A CA 1
ATOM 3250 C C . GLU A 1 428 ? 17.248 24.556 16.745 1.00 16.41 425 GLU A C 1
ATOM 3251 O O . GLU A 1 428 ? 18.187 23.936 17.215 1.00 16.04 425 GLU A O 1
ATOM 3257 N N . PHE A 1 429 ? 16.087 24.010 16.389 1.00 13.71 426 PHE A N 1
ATOM 3258 C CA . PHE A 1 429 ? 15.805 22.595 16.586 1.00 14.70 426 PHE A CA 1
ATOM 3259 C C . PHE A 1 429 ? 15.375 21.995 15.253 1.00 14.75 426 PHE A C 1
ATOM 3260 O O . PHE A 1 429 ? 14.409 22.436 14.638 1.00 15.79 426 PHE A O 1
ATOM 3268 N N . ASN A 1 430 ? 16.075 20.933 14.830 1.00 13.92 427 ASN A N 1
ATOM 3269 C CA . ASN A 1 430 ? 15.865 20.309 13.524 1.00 14.17 427 ASN A CA 1
ATOM 3270 C C . ASN A 1 430 ? 15.073 19.012 13.659 1.00 14.07 427 ASN A C 1
ATOM 3271 O O . ASN A 1 430 ? 15.637 17.994 14.047 1.00 14.46 427 ASN A O 1
ATOM 3276 N N . GLY A 1 431 ? 13.763 19.031 13.351 1.00 13.38 428 GLY A N 1
ATOM 3277 C CA . GLY A 1 431 ? 12.904 17.866 13.506 1.00 12.95 428 GLY A CA 1
ATOM 3278 C C . GLY A 1 431 ? 12.050 17.834 14.777 1.00 13.46 428 GLY A C 1
ATOM 3279 O O . GLY A 1 431 ? 11.234 16.914 14.954 1.00 12.14 428 GLY A O 1
ATOM 3280 N N . GLU A 1 432 ? 12.201 18.838 15.649 1.00 13.44 429 GLU A N 1
ATOM 3281 C CA . GLU A 1 432 ? 11.387 18.978 16.862 1.00 13.16 429 GLU A CA 1
ATOM 3282 C C . GLU A 1 432 ? 9.888 18.963 16.502 1.00 13.31 429 GLU A C 1
ATOM 3283 O O . GLU A 1 432 ? 9.443 19.734 15.641 1.00 13.37 429 GLU A O 1
ATOM 3289 N N . GLY A 1 433 ? 9.157 18.021 17.103 1.00 13.50 430 GLY A N 1
ATOM 3290 C CA . GLY A 1 433 ? 7.709 17.906 16.876 1.00 15.15 430 GLY A CA 1
ATOM 3291 C C . GLY A 1 433 ? 7.301 17.365 15.500 1.00 13.25 430 GLY A C 1
ATOM 3292 O O . GLY A 1 433 ? 6.148 17.537 15.084 1.00 13.10 430 GLY A O 1
ATOM 3293 N N . MET A 1 434 ? 8.217 16.730 14.762 1.00 13.08 431 MET A N 1
ATOM 3294 C CA . MET A 1 434 ? 7.984 16.406 13.348 1.00 13.65 431 MET A CA 1
ATOM 3295 C C . MET A 1 434 ? 8.601 15.021 13.052 1.00 12.82 431 MET A C 1
ATOM 3296 O O . MET A 1 434 ? 9.847 14.874 13.042 1.00 13.58 431 MET A O 1
ATOM 3301 N N . LEU A 1 435 ? 7.717 14.022 12.860 1.00 12.97 432 LEU A N 1
ATOM 3302 C CA . LEU A 1 435 ? 8.100 12.616 12.656 1.00 13.90 432 LEU A CA 1
ATOM 3303 C C . LEU A 1 435 ? 7.565 12.019 11.347 1.00 15.02 432 LEU A C 1
ATOM 3304 O O . LEU A 1 435 ? 7.925 10.888 10.996 1.00 14.52 432 LEU A O 1
ATOM 3309 N N . VAL A 1 436 ? 6.688 12.768 10.678 1.00 14.92 433 VAL A N 1
ATOM 3310 C CA . VAL A 1 436 ? 6.093 12.382 9.408 1.00 16.30 433 VAL A CA 1
ATOM 3311 C C . VAL A 1 436 ? 6.146 13.592 8.490 1.00 14.44 433 VAL A C 1
ATOM 3312 O O . VAL A 1 436 ? 6.195 14.727 8.952 1.00 13.06 433 VAL A O 1
ATOM 3316 N N . TYR A 1 437 ? 6.089 13.345 7.173 1.00 15.07 434 TYR A N 1
ATOM 3317 C CA . TYR A 1 437 ? 6.128 14.387 6.156 1.00 14.89 434 TYR A CA 1
ATOM 3318 C C . TYR A 1 437 ? 4.840 14.370 5.334 1.00 16.10 434 TYR A C 1
ATOM 3319 O O . TYR A 1 437 ? 4.216 13.331 5.194 1.00 15.13 434 TYR A O 1
ATOM 3328 N N . PRO A 1 438 ? 4.370 15.524 4.817 1.00 18.34 435 PRO A N 1
ATOM 3329 C CA . PRO A 1 438 ? 3.134 15.520 4.013 1.00 19.36 435 PRO A CA 1
ATOM 3330 C C . PRO A 1 438 ? 3.367 14.772 2.706 1.00 19.10 435 PRO A C 1
ATOM 3331 O O . PRO A 1 438 ? 4.460 14.857 2.154 1.00 20.51 435 PRO A O 1
ATOM 3335 N N . GLY A 1 439 ? 2.314 14.125 2.183 1.00 20.92 436 GLY A N 1
ATOM 3336 C CA . GLY A 1 439 ? 2.399 13.275 0.993 1.00 21.67 436 GLY A CA 1
ATOM 3337 C C . GLY A 1 439 ? 2.397 13.998 -0.353 1.00 23.82 436 GLY A C 1
ATOM 3338 O O . GLY A 1 439 ? 2.864 13.441 -1.343 1.00 23.82 436 GLY A O 1
ATOM 3339 N N . GLU A 1 440 ? 1.969 15.275 -0.387 1.00 26.40 437 GLU A N 1
ATOM 3340 C CA . GLU A 1 440 ? 1.696 15.992 -1.625 1.00 28.55 437 GLU A CA 1
ATOM 3341 C C . GLU A 1 440 ? 2.940 16.079 -2.511 1.00 26.97 437 GLU A C 1
ATOM 3342 O O . GLU A 1 440 ? 2.871 15.902 -3.732 1.00 23.16 437 GLU A O 1
ATOM 3348 N N . GLN A 1 441 ? 4.102 16.257 -1.877 1.00 22.66 438 GLN A N 1
ATOM 3349 C CA . GLN A 1 441 ? 5.351 16.455 -2.594 1.00 23.26 438 GLN A CA 1
ATOM 3350 C C . GLN A 1 441 ? 5.767 15.169 -3.325 1.00 20.73 438 GLN A C 1
ATOM 3351 O O . GLN A 1 441 ? 6.551 15.230 -4.249 1.00 22.57 438 GLN A O 1
ATOM 3357 N N . VAL A 1 442 ? 5.249 14.022 -2.911 1.00 19.87 439 VAL A N 1
ATOM 3358 C CA . VAL A 1 442 ? 5.599 12.761 -3.563 1.00 20.20 439 VAL A CA 1
ATOM 3359 C C . VAL A 1 442 ? 4.414 12.195 -4.335 1.00 21.97 439 VAL A C 1
ATOM 3360 O O . VAL A 1 442 ? 4.403 11.020 -4.639 1.00 23.95 439 VAL A O 1
ATOM 3364 N N . GLY A 1 443 ? 3.367 13.014 -4.530 1.00 21.25 440 GLY A N 1
ATOM 3365 C CA . GLY A 1 443 ? 2.239 12.592 -5.340 1.00 23.09 440 GLY A CA 1
ATOM 3366 C C . GLY A 1 443 ? 1.273 11.676 -4.603 1.00 27.10 440 GLY A C 1
ATOM 3367 O O . GLY A 1 443 ? 0.544 10.941 -5.248 1.00 29.33 440 GLY A O 1
ATOM 3368 N N . ILE A 1 444 ? 1.256 11.714 -3.263 1.00 26.36 441 ILE A N 1
ATOM 3369 C CA . ILE A 1 444 ? 0.271 10.945 -2.526 1.00 27.26 441 ILE A CA 1
ATOM 3370 C C . ILE A 1 444 ? -0.502 11.850 -1.558 1.00 27.21 441 ILE A C 1
ATOM 3371 O O . ILE A 1 444 ? -0.160 13.009 -1.317 1.00 26.85 441 ILE A O 1
ATOM 3376 N N . ASP A 1 445 ? -1.658 11.341 -1.138 1.00 27.64 442 ASP A N 1
ATOM 3377 C CA . ASP A 1 445 ? -2.573 12.035 -0.250 1.00 32.67 442 ASP A CA 1
ATOM 3378 C C . ASP A 1 445 ? -2.331 11.422 1.123 1.00 33.67 442 ASP A C 1
ATOM 3379 O O . ASP A 1 445 ? -2.437 10.214 1.283 1.00 44.08 442 ASP A O 1
ATOM 3384 N N . GLY A 1 446 ? -1.974 12.204 2.118 1.00 39.19 443 GLY A N 1
ATOM 3385 C CA . GLY A 1 446 ? -1.637 11.553 3.376 1.00 34.87 443 GLY A CA 1
ATOM 3386 C C . GLY A 1 446 ? -0.123 11.483 3.568 1.00 30.60 443 GLY A C 1
ATOM 3387 O O . GLY A 1 446 ? 0.655 11.647 2.628 1.00 31.94 443 GLY A O 1
ATOM 3388 N N . VAL A 1 447 ? 0.291 11.208 4.806 1.00 25.58 444 VAL A N 1
ATOM 3389 C CA . VAL A 1 447 ? 1.674 11.452 5.212 1.00 20.08 444 VAL A CA 1
ATOM 3390 C C . VAL A 1 447 ? 2.547 10.232 4.906 1.00 20.67 444 VAL A C 1
ATOM 3391 O O . VAL A 1 447 ? 2.059 9.095 4.759 1.00 19.65 444 VAL A O 1
ATOM 3395 N N . VAL A 1 448 ? 3.858 10.502 4.928 1.00 16.16 445 VAL A N 1
ATOM 3396 C CA . VAL A 1 448 ? 4.876 9.474 4.761 1.00 17.21 445 VAL A CA 1
ATOM 3397 C C . VAL A 1 448 ? 5.799 9.493 5.982 1.00 16.18 445 VAL A C 1
ATOM 3398 O O . VAL A 1 448 ? 5.902 10.517 6.664 1.00 15.62 445 VAL A O 1
ATOM 3402 N N . PRO A 1 449 ? 6.409 8.327 6.312 1.00 15.10 446 PRO A N 1
ATOM 3403 C CA . PRO A 1 449 ? 7.231 8.188 7.511 1.00 14.88 446 PRO A CA 1
ATOM 3404 C C . PRO A 1 449 ? 8.592 8.861 7.328 1.00 13.74 446 PRO A C 1
ATOM 3405 O O . PRO A 1 449 ? 9.055 9.117 6.219 1.00 13.65 446 PRO A O 1
ATOM 3409 N N . SER A 1 450 ? 9.252 9.103 8.462 1.00 13.60 447 SER A N 1
ATOM 3410 C CA . SER A 1 450 ? 10.654 9.450 8.505 1.00 12.73 447 SER A CA 1
ATOM 3411 C C . SER A 1 450 ? 11.456 8.241 8.990 1.00 12.50 447 SER A C 1
ATOM 3412 O O . SER A 1 450 ? 10.903 7.313 9.577 1.00 12.80 447 SER A O 1
ATOM 3415 N N . ILE A 1 451 ? 12.781 8.315 8.812 1.00 12.42 448 ILE A N 1
ATOM 3416 C CA . ILE A 1 451 ? 13.700 7.321 9.322 1.00 11.80 448 ILE A CA 1
ATOM 3417 C C . ILE A 1 451 ? 13.616 7.252 10.846 1.00 11.49 448 ILE A C 1
ATOM 3418 O O . ILE A 1 451 ? 13.733 6.163 11.423 1.00 11.53 448 ILE A O 1
ATOM 3423 N N . ARG A 1 452 ? 13.366 8.403 11.513 1.00 10.78 449 ARG A N 1
ATOM 3424 C CA . ARG A 1 452 ? 13.265 8.455 12.981 1.00 10.78 449 ARG A CA 1
ATOM 3425 C C . ARG A 1 452 ? 12.030 7.682 13.462 1.00 10.87 449 ARG A C 1
ATOM 3426 O O . ARG A 1 452 ? 12.059 7.014 14.478 1.00 10.29 449 ARG A O 1
ATOM 3434 N N . LEU A 1 453 ? 10.900 7.787 12.728 1.00 10.44 450 LEU A N 1
ATOM 3435 C CA . LEU A 1 453 ? 9.715 6.996 13.059 1.00 11.09 450 LEU A CA 1
ATOM 3436 C C . LEU A 1 453 ? 10.001 5.490 13.010 1.00 10.47 450 LEU A C 1
ATOM 3437 O O . LEU A 1 453 ? 9.525 4.740 13.860 1.00 11.66 450 LEU A O 1
ATOM 3442 N N . LYS A 1 454 ? 10.767 5.033 12.029 1.00 11.35 451 LYS A N 1
ATOM 3443 C CA . LYS A 1 454 ? 11.181 3.633 11.944 1.00 11.93 451 LYS A CA 1
ATOM 3444 C C . LYS A 1 454 ? 12.011 3.202 13.153 1.00 10.98 451 LYS A C 1
ATOM 3445 O O . LYS A 1 454 ? 11.919 2.052 13.623 1.00 10.91 451 LYS A O 1
ATOM 3451 N N . ALA A 1 455 ? 12.877 4.111 13.641 1.00 10.48 452 ALA A N 1
ATOM 3452 C CA . ALA A 1 455 ? 13.642 3.828 14.850 1.00 9.92 452 ALA A CA 1
ATOM 3453 C C . ALA A 1 455 ? 12.748 3.689 16.079 1.00 9.52 452 ALA A C 1
ATOM 3454 O O . ALA A 1 455 ? 13.000 2.836 16.927 1.00 9.54 452 ALA A O 1
ATOM 3456 N N . ILE A 1 456 ? 11.744 4.551 16.239 1.00 10.53 453 ILE A N 1
ATOM 3457 C CA . ILE A 1 456 ? 10.826 4.455 17.356 1.00 11.74 453 ILE A CA 1
ATOM 3458 C C . ILE A 1 456 ? 10.088 3.117 17.286 1.00 11.61 453 ILE A C 1
ATOM 3459 O O . ILE A 1 456 ? 10.037 2.411 18.312 1.00 10.37 453 ILE A O 1
ATOM 3464 N N . ARG A 1 457 ? 9.547 2.780 16.102 1.00 10.83 454 ARG A N 1
ATOM 3465 C CA . ARG A 1 457 ? 8.960 1.445 15.914 1.00 11.83 454 ARG A CA 1
ATOM 3466 C C . ARG A 1 457 ? 9.872 0.327 16.407 1.00 11.59 454 ARG A C 1
ATOM 3467 O O . ARG A 1 457 ? 9.463 -0.593 17.127 1.00 11.36 454 ARG A O 1
ATOM 3475 N N . LYS A 1 458 ? 11.138 0.359 15.998 1.00 11.48 455 LYS A N 1
ATOM 3476 C CA . LYS A 1 458 ? 12.096 -0.678 16.368 1.00 12.97 455 LYS A CA 1
ATOM 3477 C C . LYS A 1 458 ? 12.299 -0.754 17.881 1.00 11.66 455 LYS A C 1
ATOM 3478 O O . LYS A 1 458 ? 12.364 -1.823 18.463 1.00 12.36 455 LYS A O 1
ATOM 3484 N N . GLY A 1 459 ? 12.401 0.407 18.561 1.00 11.84 456 GLY A N 1
ATOM 3485 C CA . GLY A 1 459 ? 12.489 0.452 20.019 1.00 11.84 456 GLY A CA 1
ATOM 3486 C C . GLY A 1 459 ? 11.272 -0.150 20.725 1.00 12.24 456 GLY A C 1
ATOM 3487 O O . GLY A 1 459 ? 11.445 -0.769 21.781 1.00 12.04 456 GLY A O 1
ATOM 3488 N N . ILE A 1 460 ? 10.071 0.066 20.164 1.00 11.77 457 ILE A N 1
ATOM 3489 C CA . ILE A 1 460 ? 8.866 -0.532 20.692 1.00 13.25 457 ILE A CA 1
ATOM 3490 C C . ILE A 1 460 ? 8.941 -2.049 20.579 1.00 14.14 457 ILE A C 1
ATOM 3491 O O . ILE A 1 460 ? 8.468 -2.728 21.495 1.00 13.71 457 ILE A O 1
ATOM 3496 N N . GLU A 1 461 ? 9.537 -2.563 19.496 1.00 13.09 458 GLU A N 1
ATOM 3497 C CA . GLU A 1 461 ? 9.741 -4.000 19.333 1.00 14.20 458 GLU A CA 1
ATOM 3498 C C . GLU A 1 461 ? 10.814 -4.507 20.294 1.00 14.20 458 GLU A C 1
ATOM 3499 O O . GLU A 1 461 ? 10.702 -5.631 20.820 1.00 14.78 458 GLU A O 1
ATOM 3505 N N . ASP A 1 462 ? 11.868 -3.694 20.549 1.00 13.40 459 ASP A N 1
ATOM 3506 C CA . ASP A 1 462 ? 12.883 -4.037 21.549 1.00 13.52 459 ASP A CA 1
ATOM 3507 C C . ASP A 1 462 ? 12.242 -4.167 22.947 1.00 12.27 459 ASP A C 1
ATOM 3508 O O . ASP A 1 462 ? 12.494 -5.112 23.695 1.00 12.97 459 ASP A O 1
ATOM 3513 N N . TYR A 1 463 ? 11.350 -3.234 23.271 1.00 13.48 460 TYR A N 1
ATOM 3514 C CA . TYR A 1 463 ? 10.633 -3.281 24.536 1.00 13.22 460 TYR A CA 1
ATOM 3515 C C . TYR A 1 463 ? 9.876 -4.601 24.637 1.00 14.25 460 TYR A C 1
ATOM 3516 O O . TYR A 1 463 ? 9.866 -5.227 25.719 1.00 16.26 460 TYR A O 1
ATOM 3525 N N . GLU A 1 464 ? 9.245 -4.996 23.516 1.00 13.74 461 GLU A N 1
ATOM 3526 C CA . GLU A 1 464 ? 8.446 -6.218 23.452 1.00 14.93 461 GLU A CA 1
ATOM 3527 C C . GLU A 1 464 ? 9.274 -7.484 23.713 1.00 15.25 461 GLU A C 1
ATOM 3528 O O . GLU A 1 464 ? 8.786 -8.392 24.407 1.00 15.25 461 GLU A O 1
ATOM 3534 N N . TYR A 1 465 ? 10.521 -7.522 23.214 1.00 15.18 462 TYR A N 1
ATOM 3535 C CA . TYR A 1 465 ? 11.393 -8.659 23.439 1.00 15.76 462 TYR A CA 1
ATOM 3536 C C . TYR A 1 465 ? 11.617 -8.838 24.936 1.00 18.24 462 TYR A C 1
ATOM 3537 O O . TYR A 1 465 ? 11.587 -9.961 25.463 1.00 17.43 462 TYR A O 1
ATOM 3546 N N . ILE A 1 466 ? 11.877 -7.727 25.623 1.00 15.30 463 ILE A N 1
ATOM 3547 C CA . ILE A 1 466 ? 12.156 -7.820 27.044 1.00 18.75 463 ILE A CA 1
ATOM 3548 C C . ILE A 1 466 ? 10.899 -8.263 27.813 1.00 19.13 463 ILE A C 1
ATOM 3549 O O . ILE A 1 466 ? 10.987 -9.075 28.756 1.00 18.60 463 ILE A O 1
ATOM 3554 N N . GLU A 1 467 ? 9.759 -7.704 27.435 1.00 17.96 464 GLU A N 1
ATOM 3555 C CA . GLU A 1 467 ? 8.491 -8.044 28.065 1.00 22.54 464 GLU A CA 1
ATOM 3556 C C . GLU A 1 467 ? 8.196 -9.550 27.949 1.00 22.78 464 GLU A C 1
ATOM 3557 O O . GLU A 1 467 ? 7.703 -10.164 28.904 1.00 21.71 464 GLU A O 1
ATOM 3563 N N . ILE A 1 468 ? 8.455 -10.131 26.775 1.00 18.11 465 ILE A N 1
ATOM 3564 C CA . ILE A 1 468 ? 8.238 -11.562 26.547 1.00 19.30 465 ILE A CA 1
ATOM 3565 C C . ILE A 1 468 ? 9.084 -12.404 27.506 1.00 21.52 465 ILE A C 1
ATOM 3566 O O . ILE A 1 468 ? 8.594 -13.380 28.112 1.00 21.71 465 ILE A O 1
ATOM 3571 N N . LEU A 1 469 ? 10.361 -12.035 27.646 1.00 17.90 466 LEU A N 1
ATOM 3572 C CA . LEU A 1 469 ? 11.237 -12.695 28.599 1.00 18.95 466 LEU A CA 1
ATOM 3573 C C . LEU A 1 469 ? 10.759 -12.499 30.031 1.00 22.14 466 LEU A C 1
ATOM 3574 O O . LEU A 1 469 ? 10.893 -13.423 30.814 1.00 23.79 466 LEU A O 1
ATOM 3579 N N . LYS A 1 470 ? 10.234 -11.326 30.411 1.00 23.05 467 LYS A N 1
ATOM 3580 C CA . LYS A 1 470 ? 9.756 -11.201 31.785 1.00 25.01 467 LYS A CA 1
ATOM 3581 C C . LYS A 1 470 ? 8.614 -12.186 32.035 1.00 27.72 467 LYS A C 1
ATOM 3582 O O . LYS A 1 470 ? 8.596 -12.862 33.082 1.00 29.77 467 LYS A O 1
ATOM 3588 N N . ASN A 1 471 ? 7.685 -12.241 31.076 1.00 24.62 468 ASN A N 1
ATOM 3589 C CA . ASN A 1 471 ? 6.518 -13.111 31.113 1.00 29.41 468 ASN A CA 1
ATOM 3590 C C . ASN A 1 471 ? 6.896 -14.596 31.071 1.00 32.05 468 ASN A C 1
ATOM 3591 O O . ASN A 1 471 ? 6.081 -15.431 31.471 1.00 30.44 468 ASN A O 1
ATOM 3596 N N . LEU A 1 472 ? 8.083 -14.946 30.562 1.00 28.90 469 LEU A N 1
ATOM 3597 C CA . LEU A 1 472 ? 8.517 -16.340 30.545 1.00 27.53 469 LEU A CA 1
ATOM 3598 C C . LEU A 1 472 ? 9.311 -16.690 31.803 1.00 27.57 469 LEU A C 1
ATOM 3599 O O . LEU A 1 472 ? 9.780 -17.819 31.939 1.00 30.42 469 LEU A O 1
ATOM 3604 N N . GLY A 1 473 ? 9.441 -15.732 32.726 1.00 24.80 470 GLY A N 1
ATOM 3605 C CA . GLY A 1 473 ? 10.168 -15.877 33.979 1.00 27.79 470 GLY A CA 1
ATOM 3606 C C . GLY A 1 473 ? 11.678 -15.668 33.854 1.00 29.89 470 GLY A C 1
ATOM 3607 O O . GLY A 1 473 ? 12.424 -16.281 34.601 1.00 30.23 470 GLY A O 1
ATOM 3608 N N . HIS A 1 474 ? 12.147 -14.790 32.944 1.00 25.86 471 HIS A N 1
ATOM 3609 C CA . HIS A 1 474 ? 13.581 -14.519 32.835 1.00 27.96 471 HIS A CA 1
ATOM 3610 C C . HIS A 1 474 ? 13.866 -13.017 32.871 1.00 28.11 471 HIS A C 1
ATOM 3611 O O . HIS A 1 474 ? 14.720 -12.510 32.137 1.00 22.39 471 HIS A O 1
ATOM 3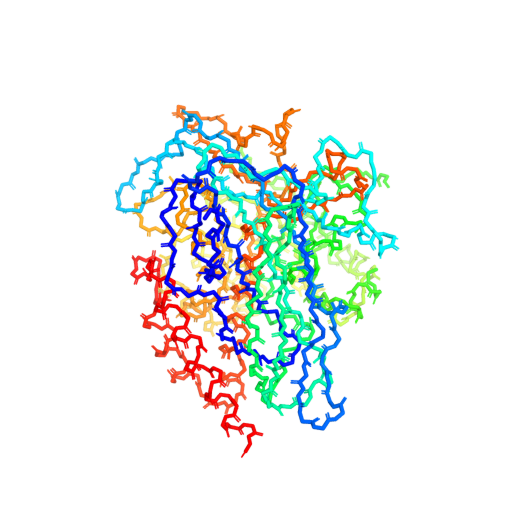618 N N . GLU A 1 475 ? 13.204 -12.340 33.810 1.00 26.19 472 GLU A N 1
ATOM 3619 C CA . GLU A 1 475 ? 13.325 -10.907 33.988 1.00 27.64 472 GLU A CA 1
ATOM 3620 C C . GLU A 1 475 ? 14.769 -10.504 34.283 1.00 28.45 472 GLU A C 1
ATOM 3621 O O . GLU A 1 475 ? 15.288 -9.583 33.655 1.00 29.10 472 GLU A O 1
ATOM 3627 N N . GLN A 1 476 ? 15.428 -11.155 35.251 1.00 29.59 473 GLN A N 1
ATOM 3628 C CA . GLN A 1 476 ? 16.738 -10.682 35.684 1.00 27.93 473 GLN A CA 1
ATOM 3629 C C . GLN A 1 476 ? 17.760 -10.816 34.542 1.00 26.83 473 GLN A C 1
ATOM 3630 O O . GLN A 1 476 ? 18.586 -9.918 34.365 1.00 26.84 473 GLN A O 1
ATOM 3636 N N . TRP A 1 477 ? 17.768 -11.949 33.811 1.00 23.97 474 TRP A N 1
ATOM 3637 C CA . TRP A 1 477 ? 18.699 -12.111 32.702 1.00 23.86 474 TRP A CA 1
ATOM 3638 C C . TRP A 1 477 ? 18.421 -11.074 31.604 1.00 23.35 474 TRP A C 1
ATOM 3639 O O . TRP A 1 477 ? 19.365 -10.451 31.094 1.00 20.03 474 TRP A O 1
ATOM 3650 N N . ALA A 1 478 ? 17.146 -10.935 31.216 1.00 22.68 475 ALA A N 1
ATOM 3651 C CA . ALA A 1 478 ? 16.734 -9.899 30.252 1.00 21.91 475 ALA A CA 1
ATOM 3652 C C . ALA A 1 478 ? 17.246 -8.499 30.625 1.00 22.96 475 ALA A C 1
ATOM 3653 O O . ALA A 1 478 ? 17.723 -7.735 29.774 1.00 20.29 475 ALA A O 1
ATOM 3655 N N . LEU A 1 479 ? 17.150 -8.131 31.905 1.00 22.89 476 LEU A N 1
ATOM 3656 C CA . LEU A 1 479 ? 17.506 -6.790 32.321 1.00 24.74 476 LEU A CA 1
ATOM 3657 C C . LEU A 1 479 ? 19.027 -6.666 32.436 1.00 25.20 476 LEU A C 1
ATOM 3658 O O . LEU A 1 479 ? 19.552 -5.578 32.208 1.00 26.14 476 LEU A O 1
ATOM 3663 N N . GLU A 1 480 ? 19.747 -7.774 32.676 1.00 22.59 477 GLU A N 1
ATOM 3664 C CA . GLU A 1 480 ? 21.203 -7.764 32.568 1.00 25.98 477 GLU A CA 1
ATOM 3665 C C . GLU A 1 480 ? 21.609 -7.430 31.131 1.00 23.94 477 GLU A C 1
ATOM 3666 O O . GLU A 1 480 ? 22.517 -6.633 30.932 1.00 22.96 477 GLU A O 1
ATOM 3672 N N . ILE A 1 481 ? 20.926 -8.026 30.146 1.00 22.42 478 ILE A N 1
ATOM 3673 C CA . ILE A 1 481 ? 21.214 -7.744 28.740 1.00 21.89 478 ILE A CA 1
ATOM 3674 C C . ILE A 1 481 ? 20.831 -6.292 28.428 1.00 21.75 478 ILE A C 1
ATOM 3675 O O . ILE A 1 481 ? 21.594 -5.571 27.770 1.00 20.95 478 ILE A O 1
ATOM 3680 N N . SER A 1 482 ? 19.699 -5.847 28.981 1.00 18.09 479 SER A N 1
ATOM 3681 C CA . SER A 1 482 ? 19.204 -4.496 28.758 1.00 22.92 479 SER A CA 1
ATOM 3682 C C . SER A 1 482 ? 20.173 -3.480 29.355 1.00 23.57 479 SER A C 1
ATOM 3683 O O . SER A 1 482 ? 20.460 -2.440 28.755 1.00 22.67 479 SER A O 1
ATOM 3686 N N . GLN A 1 483 ? 20.787 -3.824 30.488 1.00 25.20 480 GLN A N 1
ATOM 3687 C CA . GLN A 1 483 ? 21.720 -2.908 31.127 1.00 25.42 480 GLN A CA 1
ATOM 3688 C C . GLN A 1 483 ? 23.074 -2.841 30.404 1.00 25.47 480 GLN A C 1
ATOM 3689 O O . GLN A 1 483 ? 2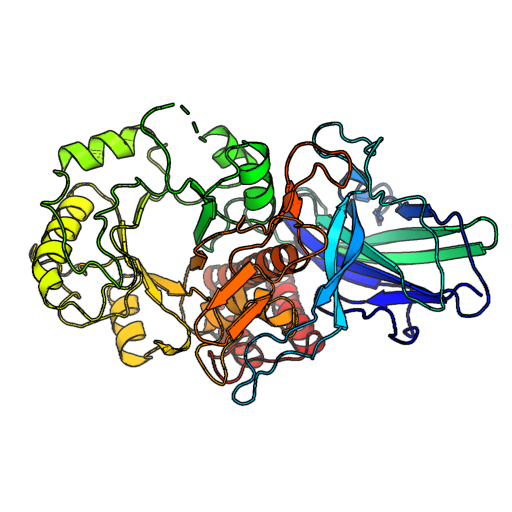3.849 -1.913 30.631 1.00 26.57 480 GLN A O 1
ATOM 3695 N N . SER A 1 484 ? 23.381 -3.812 29.550 1.00 20.44 481 SER A N 1
ATOM 3696 C CA . SER A 1 484 ? 24.620 -3.807 28.780 1.00 22.57 481 SER A CA 1
ATOM 3697 C C . SER A 1 484 ? 24.596 -2.735 27.673 1.00 20.91 481 SER A C 1
ATOM 3698 O O . SER A 1 484 ? 25.644 -2.332 27.185 1.00 23.16 481 SER A O 1
ATOM 3701 N N . VAL A 1 485 ? 23.408 -2.265 27.250 1.00 19.03 482 VAL A N 1
ATOM 3702 C CA . VAL A 1 485 ? 23.326 -1.291 26.158 1.00 17.60 482 VAL A CA 1
ATOM 3703 C C . VAL A 1 485 ? 22.492 -0.061 26.535 1.00 17.75 482 VAL A C 1
ATOM 3704 O O . VAL A 1 485 ? 22.649 1.001 25.916 1.00 17.54 482 VAL A O 1
ATOM 3708 N N . GLY A 1 486 ? 21.597 -0.170 27.530 1.00 14.99 483 GLY A N 1
ATOM 3709 C CA . GLY A 1 486 ? 20.673 0.912 27.841 1.00 18.59 483 GLY A CA 1
ATOM 3710 C C . GLY A 1 486 ? 20.352 0.977 29.331 1.00 17.37 483 GLY A C 1
ATOM 3711 O O . GLY A 1 486 ? 19.182 0.871 29.710 1.00 17.94 483 GLY A O 1
ATOM 3712 N N . PRO A 1 487 ? 21.366 1.049 30.225 1.00 18.47 484 PRO A N 1
ATOM 3713 C CA . PRO A 1 487 ? 21.105 0.916 31.655 1.00 18.29 484 PRO A CA 1
ATOM 3714 C C . PRO A 1 487 ? 20.406 2.107 32.286 1.00 20.05 484 PRO A C 1
ATOM 3715 O O . PRO A 1 487 ? 19.751 1.918 33.308 1.00 18.78 484 PRO A O 1
ATOM 3719 N N . ASP A 1 488 ? 20.652 3.315 31.751 1.00 18.34 485 ASP A N 1
ATOM 3720 C CA . ASP A 1 488 ? 20.084 4.538 32.279 1.00 19.02 485 ASP A CA 1
ATOM 3721 C C . ASP A 1 488 ? 20.206 5.643 31.228 1.00 16.03 485 ASP A C 1
ATOM 3722 O O . ASP A 1 488 ? 20.586 5.376 30.092 1.00 16.77 485 ASP A O 1
ATOM 3727 N N . TRP A 1 489 ? 19.948 6.886 31.632 1.00 17.53 486 TRP A N 1
ATOM 3728 C CA . TRP A 1 489 ? 19.898 7.992 30.682 1.00 16.70 486 TRP A CA 1
ATOM 3729 C C . TRP A 1 489 ? 21.306 8.499 30.368 1.00 17.45 486 TRP A C 1
ATOM 3730 O O . TRP A 1 489 ? 21.431 9.327 29.465 1.00 14.70 486 TRP A O 1
ATOM 3741 N N . HIS A 1 490 ? 22.322 8.036 31.126 1.00 16.74 487 HIS A N 1
ATOM 3742 C CA . HIS A 1 490 ? 23.689 8.547 30.964 1.00 20.15 487 HIS A CA 1
ATOM 3743 C C . HIS A 1 490 ? 24.628 7.616 30.188 1.00 19.12 487 HIS A C 1
ATOM 3744 O O . HIS A 1 490 ? 25.458 8.118 29.393 1.00 17.93 487 HIS A O 1
ATOM 3751 N N . ASN A 1 491 ? 24.506 6.282 30.379 1.00 18.30 488 ASN A N 1
ATOM 3752 C CA . ASN A 1 491 ? 25.529 5.321 29.965 1.00 21.63 488 ASN A CA 1
ATOM 3753 C C . ASN A 1 491 ? 25.112 4.367 28.843 1.00 22.82 488 ASN A C 1
ATOM 3754 O O . ASN A 1 491 ? 25.634 3.266 28.713 1.00 23.54 488 ASN A O 1
ATOM 3759 N N . TRP A 1 492 ? 24.282 4.846 27.932 1.00 20.02 489 TRP A N 1
ATOM 3760 C CA . TRP A 1 492 ? 23.706 4.035 26.882 1.00 17.30 489 TRP A CA 1
ATOM 3761 C C . TRP A 1 492 ? 24.674 3.993 25.699 1.00 17.27 489 TRP A C 1
ATOM 3762 O O . TRP A 1 492 ? 25.443 4.934 25.485 1.00 14.75 489 TRP A O 1
ATOM 3773 N N . THR A 1 493 ? 24.614 2.911 24.918 1.00 17.42 490 THR A N 1
ATOM 3774 C CA . THR A 1 493 ? 25.506 2.717 23.786 1.00 16.59 490 THR A CA 1
ATOM 3775 C C . THR A 1 493 ? 25.164 3.685 22.658 1.00 16.26 490 THR A C 1
ATOM 3776 O O . THR A 1 493 ? 24.007 3.945 22.342 1.00 15.63 490 THR A O 1
ATOM 3780 N N . LYS A 1 494 ? 26.229 4.136 21.983 1.00 15.55 491 LYS A N 1
ATOM 3781 C CA . LYS A 1 494 ? 26.098 4.898 20.749 1.00 18.04 491 LYS A CA 1
ATOM 3782 C C . LYS A 1 494 ? 26.370 4.019 19.527 1.00 17.43 491 LYS A C 1
ATOM 3783 O O . LYS A 1 494 ? 26.312 4.506 18.391 1.00 17.26 491 LYS A O 1
ATOM 3789 N N . ASP A 1 495 ? 26.675 2.738 19.730 1.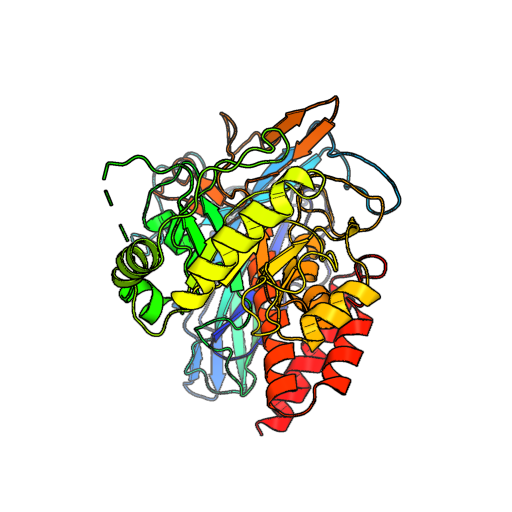00 16.20 492 ASP A N 1
ATOM 3790 C CA . ASP A 1 495 ? 27.106 1.815 18.693 1.00 15.72 492 ASP A CA 1
ATOM 3791 C C . ASP A 1 495 ? 25.955 0.910 18.271 1.00 16.64 492 ASP A C 1
ATOM 3792 O O . ASP A 1 495 ? 25.573 0.022 19.034 1.00 14.19 492 ASP A O 1
ATOM 3797 N N . HIS A 1 496 ? 25.415 1.108 17.062 1.00 15.87 493 HIS A N 1
ATOM 3798 C CA . HIS A 1 496 ? 24.323 0.259 16.604 1.00 17.21 493 HIS A CA 1
ATOM 3799 C C . HIS A 1 496 ? 24.699 -1.230 16.602 1.00 16.92 493 HIS A C 1
ATOM 3800 O O . HIS A 1 496 ? 23.793 -2.070 16.761 1.00 18.52 493 HIS A O 1
ATOM 3807 N N . HIS A 1 497 ? 25.984 -1.589 16.380 1.00 16.29 494 HIS A N 1
ATOM 3808 C CA . HIS A 1 497 ? 26.405 -2.986 16.354 1.00 18.52 494 HIS A CA 1
ATOM 3809 C C . HIS A 1 497 ? 26.169 -3.652 17.714 1.00 15.99 494 HIS A C 1
ATOM 3810 O O . HIS A 1 497 ? 25.718 -4.806 17.775 1.00 17.72 494 HIS A O 1
ATOM 3817 N N . LYS A 1 498 ? 26.435 -2.898 18.779 1.00 16.31 495 LYS A N 1
ATOM 3818 C CA . LYS A 1 498 ? 26.277 -3.438 20.124 1.00 18.00 495 LYS A CA 1
ATOM 3819 C C . LYS A 1 498 ? 24.798 -3.587 20.485 1.00 18.47 495 LYS A C 1
ATOM 3820 O O . LYS A 1 498 ? 24.385 -4.602 21.066 1.00 17.93 495 LYS A O 1
ATOM 3826 N N . LEU A 1 499 ? 23.973 -2.616 20.071 1.00 18.93 496 LEU A N 1
ATOM 3827 C CA . LEU A 1 499 ? 22.525 -2.736 20.255 1.00 19.51 496 LEU A CA 1
ATOM 3828 C C . LEU A 1 499 ? 21.959 -3.956 19.521 1.00 17.38 496 LEU A C 1
ATOM 3829 O O . LEU A 1 499 ? 21.125 -4.699 20.074 1.00 16.92 496 LEU A O 1
ATOM 3834 N N . GLU A 1 500 ? 22.423 -4.188 18.278 1.00 15.50 497 GLU A N 1
ATOM 3835 C CA . GLU A 1 500 ? 21.956 -5.322 17.495 1.00 17.04 497 GLU A CA 1
ATOM 3836 C C . GLU A 1 500 ? 22.370 -6.636 18.167 1.00 16.00 497 GLU A C 1
ATOM 3837 O O . GLU A 1 500 ? 21.602 -7.614 18.183 1.00 17.40 497 GLU A O 1
ATOM 3843 N N . TRP A 1 501 ? 23.589 -6.666 18.706 1.00 16.26 498 TRP A N 1
ATOM 3844 C CA . TRP A 1 501 ? 24.089 -7.818 19.445 1.00 17.72 498 TRP A CA 1
ATOM 3845 C C . TRP A 1 501 ? 23.172 -8.168 20.617 1.00 17.94 498 TRP A C 1
ATOM 3846 O O . TRP A 1 501 ? 22.735 -9.313 20.738 1.00 19.37 498 TRP A O 1
ATOM 3857 N N . ALA A 1 502 ? 22.835 -7.151 21.424 1.00 16.57 499 ALA A N 1
ATOM 3858 C CA . ALA A 1 502 ? 22.005 -7.316 22.609 1.00 16.69 499 ALA A CA 1
ATOM 3859 C C . ALA A 1 502 ? 20.660 -7.880 22.207 1.00 15.35 499 ALA A C 1
ATOM 3860 O O . ALA A 1 502 ? 20.181 -8.870 22.784 1.00 15.12 499 ALA A O 1
ATOM 3862 N N . ARG A 1 503 ? 20.027 -7.242 21.208 1.00 15.49 500 ARG A N 1
ATOM 3863 C CA . ARG A 1 503 ? 18.756 -7.708 20.699 1.00 16.43 500 ARG A CA 1
ATOM 3864 C C . ARG A 1 503 ? 18.818 -9.164 20.243 1.00 17.11 500 ARG A C 1
ATOM 3865 O O . ARG A 1 503 ? 17.879 -9.927 20.502 1.00 17.28 500 ARG A O 1
ATOM 3873 N N . LYS A 1 504 ? 19.860 -9.548 19.482 1.00 14.96 501 LYS A N 1
ATOM 3874 C CA . LYS A 1 504 ? 20.018 -10.923 19.031 1.00 16.82 501 LYS A CA 1
ATOM 3875 C C . LYS A 1 504 ? 20.100 -11.903 20.206 1.00 16.74 501 LYS A C 1
ATOM 3876 O O . LYS A 1 504 ? 19.564 -13.017 20.133 1.00 16.46 501 LYS A O 1
ATOM 3882 N N . GLN A 1 505 ? 20.741 -11.488 21.293 1.00 18.02 502 GLN A N 1
ATOM 3883 C CA . GLN A 1 505 ? 20.880 -12.349 22.467 1.00 18.32 502 GLN A CA 1
ATOM 3884 C C . GLN A 1 505 ? 19.493 -12.644 23.013 1.00 19.00 502 GLN A C 1
ATOM 3885 O O . GLN A 1 505 ? 19.197 -13.788 23.355 1.00 17.60 502 GLN A O 1
ATOM 3891 N N . LEU A 1 506 ? 18.667 -11.588 23.119 1.00 18.65 503 LEU A N 1
ATOM 3892 C CA . LEU A 1 506 ? 17.294 -11.741 23.565 1.00 16.98 503 LEU A CA 1
ATOM 3893 C C . LEU A 1 506 ? 16.497 -12.682 22.679 1.00 18.22 503 LEU A C 1
ATOM 3894 O O . LEU A 1 506 ? 15.816 -13.555 23.210 1.00 18.13 503 LEU A O 1
ATOM 3899 N N . GLY A 1 507 ? 16.520 -12.451 21.354 1.00 16.41 504 GLY A N 1
ATOM 3900 C CA . GLY A 1 507 ? 15.722 -13.228 20.425 1.00 18.64 504 GLY A CA 1
ATOM 3901 C C . GLY A 1 507 ? 16.109 -14.702 20.392 1.00 17.70 504 GLY A C 1
ATOM 3902 O O . GLY A 1 507 ? 15.239 -15.584 20.311 1.00 18.00 504 GLY A O 1
ATOM 3903 N N . GLU A 1 508 ? 17.417 -14.962 20.469 1.00 18.17 505 GLU A N 1
ATOM 3904 C CA . GLU A 1 508 ? 17.904 -16.335 20.467 1.00 20.55 505 GLU A CA 1
ATOM 3905 C C . GLU A 1 508 ? 17.443 -17.043 21.741 1.00 19.39 505 GLU A C 1
ATOM 3906 O O . GLU A 1 508 ? 17.082 -18.202 21.658 1.00 19.88 505 GLU A O 1
ATOM 3912 N N . ARG A 1 509 ? 17.441 -16.350 22.882 1.00 20.72 506 ARG A N 1
ATOM 3913 C CA . ARG A 1 509 ? 16.957 -16.955 24.128 1.00 20.03 506 ARG A CA 1
ATOM 3914 C C . ARG A 1 509 ? 15.466 -17.273 24.018 1.00 20.66 506 ARG A C 1
ATOM 3915 O O . ARG A 1 509 ? 15.035 -18.345 24.448 1.00 22.44 506 ARG A O 1
ATOM 3923 N N . ILE A 1 510 ? 14.658 -16.328 23.505 1.00 20.10 507 ILE A N 1
ATOM 3924 C CA . ILE A 1 510 ? 13.231 -16.552 23.388 1.00 19.32 507 ILE A CA 1
ATOM 3925 C C . ILE A 1 510 ? 13.008 -17.748 22.455 1.00 21.24 507 ILE A C 1
ATOM 3926 O O . ILE A 1 510 ? 12.233 -18.668 22.758 1.00 20.43 507 ILE A O 1
ATOM 3931 N N . ASN A 1 511 ? 13.663 -17.720 21.291 1.00 20.49 508 ASN A N 1
ATOM 3932 C CA . ASN A 1 511 ? 13.551 -18.819 20.340 1.00 20.62 508 ASN A CA 1
ATOM 3933 C C . ASN A 1 511 ? 13.829 -20.156 21.040 1.00 21.57 508 ASN A C 1
ATOM 3934 O O . ASN A 1 511 ? 13.112 -21.132 20.813 1.00 23.63 508 ASN A O 1
ATOM 3939 N N . ASP A 1 512 ? 14.895 -20.214 21.836 1.00 23.29 509 ASP A N 1
ATOM 3940 C CA . ASP A 1 512 ? 15.283 -21.461 22.513 1.00 27.00 509 ASP A CA 1
ATOM 3941 C C . ASP A 1 512 ? 14.189 -21.925 23.476 1.00 29.15 509 ASP A C 1
ATOM 3942 O O . ASP A 1 512 ? 13.872 -23.127 23.568 1.00 27.87 509 ASP A O 1
ATOM 3947 N N . LEU A 1 513 ? 13.630 -20.965 24.223 1.00 26.60 510 LEU A N 1
ATOM 3948 C CA . LEU A 1 513 ? 12.617 -21.241 25.232 1.00 28.74 510 LEU A CA 1
ATOM 3949 C C . LEU A 1 513 ? 11.333 -21.721 24.574 1.00 30.27 510 LEU A C 1
ATOM 3950 O O . LEU A 1 513 ? 10.593 -22.496 25.175 1.00 32.79 510 LEU A O 1
ATOM 3955 N N . MET A 1 514 ? 11.084 -21.299 23.334 1.00 27.41 511 MET A N 1
ATOM 3956 C CA . MET A 1 514 ? 9.851 -21.652 22.656 1.00 28.69 511 MET A CA 1
ATOM 3957 C C . MET A 1 514 ? 10.023 -22.911 21.816 1.00 32.10 511 MET A C 1
ATOM 3958 O O . MET A 1 514 ? 9.060 -23.350 21.190 1.00 34.18 511 MET A O 1
ATOM 3963 N N . THR A 1 515 ? 11.234 -23.482 21.774 1.00 32.05 512 THR A N 1
ATOM 3964 C CA . THR A 1 515 ? 11.429 -24.763 21.118 1.00 38.48 512 THR A CA 1
ATOM 3965 C C . THR A 1 515 ? 11.785 -25.761 22.234 1.00 37.44 512 THR A C 1
ATOM 3966 O O . THR A 1 515 ? 12.637 -26.601 21.992 1.00 49.15 512 THR A O 1
#

B-factor: mean 24.07, std 10.59, range [8.92, 81.49]

Solvent-accessible surface area: 19932 Å² total; per-residue (Å²): 88,26,32,14,13,22,3,31,8,5,61,42,5,60,51,112,40,103,46,35,181,59,62,67,22,111,15,33,0,0,49,7,0,31,7,6,0,3,0,0,0,27,1,62,139,59,78,4,170,63,0,74,6,82,21,45,53,0,104,17,121,64,128,22,107,4,34,114,94,36,15,56,22,14,28,2,24,16,1,103,1,75,62,19,1,21,123,98,38,124,10,93,12,82,18,78,15,119,0,6,1,0,0,1,8,17,68,14,84,89,82,121,108,92,35,100,81,15,118,37,78,6,42,60,10,33,0,77,121,82,24,3,32,0,0,1,0,2,0,71,2,32,92,127,9,121,51,32,95,7,35,9,33,0,59,0,28,20,82,134,26,120,33,76,2,80,0,8,0,28,3,4,45,6,62,0,54,71,113,3,44,1,35,1,1,0,5,0,71,62,9,91,97,148,50,0,12,49,11,0,8,60,5,18,0,5,19,42,53,40,109,114,75,180,189,79,43,111,54,38,136,105,31,4,14,8,4,7,10,24,60,50,80,2,128,0,44,59,184,60,19,101,24,60,117,42,16,58,25,116,94,1,86,66,32,19,94,88,38,49,127,117,14,71,23,3,0,17,0,0,33,67,1,32,189,66,86,87,7,32,112,42,0,32,27,11,0,72,28,0,24,128,17,62,1,9,0,0,0,4,4,19,0,35,81,100,0,33,54,1,50,64,75,84,36,94,0,0,0,14,2,0,0,0,14,6,76,59,59,49,123,97,58,2,92,84,0,56,94,79,66,15,32,0,0,0,11,4,22,28,7,72,10,63,49,2,0,2,0,1,1,0,1,34,17,0,5,2,1,0,0,0,0,0,0,0,3,20,19,24,1,38,0,0,2,0,70,37,0,1,51,68,29,181,68,15,1,84,62,3,30,17,51,141,39,139,76,75,28,4,2,0,1,0,3,0,0,0,8,0,109,39,2,29,6,119,2,9,2,4,0,17,7,0,4,1,0,6,10,0,0,1,2,5,2,2,0,37,27,0,52,120,73,63,54,86,123,64,0,30,92,20,0,88,43,1,0,33,37,4,98,107,4,19,96,67,25,122,91,0,39,122,0,8,73,52,0,0,67,71,0,33,98,71,96,118

Foldseek 3Di:
DKAKDKDFLQDFDFQQDDGDDHRADEEEEAAQAKGKMKMKIFDQDFKFFFKDKDKAWWDDPDPATHGCLQKWKWKWAWAWDPAAFDAFADFGFPDTGIGTKFTQTQAFPVVRHGFPDFLDGGGDGMHDDSTMIMMMMMGHHHNPHDFAKIKIWMWMDGPPDIDIYMYIYGYFHHHFDLAFQFAEEAEAEPPPDPQAQVQLLVLVHHYDYPPDDPPPVVCCVVRVHAEDELEQEQVAECVRLDGDAADALVRLLVSPVVDPPPHAYEYAHYEPNAVNPVCQLSLLRNQVSCVSNRYAYEYAYDQDVSQQASPPPPSHGSHQEHEYEQVRDDLVRLCVNVVVPGAYEYEAFGDDDNAFQHPASRGRLLSLQLRLALQCLLSVHRYYYAHAACQADPCRSHAQQRDDDDNGTGGQTRHAWAACRNSNHHHIGGISSSNSNSNNSVNNSLQVLCVVVVNNVVSSVLSCVAHNGRHDHDSDVVSVVVSSVVSSVVSSVVSD

Sequence (496 aa):
SLSVWTASSQERVRQDDPAGESLNIELFAARGEYESFQVALKAPEGEHRNVHFVVSDLKGTGDSFISKSNLTLYREHYVYISESSPQRGTVLPEGPGWYPDALIPFIDPATNEPPSGGELIAVPFALENNSNQVIWVDIQVPRDAEAGHYSGSYIVSSEHGEVTGQISLTVWNFELPLKPSLKSTFLIWSSRKKSTVEELLKHKLMCQQWNLSEEEGEWIEKYGVNCSGLGFWSKADTFNGVMPPPPTVEEIQAAASAHPSNLFLYNYTADEIGHYTSLYEPIKAWARNLHEAGVANLITMAPVPELYDDGSGSGRSAVDIWVILPLQYDKDRIQEVLAKGDEVWSYNCCVQDDYSPKWQIDFNPIEYRIQPGFINQSLGMTGILYWRVDFWTEDPWHDVLTLRADGMEFNGEGMLVYPGEQVGIDGVVPSIRLKAIRKGIEDYEYIEILKNLGHEQWALEISQSVGPDWHNWTKDHHKLEWARKQLGERINDLMT

Organism: NCBI:txid2507935

Secondary structure (DSSP, 8-state):
--EEEEEETT----TTPPP-S-S-EEEEEEET-EEEEEEEEE-SSS-EEEEEEEE--EE-STT-EE-GGGEEEEEEEEEEE-SPPP--TTS----SEEEEEEEEESSBTTTTB---S-SS-SSSEEE-TT--EEEEEEEEPPTTPPSEEEEEEEEEE-SS-EEEEEEEEEEEEEE--SS-SSEEEEEESS---HHHHHHHHHTT--EEE-S-----HHHHHHH----EE-------BTTB----PPPPHHHHHHHHTTS-TTS-EEEEEEES-TT-GGGHHHHHHHHHHHHHTT-EEEEES---GGGS--SSSS---S-SEEEE-GGG--HHHHHHHHHTT-EEEEE--S--SSSS---STTS-THHHHHIIIIIHHHHT--EEEES-SB---SSTTT--EEEEETTEEEESTTB-EE-SGGGT-SS-EEBHHHHHHHHHHHHHHHHHHHHHTT-HHHHHHHHHHH-SSSSS----HHHHHHHHHHHHHHHHHHT-

Nearest PDB structures (foldseek):
  8k2f-assembly1_A  TM=1.002E+00  e=0.000E+00  Cohnella abietis
  8k2g-assembly2_A  TM=9.961E-01  e=0.000E+00  Cohnella abietis
  5l7u-assembly1_A  TM=6.514E-01  e=2.871E-27  Phocaeicola vulgatus ATCC 8482
  5fr0-assembly1_A  TM=6.669E-01  e=3.434E-26  Clostridium perfringens
  5fqf-assembly1_A  TM=6.704E-01  e=5.194E-26  Clostridium perfringens